Protein AF-A0AA88XBN9-F1 (afdb_monomer_lite)

pLDDT: mean 72.65, std 23.87, range [21.94, 98.38]

Structure (mmCIF, N/CA/C/O backbone):
data_AF-A0AA88XBN9-F1
#
_entry.id   AF-A0AA88XBN9-F1
#
loop_
_atom_site.group_PDB
_atom_site.id
_atom_site.type_symbol
_atom_site.label_atom_id
_atom_site.label_alt_id
_atom_site.label_comp_id
_atom_site.label_asym_id
_atom_site.label_entity_id
_atom_site.label_seq_id
_atom_site.pdbx_PDB_ins_code
_atom_site.Cartn_x
_atom_site.Cartn_y
_atom_site.Cartn_z
_atom_site.occupancy
_atom_site.B_iso_or_equiv
_atom_site.auth_seq_id
_atom_site.auth_comp_id
_atom_site.auth_asym_id
_atom_site.auth_atom_id
_atom_site.pdbx_PDB_model_num
ATOM 1 N N . GLU A 1 1 ? 27.339 -12.492 -20.283 1.00 44.62 1 GLU A N 1
ATOM 2 C CA . GLU A 1 1 ? 26.871 -11.611 -21.366 1.00 44.62 1 GLU A CA 1
ATOM 3 C C . GLU A 1 1 ? 25.364 -11.545 -21.291 1.00 44.62 1 GLU A C 1
ATOM 5 O O . GLU A 1 1 ? 24.747 -12.576 -21.025 1.00 44.62 1 GLU A O 1
ATOM 10 N N . ASN A 1 2 ? 24.791 -10.350 -21.450 1.00 64.62 2 ASN A N 1
ATOM 11 C CA . ASN A 1 2 ? 23.343 -10.128 -21.490 1.00 64.62 2 ASN A CA 1
ATOM 12 C C . ASN A 1 2 ? 22.591 -10.425 -20.178 1.00 64.62 2 ASN A C 1
ATOM 14 O O . ASN A 1 2 ? 21.458 -10.894 -20.203 1.00 64.62 2 ASN A O 1
ATOM 18 N N . ALA A 1 3 ? 23.199 -10.147 -19.022 1.00 70.12 3 ALA A N 1
ATOM 19 C CA . ALA A 1 3 ? 22.498 -10.200 -17.736 1.00 70.12 3 ALA A CA 1
ATOM 20 C C . ALA A 1 3 ? 21.446 -9.074 -17.649 1.00 70.12 3 ALA A C 1
ATOM 22 O O . ALA A 1 3 ? 21.811 -7.915 -17.836 1.00 70.12 3 ALA A O 1
ATOM 23 N N . PRO A 1 4 ? 20.160 -9.355 -17.372 1.00 78.25 4 PRO A N 1
ATOM 24 C CA . PRO A 1 4 ? 19.177 -8.299 -17.206 1.00 78.25 4 PRO A CA 1
ATOM 25 C C . PRO A 1 4 ? 19.362 -7.570 -15.873 1.00 78.25 4 PRO A C 1
ATOM 27 O O . PRO A 1 4 ? 19.989 -8.072 -14.937 1.00 78.25 4 PRO A O 1
ATOM 30 N N . ILE A 1 5 ? 18.771 -6.388 -15.764 1.00 77.38 5 ILE A N 1
ATOM 31 C CA . ILE A 1 5 ? 18.764 -5.609 -14.529 1.00 77.38 5 ILE A CA 1
ATOM 32 C C . ILE A 1 5 ? 17.353 -5.590 -13.950 1.00 77.38 5 ILE A C 1
ATOM 34 O O . ILE A 1 5 ? 16.396 -5.249 -14.640 1.00 77.38 5 ILE A O 1
ATOM 38 N N . PHE A 1 6 ? 17.241 -5.973 -12.684 1.00 80.62 6 PHE A N 1
ATOM 39 C CA . PHE A 1 6 ? 16.033 -5.979 -11.872 1.00 80.62 6 PHE A CA 1
ATOM 40 C C . PHE A 1 6 ? 16.042 -4.728 -11.002 1.00 80.62 6 PHE A C 1
ATOM 42 O O . PHE A 1 6 ? 16.780 -4.655 -10.023 1.00 80.62 6 PHE A O 1
ATOM 49 N N . ALA A 1 7 ? 15.255 -3.727 -11.380 1.00 79.94 7 ALA A N 1
ATOM 50 C CA . ALA A 1 7 ? 15.167 -2.471 -10.647 1.00 79.94 7 ALA A CA 1
ATOM 51 C C . ALA A 1 7 ? 13.882 -2.422 -9.817 1.00 79.94 7 ALA A C 1
ATOM 53 O O . ALA A 1 7 ? 12.804 -2.645 -10.360 1.00 79.94 7 ALA A O 1
ATOM 54 N N . TYR A 1 8 ? 13.999 -2.096 -8.532 1.00 79.75 8 TYR A N 1
ATOM 55 C CA . TYR A 1 8 ? 12.890 -1.757 -7.648 1.00 79.75 8 TYR A CA 1
ATOM 56 C C . TYR A 1 8 ? 12.855 -0.252 -7.407 1.00 79.75 8 TYR A C 1
ATOM 58 O O . TYR A 1 8 ? 13.871 0.356 -7.049 1.00 79.75 8 TYR A O 1
ATOM 66 N N . PHE A 1 9 ? 11.684 0.349 -7.589 1.00 81.44 9 PHE A N 1
ATOM 67 C CA . PHE A 1 9 ? 11.467 1.767 -7.322 1.00 81.44 9 PHE A CA 1
ATOM 68 C C . PHE A 1 9 ? 10.813 1.947 -5.962 1.00 81.44 9 PHE A C 1
ATOM 70 O O . PHE A 1 9 ? 9.651 1.599 -5.786 1.00 81.44 9 PHE A O 1
ATOM 77 N N . GLY A 1 10 ? 11.564 2.528 -5.027 1.00 74.75 10 GLY A N 1
ATOM 78 C CA . GLY A 1 10 ? 11.102 2.802 -3.674 1.00 74.75 10 GLY A CA 1
ATOM 79 C C . GLY A 1 10 ? 9.827 3.638 -3.642 1.00 74.75 10 GLY A C 1
ATOM 80 O O . GLY A 1 10 ? 9.530 4.410 -4.556 1.00 74.75 10 GLY A O 1
ATOM 81 N N . GLU A 1 11 ? 9.071 3.504 -2.563 1.00 75.56 11 GLU A N 1
ATOM 82 C CA . GLU A 1 11 ? 7.750 4.117 -2.441 1.00 75.56 11 GLU A CA 1
ATOM 83 C C . GLU A 1 11 ? 7.747 5.229 -1.377 1.00 75.56 11 GLU A C 1
ATOM 85 O O . GLU A 1 11 ? 8.631 6.083 -1.377 1.00 75.56 11 GLU A O 1
ATOM 90 N N . GLU A 1 12 ? 6.747 5.293 -0.496 1.00 76.75 12 GLU A N 1
ATOM 91 C CA . GLU A 1 12 ? 6.652 6.266 0.602 1.00 76.75 12 GLU A CA 1
ATOM 92 C C . GLU A 1 12 ? 7.381 5.847 1.880 1.00 76.75 12 GLU A C 1
ATOM 94 O O . GLU A 1 12 ? 6.916 6.091 2.994 1.00 76.75 12 GLU A O 1
ATOM 99 N N . GLY A 1 13 ? 8.544 5.232 1.746 1.00 79.56 13 GLY A N 1
ATOM 100 C CA . GLY A 1 13 ? 9.278 4.704 2.884 1.00 79.56 13 GLY A CA 1
ATOM 101 C C . GLY A 1 13 ? 10.782 4.746 2.678 1.00 79.56 13 GLY A C 1
ATOM 102 O O . GLY A 1 13 ? 11.256 4.921 1.551 1.00 79.56 13 GLY A O 1
ATOM 103 N N . PRO A 1 14 ? 11.549 4.623 3.770 1.00 85.06 14 PRO A N 1
ATOM 104 C CA . PRO A 1 14 ? 12.958 4.283 3.672 1.00 85.06 14 PRO A CA 1
ATOM 105 C C . PRO A 1 14 ? 13.126 2.962 2.915 1.00 85.06 14 PRO A C 1
ATOM 107 O O . PRO A 1 14 ? 12.508 1.963 3.275 1.00 85.06 14 PRO A O 1
ATOM 110 N N . ILE A 1 15 ? 14.012 2.935 1.919 1.00 83.75 15 ILE A N 1
ATOM 111 C CA . ILE A 1 15 ? 14.220 1.736 1.085 1.00 83.75 15 ILE A CA 1
ATOM 112 C C . ILE A 1 15 ? 14.739 0.537 1.894 1.00 83.75 15 ILE A C 1
ATOM 114 O O . ILE A 1 15 ? 14.547 -0.614 1.516 1.00 83.75 15 ILE A O 1
ATOM 118 N N . ASP A 1 16 ? 15.393 0.809 3.028 1.00 86.12 16 ASP A N 1
ATOM 119 C CA . ASP A 1 16 ? 15.938 -0.205 3.933 1.00 86.12 16 ASP A CA 1
ATOM 120 C C . ASP A 1 16 ? 14.835 -1.126 4.506 1.00 86.12 16 ASP A C 1
ATOM 122 O O . ASP A 1 16 ? 15.124 -2.268 4.866 1.00 86.12 16 ASP A O 1
ATOM 126 N N . GLU A 1 17 ? 13.584 -0.651 4.571 1.00 82.00 17 GLU A N 1
ATOM 127 C CA . GLU A 1 17 ? 12.423 -1.438 5.017 1.00 82.00 17 GLU A CA 1
ATOM 128 C C . GLU A 1 17 ? 11.930 -2.413 3.934 1.00 82.00 17 GLU A C 1
ATOM 130 O O . GLU A 1 17 ? 11.436 -3.492 4.264 1.00 82.00 17 GLU A O 1
ATOM 135 N N . ASP A 1 18 ? 12.138 -2.085 2.655 1.00 78.81 18 ASP A N 1
ATOM 136 C CA . ASP A 1 18 ? 11.725 -2.908 1.514 1.00 78.81 18 ASP A CA 1
ATOM 137 C C . ASP A 1 18 ? 12.692 -4.078 1.267 1.00 78.81 18 ASP A C 1
ATOM 139 O O . ASP A 1 18 ? 12.269 -5.186 0.933 1.00 78.81 18 ASP A O 1
ATOM 143 N N . LEU A 1 19 ? 13.999 -3.869 1.472 1.00 83.00 19 LEU A N 1
ATOM 144 C CA . LEU A 1 19 ? 15.052 -4.858 1.188 1.00 83.00 19 LEU A CA 1
ATOM 145 C C . LEU A 1 19 ? 14.797 -6.277 1.749 1.00 83.00 19 LEU A C 1
ATOM 147 O O . LEU A 1 19 ? 15.032 -7.239 1.014 1.00 83.00 19 LEU A O 1
ATOM 151 N N . PRO A 1 20 ? 14.364 -6.463 3.016 1.00 83.31 20 PRO A N 1
ATOM 152 C CA . PRO A 1 20 ? 14.103 -7.800 3.554 1.00 83.31 20 PRO A CA 1
ATOM 153 C C . PRO A 1 20 ? 12.741 -8.389 3.145 1.00 83.31 20 PRO A C 1
ATOM 155 O O . PRO A 1 20 ? 12.522 -9.590 3.326 1.00 83.31 20 PRO A O 1
ATOM 158 N N . ILE A 1 21 ? 11.817 -7.565 2.644 1.00 82.25 21 ILE A N 1
ATOM 159 C CA . ILE A 1 21 ? 10.416 -7.941 2.402 1.00 82.25 21 ILE A CA 1
ATOM 160 C C . ILE A 1 21 ? 10.179 -8.258 0.924 1.00 82.25 21 ILE A C 1
ATOM 162 O O . ILE A 1 21 ? 9.484 -9.223 0.602 1.00 82.25 21 ILE A O 1
ATOM 166 N N . ILE A 1 22 ? 10.776 -7.470 0.032 1.00 81.06 22 ILE A N 1
ATOM 167 C CA . ILE A 1 22 ? 10.626 -7.580 -1.415 1.00 81.06 22 ILE A CA 1
ATOM 168 C C . ILE A 1 22 ? 11.550 -8.678 -1.945 1.00 81.06 22 ILE A C 1
ATOM 170 O O . ILE A 1 22 ? 12.715 -8.455 -2.278 1.00 81.06 22 ILE A O 1
ATOM 174 N N . GLY A 1 23 ? 11.032 -9.901 -2.002 1.00 85.25 23 GLY A N 1
ATOM 175 C CA . GLY A 1 23 ? 11.837 -11.070 -2.339 1.00 85.25 23 GLY A CA 1
ATOM 176 C C . GLY A 1 23 ? 11.692 -11.571 -3.768 1.00 85.25 23 GLY A C 1
ATOM 177 O O . GLY A 1 23 ? 12.597 -12.258 -4.225 1.00 85.25 23 GLY A O 1
ATOM 178 N N . LEU A 1 24 ? 10.659 -11.187 -4.530 1.00 84.88 24 LEU A N 1
ATOM 179 C CA . LEU A 1 24 ? 10.478 -11.678 -5.908 1.00 84.88 24 LEU A CA 1
ATOM 180 C C . LEU A 1 24 ? 11.708 -11.434 -6.797 1.00 84.88 24 LEU A C 1
ATOM 182 O O . LEU A 1 24 ? 12.077 -12.308 -7.588 1.00 84.88 24 LEU A O 1
ATOM 186 N N . LEU A 1 25 ? 12.380 -10.286 -6.637 1.00 81.56 25 LEU A N 1
ATOM 187 C CA . LEU A 1 25 ? 13.632 -9.999 -7.345 1.00 81.56 25 LEU A CA 1
ATOM 188 C C . LEU A 1 25 ? 14.770 -10.895 -6.855 1.00 81.56 25 LEU A C 1
ATOM 190 O O . LEU A 1 25 ? 15.438 -11.529 -7.670 1.00 81.56 25 LEU A O 1
ATOM 194 N N . ASN A 1 26 ? 14.971 -10.973 -5.538 1.00 85.50 26 ASN A N 1
ATOM 195 C CA . ASN A 1 26 ? 16.054 -11.742 -4.920 1.00 85.50 26 ASN A CA 1
ATOM 196 C C . ASN A 1 26 ? 15.933 -13.245 -5.231 1.00 85.50 26 ASN A C 1
ATOM 198 O O . ASN A 1 26 ? 16.918 -13.885 -5.607 1.00 85.50 26 ASN A O 1
ATOM 202 N N . ASP A 1 27 ? 14.714 -13.779 -5.166 1.00 88.69 27 ASP A N 1
ATOM 203 C CA . ASP A 1 27 ? 14.374 -15.186 -5.387 1.00 88.69 27 ASP A CA 1
ATOM 204 C C . ASP A 1 27 ? 14.597 -15.618 -6.844 1.00 88.69 27 ASP A C 1
ATOM 206 O O . ASP A 1 27 ? 14.857 -16.793 -7.129 1.00 88.69 27 ASP A O 1
ATOM 210 N N . ASN A 1 28 ? 14.519 -14.675 -7.790 1.00 88.06 28 ASN A N 1
ATOM 211 C CA . ASN A 1 28 ? 14.621 -14.969 -9.217 1.00 88.06 28 ASN A CA 1
ATOM 212 C C . ASN A 1 28 ? 15.914 -14.475 -9.866 1.00 88.06 28 ASN A C 1
ATOM 214 O O . ASN A 1 28 ? 16.314 -15.041 -10.885 1.00 88.06 28 ASN A O 1
ATOM 218 N N . ALA A 1 29 ? 16.623 -13.507 -9.287 1.00 84.69 29 ALA A N 1
ATOM 219 C CA . ALA A 1 29 ? 17.856 -12.981 -9.866 1.00 84.69 29 ALA A CA 1
ATOM 220 C C . ALA A 1 29 ? 18.897 -14.062 -10.213 1.00 84.69 29 ALA A C 1
ATOM 222 O O . ALA A 1 29 ? 19.426 -13.996 -11.322 1.00 84.69 29 ALA A O 1
ATOM 223 N N . PRO A 1 30 ? 19.148 -15.115 -9.398 1.00 87.69 30 PRO A N 1
ATOM 224 C CA . PRO A 1 30 ? 20.061 -16.195 -9.790 1.00 87.69 30 PRO A CA 1
ATOM 225 C C . PRO A 1 30 ? 19.633 -16.927 -11.069 1.00 87.69 30 PRO A C 1
ATOM 227 O O . PRO A 1 30 ? 20.475 -17.297 -11.885 1.00 87.69 30 PRO A O 1
ATOM 230 N N . ARG A 1 31 ? 18.321 -17.106 -11.278 1.00 85.94 31 ARG A N 1
ATOM 231 C CA . ARG A 1 31 ? 17.766 -17.788 -12.462 1.00 85.94 31 ARG A CA 1
ATOM 232 C C . ARG A 1 31 ? 17.960 -16.970 -13.732 1.00 85.94 31 ARG A C 1
ATOM 234 O O . ARG A 1 31 ? 18.175 -17.543 -14.795 1.00 85.94 31 ARG A O 1
ATOM 241 N N . PHE A 1 32 ? 17.876 -15.649 -13.611 1.00 80.62 32 PHE A N 1
ATOM 242 C CA . PHE A 1 32 ? 18.076 -14.716 -14.718 1.00 80.62 32 PHE A CA 1
ATOM 243 C C . PHE A 1 32 ? 19.524 -14.243 -14.851 1.00 80.62 32 PHE A C 1
ATOM 245 O O . PHE A 1 32 ? 19.843 -13.573 -15.826 1.00 80.62 32 PHE A O 1
ATOM 252 N N . LYS A 1 33 ? 20.394 -14.588 -13.891 1.00 84.69 33 LYS A N 1
ATOM 253 C CA . LYS A 1 33 ? 21.714 -13.971 -13.705 1.00 84.69 33 LYS A CA 1
ATOM 254 C C . LYS A 1 33 ? 21.604 -12.441 -13.669 1.00 84.69 33 LYS A C 1
ATOM 256 O O . LYS A 1 33 ? 22.400 -11.753 -14.293 1.00 84.69 33 LYS A O 1
ATOM 261 N N . ALA A 1 34 ? 20.577 -11.928 -12.992 1.00 79.12 34 ALA A N 1
ATOM 262 C CA . ALA A 1 34 ? 20.236 -10.513 -13.004 1.00 79.12 34 ALA A CA 1
ATOM 263 C C . ALA A 1 34 ? 21.036 -9.706 -11.971 1.00 79.12 34 ALA A C 1
ATOM 265 O O . ALA A 1 34 ? 21.309 -10.190 -10.870 1.00 79.12 34 ALA A O 1
ATOM 266 N N . LEU A 1 35 ? 21.343 -8.451 -12.303 1.00 80.56 35 LEU A N 1
ATOM 267 C CA . LEU A 1 35 ? 21.748 -7.441 -11.322 1.00 80.56 35 LEU A CA 1
ATOM 268 C C . LEU A 1 35 ? 20.497 -6.892 -10.632 1.00 80.56 35 LEU A C 1
ATOM 270 O O . LEU A 1 35 ? 19.551 -6.538 -11.325 1.00 80.56 35 LEU A O 1
ATOM 274 N N . ILE A 1 36 ? 20.502 -6.755 -9.306 1.00 81.94 36 ILE A N 1
ATOM 275 C CA . ILE A 1 36 ? 19.384 -6.153 -8.567 1.00 81.94 36 ILE A CA 1
ATOM 276 C C . ILE A 1 36 ? 19.762 -4.746 -8.101 1.00 81.94 36 ILE A C 1
ATOM 278 O O . ILE A 1 36 ? 20.846 -4.533 -7.552 1.00 81.94 36 ILE A O 1
ATOM 282 N N . ILE A 1 37 ? 18.859 -3.787 -8.296 1.00 83.25 37 ILE A N 1
ATOM 283 C CA . ILE A 1 37 ? 19.012 -2.403 -7.845 1.00 83.25 37 ILE A CA 1
ATOM 284 C C . ILE A 1 37 ? 17.744 -1.983 -7.112 1.00 83.25 37 ILE A C 1
ATOM 286 O O . ILE A 1 37 ? 16.647 -2.135 -7.641 1.00 83.25 37 ILE A O 1
ATOM 290 N N . TYR A 1 38 ? 17.908 -1.384 -5.938 1.00 83.31 38 TYR A N 1
ATOM 291 C CA . TYR A 1 38 ? 16.831 -0.710 -5.217 1.00 83.31 38 TYR A CA 1
ATOM 292 C C . TYR A 1 38 ? 17.110 0.792 -5.234 1.00 83.31 38 TYR A C 1
ATOM 294 O O . TYR A 1 38 ? 18.197 1.230 -4.844 1.00 83.31 38 TYR A O 1
ATOM 302 N N . ILE A 1 39 ? 16.154 1.582 -5.720 1.00 84.31 39 ILE A N 1
ATOM 303 C CA . ILE A 1 39 ? 16.307 3.034 -5.840 1.00 84.31 39 ILE A CA 1
ATOM 304 C C . ILE A 1 39 ? 15.337 3.702 -4.875 1.00 84.31 39 ILE A C 1
ATOM 306 O O . ILE A 1 39 ? 14.124 3.613 -5.051 1.00 84.31 39 ILE A O 1
ATOM 310 N N . GLU A 1 40 ? 15.866 4.369 -3.851 1.00 87.38 40 GLU A N 1
ATOM 311 C CA . GLU A 1 40 ? 15.043 5.054 -2.856 1.00 87.38 40 GLU A CA 1
ATOM 312 C C . GLU A 1 40 ? 14.320 6.256 -3.479 1.00 87.38 40 GLU A C 1
ATOM 314 O O . GLU A 1 40 ? 14.887 7.017 -4.266 1.00 87.38 40 GLU A O 1
ATOM 319 N N . HIS A 1 41 ? 13.047 6.436 -3.131 1.00 86.44 41 HIS A N 1
ATOM 320 C CA . HIS A 1 41 ? 12.262 7.570 -3.604 1.00 86.44 41 HIS A CA 1
ATOM 321 C C . HIS A 1 41 ? 12.787 8.873 -2.993 1.00 86.44 41 HIS A C 1
ATOM 323 O O . HIS A 1 41 ? 13.040 8.960 -1.788 1.00 86.44 41 HIS A O 1
ATOM 329 N N . ARG A 1 42 ? 12.869 9.938 -3.801 1.00 88.25 42 ARG A N 1
ATOM 330 C CA . ARG A 1 42 ? 13.182 11.280 -3.286 1.00 88.25 42 ARG A CA 1
ATOM 331 C C . ARG A 1 42 ? 12.275 11.655 -2.111 1.00 88.25 42 ARG A C 1
ATOM 333 O O . ARG A 1 42 ? 11.079 11.382 -2.134 1.00 88.25 42 ARG A O 1
ATOM 340 N N . PHE A 1 43 ? 12.835 12.338 -1.123 1.00 88.81 43 PHE A N 1
ATOM 341 C CA . PHE A 1 43 ? 12.184 12.778 0.115 1.00 88.81 43 PHE A CA 1
ATOM 342 C C . PHE A 1 43 ? 11.823 11.682 1.130 1.00 88.81 43 PHE A C 1
ATOM 344 O O . PHE A 1 43 ? 11.360 12.016 2.224 1.00 88.81 43 PHE A O 1
ATOM 351 N N . TYR A 1 44 ? 12.126 10.415 0.846 1.00 86.06 44 TYR A N 1
ATOM 352 C CA . TYR A 1 44 ? 12.012 9.316 1.805 1.00 86.06 44 TYR A CA 1
ATOM 353 C C . TYR A 1 44 ? 13.382 8.765 2.205 1.00 86.06 44 TYR A C 1
ATOM 355 O O . TYR A 1 44 ? 14.378 8.986 1.515 1.00 86.06 44 TYR A O 1
ATOM 363 N N . GLY A 1 45 ? 13.430 8.131 3.381 1.00 88.88 45 GLY A N 1
ATOM 364 C CA . GLY A 1 45 ? 14.647 7.637 4.016 1.00 88.88 45 GLY A CA 1
ATOM 365 C C . GLY A 1 45 ? 15.794 8.644 3.987 1.00 88.88 45 GLY A C 1
ATOM 366 O O . GLY A 1 45 ? 15.685 9.750 4.528 1.00 88.88 45 GLY A O 1
ATOM 367 N N . LYS A 1 46 ? 16.899 8.256 3.350 1.00 90.31 46 LYS A N 1
ATOM 368 C CA . LYS A 1 46 ? 18.142 9.042 3.264 1.00 90.31 46 LYS A CA 1
ATOM 369 C C . LYS A 1 46 ? 18.158 9.999 2.065 1.00 90.31 46 LYS A C 1
ATOM 371 O O . LYS A 1 46 ? 19.018 10.876 1.988 1.00 90.31 46 LYS A O 1
ATOM 376 N N . SER A 1 47 ? 17.204 9.882 1.147 1.00 90.50 47 SER A N 1
ATOM 377 C CA . SER A 1 47 ? 17.155 10.611 -0.123 1.00 90.50 47 SER A CA 1
ATOM 378 C C . SER A 1 47 ? 16.446 11.962 -0.021 1.00 90.50 47 SER A C 1
ATOM 380 O O . SER A 1 47 ? 15.562 12.266 -0.817 1.00 90.50 47 SER A O 1
ATOM 382 N N . VAL A 1 48 ? 16.836 12.803 0.943 1.00 88.62 48 VAL A N 1
ATOM 383 C CA . VAL A 1 48 ? 16.247 14.139 1.164 1.00 88.62 48 VAL A CA 1
ATOM 384 C C . VAL A 1 48 ? 17.221 15.242 0.703 1.00 88.62 48 VAL A C 1
ATOM 386 O O . VAL A 1 48 ? 18.196 15.520 1.401 1.00 88.62 48 VAL A O 1
ATOM 389 N N . PRO A 1 49 ? 16.997 15.903 -0.454 1.00 78.94 49 PRO A N 1
ATOM 390 C CA . PRO A 1 49 ? 18.000 16.796 -1.056 1.00 78.94 49 PRO A CA 1
ATOM 391 C C . PRO A 1 49 ? 18.291 18.097 -0.288 1.00 78.94 49 PRO A C 1
ATOM 393 O O . PRO A 1 49 ? 19.362 18.674 -0.458 1.00 78.94 49 PRO A O 1
ATOM 396 N N . PHE A 1 50 ? 17.359 18.580 0.545 1.00 84.31 50 PHE A N 1
ATOM 397 C CA . PHE A 1 50 ? 17.427 19.925 1.142 1.00 84.31 50 PHE A CA 1
ATOM 398 C C . PHE A 1 50 ? 17.399 19.934 2.680 1.00 84.31 50 PHE A C 1
ATOM 400 O O . PHE A 1 50 ? 16.814 20.838 3.272 1.00 84.31 50 PHE A O 1
ATOM 407 N N . GLY A 1 51 ? 18.027 18.944 3.322 1.00 84.56 51 GLY A N 1
ATOM 408 C CA . GLY A 1 51 ? 18.071 18.820 4.783 1.00 84.56 51 GLY A CA 1
ATOM 409 C C . GLY A 1 51 ? 17.163 17.701 5.285 1.00 84.56 51 GLY A C 1
ATOM 410 O O . GLY A 1 51 ? 17.213 16.586 4.770 1.00 84.56 51 GLY A O 1
ATOM 411 N N . THR A 1 52 ? 16.352 17.980 6.299 1.00 88.25 52 THR A N 1
ATOM 412 C CA . THR A 1 52 ? 15.350 17.039 6.822 1.00 88.25 52 THR A CA 1
ATOM 413 C C . THR A 1 52 ? 14.027 17.155 6.064 1.00 88.25 52 THR A C 1
ATOM 415 O O . THR A 1 52 ? 13.724 18.187 5.464 1.00 88.25 52 THR A O 1
ATOM 418 N N . LEU A 1 53 ? 13.201 16.100 6.088 1.00 86.56 53 LEU A N 1
ATOM 419 C CA . LEU A 1 53 ? 11.892 16.166 5.430 1.00 86.56 53 LEU A CA 1
ATOM 420 C C . LEU A 1 53 ? 11.005 17.262 6.038 1.00 86.56 53 LEU A C 1
ATOM 422 O O . LEU A 1 53 ? 10.285 17.931 5.307 1.00 86.56 53 LEU A O 1
ATOM 426 N N . ASP A 1 54 ? 11.079 17.472 7.351 1.00 87.44 54 ASP A N 1
ATOM 427 C CA . ASP A 1 54 ? 10.311 18.520 8.024 1.00 87.44 54 ASP A CA 1
ATOM 428 C C . ASP A 1 54 ? 10.681 19.921 7.500 1.00 87.44 54 ASP A C 1
ATOM 430 O O . ASP A 1 54 ? 9.806 20.702 7.126 1.00 87.44 54 ASP A O 1
ATOM 434 N N . GLU A 1 55 ? 11.978 20.209 7.346 1.00 88.81 55 GLU A N 1
ATOM 435 C CA . GLU A 1 55 ? 12.458 21.466 6.752 1.00 88.81 55 GLU A CA 1
ATOM 436 C C . GLU A 1 55 ? 12.003 21.633 5.298 1.00 88.81 55 GLU A C 1
ATOM 438 O O . GLU A 1 55 ? 11.613 22.730 4.891 1.00 88.81 55 GLU A O 1
ATOM 443 N N . VAL A 1 56 ? 12.025 20.548 4.514 1.00 89.31 56 VAL A N 1
ATOM 444 C CA . VAL A 1 56 ? 11.541 20.555 3.128 1.00 89.31 56 VAL A CA 1
ATOM 445 C C . VAL A 1 56 ? 10.059 20.894 3.079 1.00 89.31 56 VAL A C 1
ATOM 447 O O . VAL A 1 56 ? 9.675 21.816 2.367 1.00 89.31 56 VAL A O 1
ATOM 450 N N . ILE A 1 57 ? 9.220 20.152 3.805 1.00 88.94 57 ILE A N 1
ATOM 451 C CA . ILE A 1 57 ? 7.757 20.277 3.739 1.00 88.94 57 ILE A CA 1
ATOM 452 C C . ILE A 1 57 ? 7.297 21.676 4.175 1.00 88.94 57 ILE A C 1
ATOM 454 O O . ILE A 1 57 ? 6.354 22.232 3.602 1.00 88.94 57 ILE A O 1
ATOM 458 N N . ASN A 1 58 ? 8.005 22.285 5.126 1.00 88.06 58 ASN A N 1
ATOM 459 C CA . ASN A 1 58 ? 7.711 23.629 5.613 1.00 88.06 58 ASN A CA 1
ATOM 460 C C . ASN A 1 58 ? 8.257 24.757 4.712 1.00 88.06 58 ASN A C 1
ATOM 462 O O . ASN A 1 58 ? 7.928 25.922 4.933 1.00 88.06 58 ASN A O 1
ATOM 466 N N . ASN A 1 59 ? 9.037 24.448 3.669 1.00 90.19 59 ASN A N 1
ATOM 467 C CA . ASN A 1 59 ? 9.616 25.436 2.758 1.00 90.19 59 ASN A CA 1
ATOM 468 C C . ASN A 1 59 ? 9.023 25.324 1.345 1.00 90.19 59 ASN A C 1
ATOM 470 O O . ASN A 1 59 ? 9.176 24.327 0.641 1.00 90.19 59 ASN A O 1
ATOM 474 N N . GLU A 1 60 ? 8.370 26.397 0.901 1.00 87.25 60 GLU A N 1
ATOM 475 C CA . GLU A 1 60 ? 7.628 26.430 -0.366 1.00 87.25 60 GLU A CA 1
ATOM 476 C C . GLU A 1 60 ? 8.514 26.196 -1.595 1.00 87.25 60 GLU A C 1
ATOM 478 O O . GLU A 1 60 ? 8.072 25.588 -2.570 1.00 87.25 60 GLU A O 1
ATOM 483 N N . ASN A 1 61 ? 9.775 26.632 -1.533 1.00 86.62 61 ASN A N 1
ATOM 484 C CA . ASN A 1 61 ? 10.715 26.526 -2.647 1.00 86.62 61 ASN A CA 1
ATOM 485 C C . ASN A 1 61 ? 11.268 25.108 -2.812 1.00 86.62 61 ASN A C 1
ATOM 487 O O . ASN A 1 61 ? 11.621 24.717 -3.921 1.00 86.62 61 ASN A O 1
ATOM 491 N N . THR A 1 62 ? 11.374 24.342 -1.724 1.00 90.00 62 THR A N 1
ATOM 492 C CA . THR A 1 62 ? 11.976 23.001 -1.742 1.00 90.00 62 THR A CA 1
ATOM 493 C C . THR A 1 62 ? 10.920 21.901 -1.824 1.00 90.00 62 THR A C 1
ATOM 495 O O . THR A 1 62 ? 11.126 20.935 -2.564 1.00 90.00 62 THR A O 1
ATOM 498 N N . ARG A 1 63 ? 9.753 22.054 -1.176 1.00 90.44 63 ARG A N 1
ATOM 499 C CA . ARG A 1 63 ? 8.653 21.068 -1.270 1.00 90.44 63 ARG A CA 1
ATOM 500 C C . ARG A 1 63 ? 8.102 20.896 -2.684 1.00 90.44 63 ARG A C 1
ATOM 502 O O . ARG A 1 63 ? 7.623 19.820 -3.022 1.00 90.44 63 ARG A O 1
ATOM 509 N N . GLY A 1 64 ? 8.214 21.917 -3.539 1.00 87.50 64 GLY A N 1
ATOM 510 C CA . GLY A 1 64 ? 7.779 21.848 -4.939 1.00 87.50 64 GLY A CA 1
ATOM 511 C C . GLY A 1 64 ? 8.492 20.772 -5.772 1.00 87.50 64 GLY A C 1
ATOM 512 O O . GLY A 1 64 ? 7.932 20.295 -6.757 1.00 87.50 64 GLY A O 1
ATOM 513 N N . TYR A 1 65 ? 9.690 20.338 -5.364 1.00 89.69 65 TYR A N 1
ATOM 514 C CA . TYR A 1 65 ? 10.413 19.239 -6.016 1.00 89.69 65 TYR A CA 1
ATOM 515 C C . TYR A 1 65 ? 9.902 17.853 -5.608 1.00 89.69 65 TYR A C 1
ATOM 517 O O . TYR A 1 65 ? 10.310 16.851 -6.202 1.00 89.69 65 TYR A O 1
ATOM 525 N N . PHE A 1 66 ? 9.032 17.770 -4.600 1.00 89.75 66 PHE A N 1
ATOM 526 C CA . PHE A 1 66 ? 8.442 16.522 -4.145 1.00 89.75 66 PHE A CA 1
ATOM 527 C C . PHE A 1 66 ? 7.182 16.210 -4.954 1.00 89.75 66 PHE A C 1
ATOM 529 O O . PHE A 1 66 ? 6.056 16.419 -4.505 1.00 89.75 66 PHE A O 1
ATOM 536 N N . SER A 1 67 ? 7.393 15.704 -6.168 1.00 85.25 67 SER A N 1
ATOM 537 C CA . SER A 1 67 ? 6.334 15.279 -7.081 1.00 85.25 67 SER A CA 1
ATOM 538 C C . SER A 1 67 ? 6.625 13.913 -7.693 1.00 85.25 67 SER A C 1
ATOM 540 O O . SER A 1 67 ? 7.757 13.423 -7.683 1.00 85.25 67 SER A O 1
ATOM 542 N N . SER A 1 68 ? 5.576 13.292 -8.223 1.00 78.50 68 SER A N 1
ATOM 543 C CA . SER A 1 68 ? 5.660 11.975 -8.861 1.00 78.50 68 SER A CA 1
ATOM 544 C C . SER A 1 68 ? 6.505 12.004 -10.143 1.00 78.50 68 SER A C 1
ATOM 546 O O . SER A 1 68 ? 7.396 11.176 -10.302 1.00 78.50 68 SER A O 1
ATOM 548 N N . ALA A 1 69 ? 6.318 13.017 -10.994 1.00 79.50 69 ALA A N 1
ATOM 549 C CA . ALA A 1 69 ? 7.092 13.205 -12.228 1.00 79.50 69 ALA A CA 1
ATOM 550 C C . ALA A 1 69 ? 8.605 13.308 -11.970 1.00 79.50 69 ALA A C 1
ATOM 552 O O . ALA A 1 69 ? 9.435 12.756 -12.686 1.00 79.50 69 ALA A O 1
ATOM 553 N N . GLN A 1 70 ? 8.950 14.021 -10.906 1.00 85.44 70 GLN A N 1
ATOM 554 C CA . GLN A 1 70 ? 10.313 14.241 -10.465 1.00 85.44 70 GLN A CA 1
ATOM 555 C C . GLN A 1 70 ? 10.965 12.957 -9.918 1.00 85.44 70 GLN A C 1
ATOM 557 O O . GLN A 1 70 ? 12.095 12.649 -10.278 1.00 85.44 70 GLN A O 1
ATOM 562 N N . ALA A 1 71 ? 10.242 12.168 -9.116 1.00 82.75 71 ALA A N 1
ATOM 563 C CA . ALA A 1 71 ? 10.726 10.861 -8.664 1.00 82.75 71 ALA A CA 1
ATOM 564 C C . ALA A 1 71 ? 10.969 9.894 -9.835 1.00 82.75 71 ALA A C 1
ATOM 566 O O . ALA A 1 71 ? 11.944 9.153 -9.852 1.00 82.75 71 ALA A O 1
ATOM 567 N N . ILE A 1 72 ? 10.118 9.932 -10.860 1.00 76.31 72 ILE A N 1
ATOM 568 C CA . ILE A 1 72 ? 10.294 9.095 -12.049 1.00 76.31 72 ILE A CA 1
ATOM 569 C C . ILE A 1 72 ? 11.527 9.526 -12.858 1.00 76.31 72 ILE A C 1
ATOM 571 O O . ILE A 1 72 ? 12.257 8.672 -13.365 1.00 76.31 72 ILE A O 1
ATOM 575 N N . ALA A 1 73 ? 11.776 10.834 -12.968 1.00 79.38 73 ALA A N 1
ATOM 576 C CA . ALA A 1 73 ? 12.990 11.353 -13.596 1.00 79.38 73 ALA A CA 1
ATOM 577 C C . ALA A 1 73 ? 14.259 10.867 -12.879 1.00 79.38 73 ALA A C 1
ATOM 579 O O . ALA A 1 73 ? 15.210 10.469 -13.549 1.00 79.38 73 ALA A O 1
ATOM 580 N N . ASP A 1 74 ? 14.236 10.810 -11.546 1.00 81.69 74 ASP A N 1
ATOM 581 C CA . ASP A 1 74 ? 15.341 10.277 -10.741 1.00 81.69 74 ASP A CA 1
ATOM 582 C C . ASP A 1 74 ? 15.627 8.819 -11.051 1.00 81.69 74 ASP A C 1
ATOM 584 O O . ASP A 1 74 ? 16.774 8.453 -11.304 1.00 81.69 74 ASP A O 1
ATOM 588 N N . TYR A 1 75 ? 14.585 7.986 -11.063 1.00 79.75 75 TYR A N 1
ATOM 589 C CA . TYR A 1 75 ? 14.748 6.578 -11.387 1.00 79.75 75 TYR A CA 1
ATOM 590 C C . TYR A 1 75 ? 15.347 6.399 -12.781 1.00 79.75 75 TYR A C 1
ATOM 592 O O . TYR A 1 75 ? 16.300 5.641 -12.947 1.00 79.75 75 TYR A O 1
ATOM 600 N N . ALA A 1 76 ? 14.842 7.132 -13.776 1.00 76.12 76 ALA A N 1
ATOM 601 C CA . ALA A 1 76 ? 15.371 7.075 -15.133 1.00 76.12 76 ALA A CA 1
ATOM 602 C C . ALA A 1 76 ? 16.850 7.494 -15.190 1.00 76.12 76 ALA A C 1
ATOM 604 O O . ALA A 1 76 ? 17.661 6.790 -15.794 1.00 76.12 76 ALA A O 1
ATOM 605 N N . GLU A 1 77 ? 17.224 8.599 -14.539 1.00 81.19 77 GLU A N 1
ATOM 606 C CA . GLU A 1 77 ? 18.606 9.089 -14.521 1.00 81.19 77 GLU A CA 1
ATOM 607 C C . GLU A 1 77 ? 19.558 8.107 -13.825 1.00 81.19 77 GLU A C 1
ATOM 609 O O . GLU A 1 77 ? 20.649 7.847 -14.336 1.00 81.19 77 GLU A O 1
ATOM 614 N N . VAL A 1 78 ? 19.132 7.493 -12.717 1.00 80.31 78 VAL A N 1
ATOM 615 C CA . VAL A 1 78 ? 19.908 6.460 -12.016 1.00 80.31 78 VAL A CA 1
ATOM 616 C C . VAL A 1 78 ? 20.141 5.240 -12.908 1.00 80.31 78 VAL A C 1
ATOM 618 O O . VAL A 1 78 ? 21.271 4.755 -12.985 1.00 80.31 78 VAL A O 1
ATOM 621 N N . LEU A 1 79 ? 19.114 4.758 -13.615 1.00 74.50 79 LEU A N 1
ATOM 622 C CA . LEU A 1 79 ? 19.250 3.605 -14.513 1.00 74.50 79 LEU A CA 1
ATOM 623 C C . LEU A 1 79 ? 20.210 3.905 -15.677 1.00 74.50 79 LEU A C 1
ATOM 625 O O . LEU A 1 79 ? 21.083 3.085 -15.967 1.00 74.50 79 LEU A O 1
ATOM 629 N N . VAL A 1 80 ? 20.109 5.088 -16.301 1.00 75.50 80 VAL A N 1
ATOM 630 C CA . VAL A 1 80 ? 21.049 5.515 -17.360 1.00 75.50 80 VAL A CA 1
ATOM 631 C C . VAL A 1 80 ? 22.471 5.608 -16.817 1.00 75.50 80 VAL A C 1
ATOM 633 O O . VAL A 1 80 ? 23.392 5.047 -17.409 1.00 75.50 80 VAL A O 1
ATOM 636 N N . TYR A 1 81 ? 22.658 6.273 -15.676 1.00 78.62 81 TYR A N 1
ATOM 637 C CA . TYR A 1 81 ? 23.973 6.427 -15.062 1.00 78.62 81 TYR A CA 1
ATOM 638 C C . TYR A 1 81 ? 24.618 5.075 -14.751 1.00 78.62 81 TYR A C 1
ATOM 640 O O . TYR A 1 81 ? 25.799 4.861 -15.037 1.00 78.62 81 TYR A O 1
ATOM 648 N N . LEU A 1 82 ? 23.854 4.148 -14.168 1.00 75.56 82 LEU A N 1
ATOM 649 C CA . LEU A 1 82 ? 24.354 2.818 -13.841 1.00 75.56 82 LEU A CA 1
ATOM 650 C C . LEU A 1 82 ? 24.748 2.048 -15.092 1.00 75.56 82 LEU A C 1
ATOM 652 O O . LEU A 1 82 ? 25.810 1.428 -15.091 1.00 75.56 82 LEU A O 1
ATOM 656 N N . LYS A 1 83 ? 23.961 2.151 -16.165 1.00 69.38 83 LYS A N 1
ATOM 657 C CA . LYS A 1 83 ? 24.316 1.577 -17.462 1.00 69.38 83 LYS A CA 1
ATOM 658 C C . LYS A 1 83 ? 25.670 2.100 -17.940 1.00 69.38 83 LYS A C 1
ATOM 660 O O . LYS A 1 83 ? 26.600 1.318 -18.102 1.00 69.38 83 LYS A O 1
ATOM 665 N N . GLU A 1 84 ? 25.819 3.420 -18.063 1.00 72.44 84 GLU A N 1
ATOM 666 C CA . GLU A 1 84 ? 27.059 4.047 -18.543 1.00 72.44 84 GLU A CA 1
ATOM 667 C C . GLU A 1 84 ? 28.279 3.646 -17.700 1.00 72.44 84 GLU A C 1
ATOM 669 O O . GLU A 1 84 ? 29.359 3.371 -18.229 1.00 72.44 84 GLU A O 1
ATOM 674 N N . LYS A 1 85 ? 28.128 3.597 -16.371 1.00 72.94 85 LYS A N 1
ATOM 675 C CA . LYS A 1 85 ? 29.225 3.238 -15.464 1.00 72.94 85 LYS A CA 1
ATOM 676 C C . LYS A 1 85 ? 29.585 1.761 -15.513 1.00 72.94 85 LYS A C 1
ATOM 678 O O . LYS A 1 85 ? 30.774 1.443 -15.423 1.00 72.94 85 LYS A O 1
ATOM 683 N N . LEU A 1 86 ? 28.601 0.873 -15.614 1.00 68.88 86 LEU A N 1
ATOM 684 C CA . LEU A 1 86 ? 28.834 -0.569 -15.651 1.00 68.88 86 LEU A CA 1
ATOM 685 C C . LEU A 1 86 ? 29.428 -0.983 -17.003 1.00 68.88 86 LEU A C 1
ATOM 687 O O . LEU A 1 86 ? 30.458 -1.660 -16.995 1.00 68.88 86 LEU A O 1
ATOM 691 N N . SER A 1 87 ? 28.919 -0.451 -18.121 1.00 62.03 87 SER A N 1
ATOM 692 C CA . SER A 1 87 ? 29.516 -0.633 -19.454 1.00 62.03 87 SER A CA 1
ATOM 693 C C . SER A 1 87 ? 30.967 -0.131 -19.495 1.00 62.03 87 SER A C 1
ATOM 695 O O . SER A 1 87 ? 31.879 -0.846 -19.913 1.00 62.03 87 SER A O 1
ATOM 697 N N . ALA A 1 88 ? 31.241 1.065 -18.953 1.00 46.84 88 ALA A N 1
ATOM 698 C CA . ALA A 1 88 ? 32.598 1.623 -18.912 1.00 46.84 88 ALA A CA 1
ATOM 699 C C . ALA A 1 88 ? 33.577 0.805 -18.048 1.00 46.84 88 ALA A C 1
ATOM 701 O O . ALA A 1 88 ? 34.780 0.784 -18.319 1.00 46.84 88 ALA A O 1
ATOM 702 N N . LYS A 1 89 ? 33.092 0.143 -16.989 1.00 52.88 89 LYS A N 1
ATOM 703 C CA . LYS A 1 89 ? 33.917 -0.706 -16.117 1.00 52.88 89 LYS A CA 1
ATOM 704 C C . LYS A 1 89 ? 34.241 -2.043 -16.780 1.00 52.88 89 LYS A C 1
ATOM 706 O O . LYS A 1 89 ? 35.369 -2.513 -16.647 1.00 52.88 89 LYS A O 1
ATOM 711 N N . ILE A 1 90 ? 33.291 -2.607 -17.521 1.00 50.34 90 ILE A N 1
ATOM 712 C CA . ILE A 1 90 ? 33.458 -3.864 -18.256 1.00 50.34 90 ILE A CA 1
ATOM 713 C C . ILE A 1 90 ? 34.412 -3.682 -19.435 1.00 50.34 90 ILE A C 1
ATOM 715 O O . ILE A 1 90 ? 35.364 -4.447 -19.533 1.00 50.34 90 ILE A O 1
ATOM 719 N N . HIS A 1 91 ? 34.295 -2.599 -20.211 1.00 37.53 91 HIS A N 1
ATOM 720 C CA . HIS A 1 91 ? 35.293 -2.253 -21.236 1.00 37.53 91 HIS A CA 1
ATOM 721 C C . HIS A 1 91 ? 36.716 -2.090 -20.676 1.00 37.53 91 HIS A C 1
ATOM 723 O O . HIS A 1 91 ?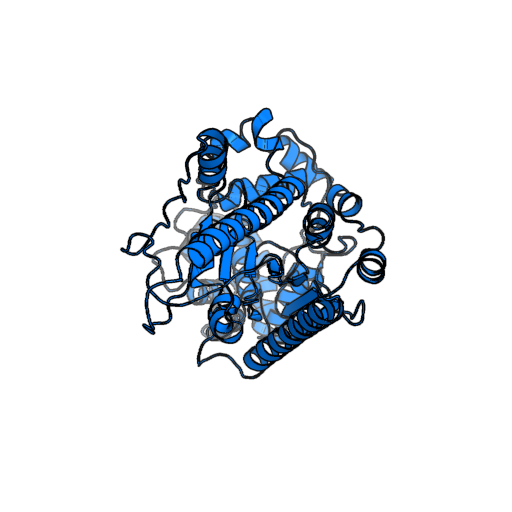 37.704 -2.340 -21.365 1.00 37.53 91 HIS A O 1
ATOM 729 N N . ARG A 1 92 ? 36.846 -1.653 -19.418 1.00 34.03 92 ARG A N 1
ATOM 730 C CA . ARG A 1 92 ? 38.148 -1.498 -18.760 1.00 34.03 92 ARG A CA 1
ATOM 731 C C . ARG A 1 92 ? 38.719 -2.836 -18.295 1.00 34.03 92 ARG A C 1
ATOM 733 O O . ARG A 1 92 ? 39.925 -3.034 -18.395 1.00 34.03 92 ARG A O 1
ATOM 740 N N . LEU A 1 93 ? 37.871 -3.738 -17.804 1.00 37.16 93 LEU A N 1
ATOM 741 C CA . LEU A 1 93 ? 38.261 -5.081 -17.366 1.00 37.16 93 LEU A CA 1
ATOM 742 C C . LEU A 1 93 ? 38.569 -6.003 -18.552 1.00 37.16 93 LEU A C 1
ATOM 744 O O . LEU A 1 93 ? 39.593 -6.675 -18.521 1.00 37.16 93 LEU A O 1
ATOM 748 N N . SER A 1 94 ? 37.799 -5.936 -19.641 1.00 36.31 94 SER A N 1
ATOM 749 C CA . SER A 1 94 ? 38.082 -6.691 -20.870 1.00 36.31 94 SER A CA 1
ATOM 750 C C . SER A 1 94 ? 39.401 -6.273 -21.537 1.00 36.31 94 SER A C 1
ATOM 752 O O . SER A 1 94 ? 40.045 -7.077 -22.200 1.00 36.31 94 SER A O 1
ATOM 754 N N . SER A 1 95 ? 39.862 -5.033 -21.315 1.00 33.06 95 SER A N 1
ATOM 755 C CA . SER A 1 95 ? 41.196 -4.580 -21.746 1.00 33.06 95 SER A CA 1
ATOM 756 C C . SER A 1 95 ? 42.353 -5.108 -20.878 1.00 33.06 95 SER A C 1
ATOM 758 O O . SER A 1 95 ? 43.517 -4.948 -21.241 1.00 33.06 95 SER A O 1
ATOM 760 N N . LEU A 1 96 ? 42.039 -5.708 -19.724 1.00 34.69 96 LEU A N 1
ATOM 761 C CA . LEU A 1 96 ? 42.989 -6.243 -18.741 1.00 34.69 96 LEU A CA 1
ATOM 762 C C . LEU A 1 96 ? 42.965 -7.784 -18.660 1.00 34.69 96 LEU A C 1
ATOM 764 O O . LEU A 1 96 ? 43.916 -8.368 -18.146 1.00 34.69 96 LEU A O 1
ATOM 768 N N . GLU A 1 97 ? 41.934 -8.443 -19.195 1.00 33.38 97 GLU A N 1
ATOM 769 C CA . GLU A 1 97 ? 41.719 -9.903 -19.180 1.00 33.38 97 GLU A CA 1
ATOM 770 C C . GLU A 1 97 ? 42.586 -10.707 -20.169 1.00 33.38 97 GLU A C 1
ATOM 772 O O . GLU A 1 97 ? 42.267 -11.845 -20.500 1.00 33.38 97 GLU A O 1
ATOM 777 N N . ASP A 1 98 ? 43.744 -10.188 -20.584 1.00 33.53 98 ASP A N 1
ATOM 778 C CA . ASP A 1 98 ? 44.739 -11.025 -21.267 1.00 33.53 98 ASP A CA 1
ATOM 779 C C . ASP A 1 98 ? 45.461 -11.969 -20.282 1.00 33.53 98 ASP A C 1
ATOM 781 O O . ASP A 1 98 ? 46.147 -12.896 -20.707 1.00 33.53 98 ASP A O 1
ATOM 785 N N . HIS A 1 99 ? 45.343 -11.770 -18.962 1.00 33.25 99 HIS A N 1
ATOM 786 C CA . HIS A 1 99 ? 46.002 -12.588 -17.937 1.00 33.25 99 HIS A CA 1
ATOM 787 C C . HIS A 1 99 ? 45.107 -12.771 -16.696 1.00 33.25 99 HIS A C 1
ATOM 789 O O . HIS A 1 99 ? 45.067 -11.877 -15.856 1.00 33.25 99 HIS A O 1
ATOM 795 N N . MET A 1 100 ? 44.468 -13.941 -16.544 1.00 26.00 100 MET A N 1
ATOM 796 C CA . MET A 1 100 ? 44.368 -14.768 -15.313 1.00 26.00 100 MET A CA 1
ATOM 797 C C . MET A 1 100 ? 43.109 -15.658 -15.303 1.00 26.00 100 MET A C 1
ATOM 799 O O . MET A 1 100 ? 42.036 -15.246 -15.721 1.00 26.00 100 MET A O 1
ATOM 803 N N . GLY A 1 101 ? 43.288 -16.909 -14.861 1.00 26.00 101 GLY A N 1
ATOM 804 C CA . GLY A 1 101 ? 42.316 -18.002 -14.958 1.00 26.00 101 GLY A CA 1
ATOM 805 C C . GLY A 1 101 ? 41.263 -18.095 -13.846 1.00 26.00 101 GLY A C 1
ATOM 806 O O . GLY A 1 101 ? 41.313 -17.383 -12.845 1.00 26.00 101 GLY A O 1
ATOM 807 N N . GLU A 1 102 ? 40.339 -19.031 -14.085 1.00 28.55 102 GLU A N 1
ATOM 808 C CA . GLU A 1 102 ? 39.118 -19.381 -13.343 1.00 28.55 102 GLU A CA 1
ATOM 809 C C . GLU A 1 102 ? 39.234 -19.373 -11.810 1.00 28.55 102 GLU A C 1
ATOM 811 O O . GLU A 1 102 ? 40.076 -20.059 -11.225 1.00 28.55 102 GLU A O 1
ATOM 816 N N . VAL A 1 103 ? 38.273 -18.706 -11.161 1.00 25.28 103 VAL A N 1
ATOM 817 C CA . VAL A 1 103 ? 37.840 -18.975 -9.784 1.00 25.28 103 VAL A CA 1
ATOM 818 C C . VAL A 1 103 ? 36.317 -18.862 -9.764 1.00 25.28 103 VAL A C 1
ATOM 820 O O . VAL A 1 103 ? 35.780 -17.930 -10.344 1.00 25.28 103 VAL A O 1
ATOM 823 N N . SER A 1 104 ? 35.645 -19.829 -9.136 1.00 29.86 104 SER A N 1
ATOM 824 C CA . SER A 1 104 ? 34.191 -19.876 -8.974 1.00 29.86 104 SER A CA 1
ATOM 825 C C . SER A 1 104 ? 33.823 -19.469 -7.549 1.00 29.86 104 SER A C 1
ATOM 827 O O . SER A 1 104 ? 34.332 -20.105 -6.627 1.00 29.86 104 SER A O 1
ATOM 829 N N . ASP A 1 105 ? 32.943 -18.485 -7.365 1.00 24.52 105 ASP A N 1
ATOM 830 C CA . ASP A 1 105 ? 32.095 -18.322 -6.174 1.00 24.52 105 ASP A CA 1
ATOM 831 C C . ASP A 1 105 ? 31.028 -17.230 -6.396 1.00 24.52 105 ASP A C 1
ATOM 833 O O . ASP A 1 105 ? 31.301 -16.025 -6.365 1.00 24.52 105 ASP A O 1
ATOM 837 N N . SER A 1 106 ? 29.771 -17.661 -6.550 1.00 25.80 106 SER A N 1
ATOM 838 C CA . SER A 1 106 ? 28.627 -16.810 -6.885 1.00 25.80 106 SER A CA 1
ATOM 839 C C . SER A 1 106 ? 28.315 -15.788 -5.784 1.00 25.80 106 SER A C 1
ATOM 841 O O . SER A 1 106 ? 27.715 -16.133 -4.762 1.00 25.80 106 SER A O 1
ATOM 843 N N . LYS A 1 107 ? 28.661 -14.513 -6.001 1.00 26.08 107 LYS A N 1
ATOM 844 C CA . LYS A 1 107 ? 28.267 -13.377 -5.145 1.00 26.08 107 LYS A CA 1
ATOM 845 C C . LYS A 1 107 ? 27.303 -12.449 -5.892 1.00 26.08 107 LYS A C 1
ATOM 847 O O . LYS A 1 107 ? 27.640 -11.910 -6.940 1.00 26.08 107 LYS A O 1
ATOM 852 N N . GLN A 1 108 ? 26.103 -12.256 -5.341 1.00 30.09 108 GLN A N 1
ATOM 853 C CA . GLN A 1 108 ? 25.120 -11.275 -5.824 1.00 30.09 108 GLN A CA 1
ATOM 854 C C . GLN A 1 108 ? 25.623 -9.845 -5.580 1.00 30.09 108 GLN A C 1
ATOM 856 O O . GLN A 1 108 ? 26.116 -9.530 -4.496 1.00 30.09 108 GLN A O 1
ATOM 861 N N . LEU A 1 109 ? 25.486 -8.974 -6.584 1.00 28.94 109 LEU A N 1
ATOM 862 C CA . LEU A 1 109 ? 25.803 -7.553 -6.467 1.00 28.94 109 LEU A CA 1
ATOM 863 C C . LEU A 1 109 ? 24.535 -6.797 -6.047 1.00 28.94 109 LEU A C 1
ATOM 865 O O . LEU A 1 109 ? 23.545 -6.807 -6.775 1.00 28.94 109 LEU A O 1
ATOM 869 N N . TYR A 1 110 ? 24.581 -6.145 -4.888 1.00 27.45 110 TYR A N 1
ATOM 870 C CA . TYR A 1 110 ? 23.509 -5.292 -4.377 1.00 27.45 110 TYR A CA 1
ATOM 871 C C . TYR A 1 110 ? 23.955 -3.830 -4.443 1.00 27.45 110 TYR A C 1
ATOM 873 O O . TYR A 1 110 ? 25.043 -3.492 -3.970 1.00 27.45 110 TYR A O 1
ATOM 881 N N . ALA A 1 111 ? 23.120 -2.958 -5.009 1.00 30.86 111 ALA A N 1
ATOM 882 C CA . ALA A 1 111 ? 23.299 -1.512 -4.935 1.00 30.86 111 ALA A CA 1
ATOM 883 C C . ALA A 1 111 ? 22.003 -0.862 -4.430 1.00 30.86 111 ALA A C 1
ATOM 885 O O . ALA A 1 111 ? 20.955 -0.985 -5.063 1.00 30.86 111 ALA A O 1
ATOM 886 N N . SER A 1 112 ? 22.099 -0.179 -3.289 1.00 26.47 112 SER A N 1
ATOM 887 C CA . SER A 1 112 ? 21.107 0.789 -2.817 1.00 26.47 112 SER A CA 1
ATOM 888 C C . SER A 1 112 ? 21.677 2.178 -3.082 1.00 26.47 112 SER A C 1
ATOM 890 O O . SER A 1 112 ? 22.838 2.437 -2.749 1.00 26.47 112 SER A O 1
ATOM 892 N N . LEU A 1 113 ? 20.912 3.041 -3.749 1.00 37.72 113 LEU A N 1
ATOM 893 C CA . LEU A 1 113 ? 21.344 4.397 -4.087 1.00 37.72 113 LEU A CA 1
ATOM 894 C C . LEU A 1 113 ? 20.431 5.416 -3.420 1.00 37.72 113 LEU A C 1
ATOM 896 O O . LEU A 1 113 ? 19.225 5.426 -3.669 1.00 37.72 113 LEU A O 1
ATOM 900 N N . SER A 1 114 ? 21.033 6.300 -2.619 1.00 28.84 114 SER A N 1
ATOM 901 C CA . SER A 1 114 ? 20.366 7.491 -2.103 1.00 28.84 114 SER A CA 1
ATOM 902 C C . SER A 1 114 ? 20.666 8.708 -2.986 1.00 28.84 114 SER A C 1
ATOM 904 O O . SER A 1 114 ? 21.803 8.933 -3.421 1.00 28.84 114 SER A O 1
ATOM 906 N N . PHE A 1 115 ? 19.650 9.527 -3.261 1.00 34.12 115 PHE A N 1
ATOM 907 C CA . PHE A 1 115 ? 19.781 10.647 -4.205 1.00 34.12 115 PHE A CA 1
ATOM 908 C C . PHE A 1 115 ? 20.762 11.732 -3.716 1.00 34.12 115 PHE A C 1
ATOM 910 O O . PHE A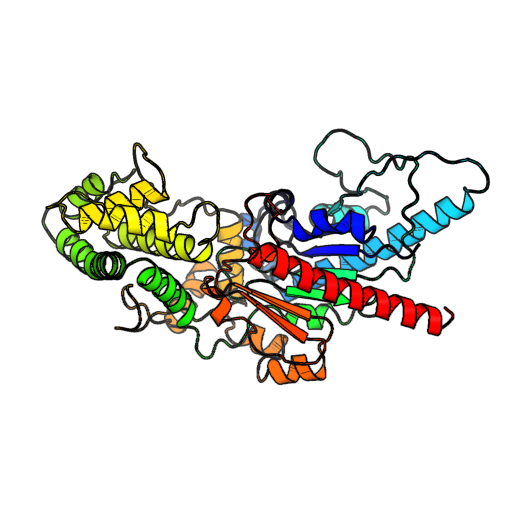 1 115 ? 21.476 12.354 -4.504 1.00 34.12 115 PHE A O 1
ATOM 917 N N . GLY A 1 116 ? 20.870 11.908 -2.393 1.00 33.12 116 GLY A N 1
ATOM 918 C CA . GLY A 1 116 ? 21.814 12.842 -1.770 1.00 33.12 116 GLY A CA 1
ATOM 919 C C . GLY A 1 116 ? 23.288 12.447 -1.929 1.00 33.12 116 GLY A C 1
ATOM 920 O O . GLY A 1 116 ? 24.170 13.306 -1.848 1.00 33.12 116 GLY A O 1
ATOM 921 N N . GLU A 1 117 ? 23.580 11.168 -2.172 1.00 35.38 117 GLU A N 1
ATOM 922 C CA . GLU A 1 117 ? 24.933 10.688 -2.465 1.00 35.38 117 GLU A CA 1
ATOM 923 C C . GLU A 1 117 ? 25.243 10.705 -3.972 1.00 35.38 117 GLU A C 1
ATOM 925 O O . GLU A 1 117 ? 26.389 10.951 -4.361 1.00 35.38 117 GLU A O 1
ATOM 930 N N . PHE A 1 118 ? 24.221 10.548 -4.821 1.00 36.38 118 PHE A N 1
ATOM 931 C CA . PHE A 1 118 ? 24.322 10.683 -6.277 1.00 36.38 118 PHE A CA 1
ATOM 932 C C . PHE A 1 118 ? 24.738 12.101 -6.711 1.00 36.38 118 PHE A C 1
ATOM 934 O O . PHE A 1 118 ? 25.701 12.263 -7.467 1.00 36.38 118 PHE A O 1
ATOM 941 N N . ASP A 1 119 ? 24.092 13.142 -6.174 1.00 33.97 119 ASP A N 1
ATOM 942 C CA . ASP A 1 119 ? 24.390 14.543 -6.528 1.00 33.97 119 ASP A CA 1
ATOM 943 C C . ASP A 1 119 ? 25.810 14.964 -6.075 1.00 33.97 119 ASP A C 1
ATOM 945 O O . ASP A 1 119 ? 26.560 15.624 -6.801 1.00 33.97 119 ASP A O 1
ATOM 949 N N . LYS A 1 120 ? 26.271 14.454 -4.921 1.00 36.09 120 LYS A N 1
ATOM 950 C CA . LYS A 1 120 ? 27.654 14.643 -4.435 1.00 36.09 120 LYS A CA 1
ATOM 951 C C . LYS A 1 120 ? 28.699 13.940 -5.314 1.00 36.09 120 LYS A C 1
ATOM 953 O O . LYS A 1 120 ? 29.789 14.484 -5.526 1.00 36.09 120 LYS A O 1
ATOM 958 N N . SER A 1 121 ? 28.395 12.752 -5.847 1.00 37.09 121 SER A N 1
ATOM 959 C CA . SER A 1 121 ? 29.279 12.050 -6.795 1.00 37.09 121 SER A CA 1
ATOM 960 C C . SER A 1 121 ? 29.370 12.789 -8.136 1.00 37.09 121 SER A C 1
ATOM 962 O O . SER A 1 121 ? 30.463 12.932 -8.691 1.00 37.09 121 SER A O 1
ATOM 964 N N . ARG A 1 122 ? 28.251 13.340 -8.625 1.00 36.06 122 ARG A N 1
ATOM 965 C CA . ARG A 1 122 ? 28.203 14.117 -9.873 1.00 36.06 122 ARG A CA 1
ATOM 966 C C . ARG A 1 122 ? 29.030 15.402 -9.798 1.00 36.06 122 ARG A C 1
ATOM 968 O O . ARG A 1 122 ? 29.783 15.691 -10.725 1.00 36.06 122 ARG A O 1
ATOM 975 N N . GLN A 1 123 ? 28.926 16.150 -8.699 1.00 34.28 123 GLN A N 1
ATOM 976 C CA . GLN A 1 123 ? 29.627 17.432 -8.531 1.00 34.28 123 GLN A CA 1
ATOM 977 C C . GLN A 1 123 ? 31.140 17.283 -8.295 1.00 34.28 123 GLN A C 1
ATOM 979 O O . GLN A 1 123 ? 31.900 18.199 -8.605 1.00 34.28 123 GLN A O 1
ATOM 984 N N . SER A 1 124 ? 31.599 16.141 -7.771 1.00 33.28 124 SER A N 1
ATOM 985 C CA . SER A 1 124 ? 33.013 15.920 -7.424 1.00 33.28 124 SER A CA 1
ATOM 986 C C . SER A 1 124 ? 33.858 15.293 -8.538 1.00 33.28 124 SER A C 1
ATOM 988 O O . SER A 1 124 ? 35.084 15.272 -8.423 1.00 33.28 124 SER A O 1
ATOM 990 N N . GLY A 1 125 ? 33.250 14.755 -9.605 1.00 28.02 125 GLY A N 1
ATOM 991 C CA . GLY A 1 125 ? 33.973 14.077 -10.693 1.00 28.02 125 GLY A CA 1
ATOM 992 C C . GLY A 1 125 ? 34.781 12.841 -10.255 1.00 28.02 125 GLY A C 1
ATOM 993 O O . GLY A 1 125 ? 35.485 12.242 -11.068 1.00 28.02 125 GLY A O 1
ATOM 994 N N . GLN A 1 126 ? 34.683 12.440 -8.984 1.00 25.70 126 GLN A N 1
ATOM 995 C CA . GLN A 1 126 ? 35.307 11.252 -8.417 1.00 25.70 126 GLN A CA 1
ATOM 996 C C . GLN A 1 126 ? 34.295 10.107 -8.380 1.00 25.70 126 GLN A C 1
ATOM 998 O O . GLN A 1 126 ? 33.127 10.287 -8.033 1.00 25.70 126 GLN A O 1
ATOM 1003 N N . ALA A 1 127 ? 34.764 8.901 -8.710 1.00 29.41 127 ALA A N 1
ATOM 1004 C CA . ALA A 1 127 ? 34.029 7.660 -8.502 1.00 29.41 127 ALA A CA 1
ATOM 1005 C C . ALA A 1 127 ? 33.924 7.365 -6.997 1.00 29.41 127 ALA A C 1
ATOM 1007 O O . ALA A 1 127 ? 34.616 6.499 -6.468 1.00 29.41 127 ALA A O 1
ATOM 1008 N N . VAL A 1 128 ? 33.073 8.110 -6.302 1.00 26.34 128 VAL A N 1
ATOM 1009 C CA . VAL A 1 128 ? 32.559 7.709 -5.001 1.00 26.34 128 VAL A CA 1
ATOM 1010 C C . VAL A 1 128 ? 31.309 6.898 -5.305 1.00 26.34 128 VAL A C 1
ATOM 1012 O O . VAL A 1 128 ? 30.240 7.459 -5.511 1.00 26.34 128 VAL A O 1
ATOM 1015 N N . LEU A 1 129 ? 31.464 5.574 -5.404 1.00 30.02 129 LEU A N 1
ATOM 1016 C CA . LEU A 1 129 ? 30.344 4.680 -5.120 1.00 30.02 129 LEU A CA 1
ATOM 1017 C C . LEU A 1 129 ? 29.876 5.068 -3.714 1.00 30.02 129 LEU A C 1
ATOM 1019 O O . LEU A 1 129 ? 30.698 4.981 -2.793 1.00 30.02 129 LEU A O 1
ATOM 1023 N N . PRO A 1 130 ? 28.638 5.554 -3.532 1.00 24.31 130 PRO A N 1
ATOM 1024 C CA . PRO A 1 130 ? 28.115 5.743 -2.195 1.00 24.31 130 PRO A CA 1
ATOM 1025 C C . PRO A 1 130 ? 28.252 4.426 -1.446 1.00 24.31 130 PRO A C 1
ATOM 1027 O O . PRO A 1 130 ? 28.033 3.357 -2.022 1.00 24.31 130 PRO A O 1
ATOM 1030 N N . ALA A 1 131 ? 28.742 4.491 -0.213 1.00 23.61 131 ALA A N 1
ATOM 1031 C CA . ALA A 1 131 ? 29.004 3.299 0.564 1.00 23.61 131 ALA A CA 1
ATOM 1032 C C . ALA A 1 131 ? 27.711 2.479 0.656 1.00 23.61 131 ALA A C 1
ATOM 1034 O O . ALA A 1 131 ? 26.722 2.931 1.223 1.00 23.61 131 ALA A O 1
ATOM 1035 N N . ALA A 1 132 ? 27.741 1.260 0.120 1.00 26.31 132 ALA A N 1
ATOM 1036 C CA . ALA A 1 132 ? 26.788 0.232 0.486 1.00 26.31 132 ALA A CA 1
ATOM 1037 C C . ALA A 1 132 ? 26.886 0.040 2.011 1.00 26.31 132 ALA A C 1
ATOM 1039 O O . ALA A 1 132 ? 27.884 -0.452 2.538 1.00 26.31 132 ALA A O 1
ATOM 1040 N N . VAL A 1 133 ? 25.879 0.513 2.731 1.00 23.41 133 VAL A N 1
ATOM 1041 C CA . VAL A 1 133 ? 25.673 0.324 4.171 1.00 23.41 133 VAL A CA 1
ATOM 1042 C C . VAL A 1 133 ? 24.577 -0.752 4.215 1.00 23.41 133 VAL A C 1
ATOM 1044 O O . VAL A 1 133 ? 23.467 -0.461 3.805 1.00 23.41 133 VAL A O 1
ATOM 1047 N N . TYR A 1 134 ? 24.798 -2.026 4.562 1.00 23.47 134 TYR A N 1
ATOM 1048 C CA . TYR A 1 134 ? 25.579 -2.561 5.678 1.00 23.47 134 TYR A CA 1
ATOM 1049 C C . TYR A 1 134 ? 25.955 -4.042 5.475 1.00 23.47 134 TYR A C 1
ATOM 1051 O O . TYR A 1 134 ? 25.246 -4.776 4.796 1.00 23.47 134 TYR A O 1
ATOM 1059 N N . GLY A 1 135 ? 27.017 -4.495 6.155 1.00 23.47 135 GLY A N 1
ATOM 1060 C CA . GLY A 1 135 ? 27.377 -5.917 6.242 1.00 23.47 135 GLY A CA 1
ATOM 1061 C C . GLY A 1 135 ? 28.813 -6.265 5.847 1.00 23.47 135 GLY A C 1
ATOM 1062 O O . GLY A 1 135 ? 29.032 -7.271 5.192 1.00 23.47 135 GLY A O 1
ATOM 1063 N N . GLY A 1 136 ? 29.796 -5.443 6.232 1.00 22.70 136 GLY A N 1
ATOM 1064 C CA . GLY A 1 136 ? 31.192 -5.875 6.353 1.00 22.70 136 GLY A CA 1
ATOM 1065 C C . GLY A 1 136 ? 31.794 -6.574 5.132 1.00 22.70 136 GLY A C 1
ATOM 1066 O O . GLY A 1 136 ? 32.168 -7.733 5.216 1.00 22.70 136 GLY A O 1
ATOM 1067 N N . THR A 1 137 ? 31.959 -5.875 4.015 1.00 21.94 137 THR A N 1
ATOM 1068 C CA . THR A 1 137 ? 33.101 -6.072 3.106 1.00 21.94 137 THR A CA 1
ATOM 1069 C C . THR A 1 137 ? 33.149 -4.896 2.140 1.00 21.94 137 THR A C 1
ATOM 1071 O O . THR A 1 137 ? 32.152 -4.540 1.522 1.00 21.94 137 THR A O 1
ATOM 1074 N N . ASN A 1 138 ? 34.319 -4.264 2.026 1.00 22.67 138 ASN A N 1
ATOM 1075 C CA . ASN A 1 138 ? 34.613 -3.352 0.924 1.00 22.67 138 ASN A CA 1
ATOM 1076 C C . ASN A 1 138 ? 34.237 -4.038 -0.397 1.00 22.67 138 ASN A C 1
ATOM 1078 O O . ASN A 1 138 ? 34.548 -5.218 -0.558 1.00 22.67 138 ASN A O 1
ATOM 1082 N N . LEU A 1 139 ? 33.606 -3.307 -1.323 1.00 27.12 139 LEU A N 1
ATOM 1083 C CA . LEU A 1 139 ? 33.329 -3.748 -2.694 1.00 27.12 139 LEU A CA 1
ATOM 1084 C C . LEU A 1 139 ? 34.618 -4.305 -3.319 1.00 27.12 139 LEU A C 1
ATOM 1086 O O . LEU A 1 139 ? 35.482 -3.564 -3.787 1.00 27.12 139 LEU A O 1
ATOM 1090 N N . LYS A 1 140 ? 34.755 -5.628 -3.278 1.00 25.00 140 LYS A N 1
ATOM 1091 C CA . LYS A 1 140 ? 35.856 -6.383 -3.859 1.00 25.00 140 LYS A CA 1
ATOM 1092 C C . LYS A 1 140 ? 35.232 -7.186 -4.989 1.00 25.00 140 LYS A C 1
ATOM 1094 O O . LYS A 1 140 ? 34.513 -8.150 -4.745 1.00 25.00 140 LYS A O 1
ATOM 1099 N N . LEU A 1 141 ? 35.425 -6.703 -6.215 1.00 31.89 141 LEU A N 1
ATOM 1100 C CA . LEU A 1 141 ? 35.152 -7.483 -7.416 1.00 31.89 141 LEU A CA 1
ATOM 1101 C C . LEU A 1 141 ? 36.206 -8.590 -7.466 1.00 31.89 141 LEU A C 1
ATOM 1103 O O . LEU A 1 141 ? 37.300 -8.359 -7.967 1.00 31.89 141 LEU A O 1
ATOM 1107 N N . ASP A 1 142 ? 35.906 -9.742 -6.880 1.00 25.59 142 ASP A N 1
ATOM 1108 C CA . ASP A 1 142 ? 36.707 -10.949 -7.053 1.00 25.59 142 ASP A CA 1
ATOM 1109 C C . ASP A 1 142 ? 35.868 -11.947 -7.874 1.00 25.59 142 ASP A C 1
ATOM 1111 O O . ASP A 1 142 ? 34.806 -12.377 -7.429 1.00 25.59 142 ASP A O 1
ATOM 1115 N N . GLY A 1 143 ? 36.363 -12.298 -9.063 1.00 31.09 143 GLY A N 1
ATOM 1116 C CA . GLY A 1 143 ? 36.312 -13.667 -9.589 1.00 31.09 143 GLY A CA 1
ATOM 1117 C C . GLY A 1 143 ? 35.155 -14.123 -10.478 1.00 31.09 143 GLY A C 1
ATOM 1118 O O . GLY A 1 143 ? 35.442 -14.869 -11.403 1.00 31.09 143 GLY A O 1
ATOM 1119 N N . ASP A 1 144 ? 33.908 -13.690 -10.281 1.00 28.39 144 ASP A N 1
ATOM 1120 C CA . ASP A 1 144 ? 32.779 -14.248 -11.052 1.00 28.39 144 ASP A CA 1
ATOM 1121 C C . ASP A 1 144 ? 32.271 -13.277 -12.135 1.00 28.39 144 ASP A C 1
ATOM 1123 O O . ASP A 1 144 ? 31.824 -12.160 -11.857 1.00 28.39 144 ASP A O 1
ATOM 1127 N N . SER A 1 145 ? 32.347 -13.703 -13.398 1.00 34.34 145 SER A N 1
ATOM 1128 C CA . SER A 1 145 ? 32.092 -12.889 -14.592 1.00 34.34 145 SER A CA 1
ATOM 1129 C C . SER A 1 145 ? 30.600 -12.598 -14.833 1.00 34.34 145 SER A C 1
ATOM 1131 O O . SER A 1 145 ? 29.915 -13.251 -15.623 1.00 34.34 145 SER A O 1
ATOM 1133 N N . LEU A 1 146 ? 30.077 -11.547 -14.193 1.00 34.91 146 LEU A N 1
ATOM 1134 C CA . LEU A 1 146 ? 28.840 -10.888 -14.625 1.00 34.91 146 LEU A CA 1
ATOM 1135 C C . LEU A 1 146 ? 29.179 -9.833 -15.694 1.00 34.91 146 LEU A C 1
ATOM 1137 O O . LEU A 1 146 ? 29.576 -8.720 -15.355 1.00 34.91 146 LEU A O 1
ATOM 1141 N N . SER A 1 147 ? 29.036 -10.158 -16.985 1.00 36.00 147 SER A N 1
ATOM 1142 C CA . SER A 1 147 ? 29.130 -9.139 -18.043 1.00 36.00 147 SER A CA 1
ATOM 1143 C C . SER A 1 147 ? 27.752 -8.552 -18.368 1.00 36.00 147 SER A C 1
ATOM 1145 O O . SER A 1 147 ? 26.879 -9.212 -18.943 1.00 36.00 147 SER A O 1
ATOM 1147 N N . LEU A 1 148 ? 27.570 -7.307 -17.924 1.00 43.69 148 LEU A N 1
ATOM 1148 C CA . LEU A 1 148 ? 26.513 -6.382 -18.322 1.00 43.69 148 LEU A CA 1
ATOM 1149 C C . LEU A 1 148 ? 26.993 -5.626 -19.565 1.00 43.69 148 LEU A C 1
ATOM 1151 O O . LEU A 1 148 ? 27.966 -4.884 -19.496 1.00 43.69 148 LEU A O 1
ATOM 1155 N N . ASP A 1 149 ? 26.340 -5.836 -20.696 1.00 49.25 149 ASP A N 1
ATOM 1156 C CA . ASP A 1 149 ? 26.658 -5.116 -21.932 1.00 49.25 149 ASP A CA 1
ATOM 1157 C C . ASP A 1 149 ? 25.665 -3.966 -22.168 1.00 49.25 149 ASP A C 1
ATOM 1159 O O . ASP A 1 149 ? 24.626 -3.891 -21.494 1.00 49.25 149 ASP A O 1
ATOM 1163 N N . ASP A 1 150 ? 25.945 -3.097 -23.141 1.00 48.97 150 ASP A N 1
ATOM 1164 C CA . ASP A 1 150 ? 25.062 -2.008 -23.575 1.00 48.97 150 ASP A CA 1
ATOM 1165 C C . ASP A 1 150 ? 23.660 -2.500 -23.977 1.00 48.97 150 ASP A C 1
ATOM 1167 O O . ASP A 1 150 ? 22.687 -1.737 -23.915 1.00 48.97 150 ASP A O 1
ATOM 1171 N N . ASP A 1 151 ? 23.531 -3.790 -24.268 1.00 51.41 151 ASP A N 1
ATOM 1172 C CA . ASP A 1 151 ? 22.281 -4.432 -24.640 1.00 51.41 151 ASP A CA 1
ATOM 1173 C C . ASP A 1 151 ? 21.559 -5.146 -23.490 1.00 51.41 151 ASP A C 1
ATOM 1175 O O . ASP A 1 151 ? 20.564 -5.830 -23.717 1.00 51.41 151 ASP A O 1
ATOM 1179 N N . SER A 1 152 ? 22.001 -4.995 -22.241 1.00 49.91 152 SER A N 1
ATOM 1180 C CA . SER A 1 152 ? 21.364 -5.637 -21.079 1.00 49.91 152 SER A CA 1
ATOM 1181 C C . SER A 1 152 ? 19.904 -5.196 -20.905 1.00 49.91 152 SER A C 1
ATOM 1183 O O . SER A 1 152 ? 19.638 -4.017 -20.682 1.00 49.91 152 SER A O 1
ATOM 1185 N N . ALA A 1 153 ? 18.953 -6.132 -20.980 1.00 51.53 153 ALA A N 1
ATOM 1186 C CA . ALA A 1 153 ? 17.526 -5.862 -20.821 1.00 51.53 153 ALA A CA 1
ATOM 1187 C C . ALA A 1 153 ? 17.160 -5.425 -19.392 1.00 51.53 153 ALA A C 1
ATOM 1189 O O . ALA A 1 153 ? 17.853 -5.757 -18.430 1.00 51.53 153 ALA A O 1
ATOM 1190 N N . TRP A 1 154 ? 16.028 -4.738 -19.231 1.00 45.97 154 TRP A N 1
ATOM 1191 C CA . TRP A 1 154 ? 15.557 -4.271 -17.926 1.00 45.97 154 TRP A CA 1
ATOM 1192 C C . TRP A 1 154 ? 14.242 -4.951 -17.561 1.00 45.97 154 TRP A C 1
ATOM 1194 O O . TRP A 1 154 ? 13.285 -4.931 -18.336 1.00 45.97 154 TRP A O 1
ATOM 1204 N N . LEU A 1 155 ? 14.181 -5.516 -16.360 1.00 49.66 155 LEU A N 1
ATOM 1205 C CA . LEU A 1 155 ? 12.924 -5.705 -15.653 1.00 49.66 155 LEU A CA 1
ATOM 1206 C C . LEU A 1 155 ? 12.833 -4.600 -14.617 1.00 49.66 155 LEU A C 1
ATOM 1208 O O . LEU A 1 155 ? 13.617 -4.516 -13.673 1.00 49.66 155 LEU A O 1
ATOM 1212 N N . LEU A 1 156 ? 11.840 -3.762 -14.810 1.00 54.06 156 LEU A N 1
ATOM 1213 C CA . LEU A 1 156 ? 11.452 -2.761 -13.866 1.00 54.06 156 LEU A CA 1
ATOM 1214 C C . LEU A 1 156 ? 10.282 -3.275 -13.035 1.00 54.06 156 LEU A C 1
ATOM 1216 O O . LEU A 1 156 ? 9.167 -3.439 -13.524 1.00 54.06 156 LEU A O 1
ATOM 1220 N N . MET A 1 157 ? 10.538 -3.497 -11.759 1.00 50.44 157 MET A N 1
ATOM 1221 C CA . MET A 1 157 ? 9.500 -3.710 -10.776 1.00 50.44 157 MET A CA 1
ATOM 1222 C C . MET A 1 157 ? 9.141 -2.356 -10.168 1.00 50.44 157 MET A C 1
ATOM 1224 O O . MET A 1 157 ? 9.900 -1.777 -9.392 1.00 50.44 157 MET A O 1
ATOM 1228 N N . THR A 1 158 ? 7.986 -1.829 -10.564 1.00 49.12 158 THR A N 1
ATOM 1229 C CA . THR A 1 158 ? 7.365 -0.704 -9.867 1.00 49.12 158 THR A CA 1
ATOM 1230 C C . THR A 1 158 ? 6.185 -1.262 -9.119 1.00 49.12 158 THR A C 1
ATOM 1232 O O . THR A 1 158 ? 5.127 -1.539 -9.674 1.00 49.12 158 THR A O 1
ATOM 1235 N N . THR A 1 159 ? 6.375 -1.444 -7.835 1.00 42.16 159 THR A N 1
ATOM 1236 C CA . THR A 1 159 ? 5.299 -1.911 -6.992 1.00 42.16 159 THR A CA 1
ATOM 1237 C C . THR A 1 159 ? 4.615 -0.724 -6.346 1.00 42.16 159 THR A C 1
ATOM 1239 O O . THR A 1 159 ? 5.053 0.429 -6.462 1.00 42.16 159 THR A O 1
ATOM 1242 N N . VAL A 1 160 ? 3.445 -1.007 -5.800 1.00 48.31 160 VAL A N 1
ATOM 1243 C CA . VAL A 1 160 ? 2.614 -0.059 -5.075 1.00 48.31 160 VAL A CA 1
ATOM 1244 C C . VAL A 1 160 ? 2.168 -0.821 -3.822 1.00 48.31 160 VAL A C 1
ATOM 1246 O O . VAL A 1 160 ? 1.027 -1.231 -3.718 1.00 48.31 160 VAL A O 1
ATOM 1249 N N . CYS A 1 161 ? 3.114 -1.120 -2.932 1.00 38.22 161 CYS A N 1
ATOM 1250 C CA . CYS A 1 161 ? 2.963 -2.083 -1.832 1.00 38.22 161 CYS A CA 1
ATOM 1251 C C . CYS A 1 161 ? 2.953 -1.504 -0.438 1.00 38.22 161 CYS A C 1
ATOM 1253 O O . CYS A 1 161 ? 2.890 -2.231 0.562 1.00 38.22 161 CYS A O 1
ATOM 1255 N N . SER A 1 162 ? 2.974 -0.184 -0.352 1.00 36.50 162 SER A N 1
ATOM 1256 C CA . SER A 1 162 ? 2.650 0.486 0.885 1.00 36.50 162 SER A CA 1
ATOM 1257 C C . SER A 1 162 ? 1.136 0.600 1.086 1.00 36.50 162 SER A C 1
ATOM 1259 O O . SER A 1 162 ? 0.380 0.954 0.178 1.00 36.50 162 SER A O 1
ATOM 1261 N N . GLY A 1 163 ? 0.736 0.380 2.346 1.00 32.31 163 GLY A N 1
ATOM 1262 C CA . GLY A 1 163 ? -0.615 0.241 2.896 1.00 32.31 163 GLY A CA 1
ATOM 1263 C C . GLY A 1 163 ? -1.643 1.364 2.653 1.00 32.31 163 GLY A C 1
ATOM 1264 O O . GLY A 1 163 ? -2.592 1.530 3.420 1.00 32.31 163 GLY A O 1
ATOM 1265 N N . ARG A 1 164 ? -1.432 2.239 1.668 1.00 37.34 164 ARG A N 1
ATOM 1266 C CA . ARG A 1 164 ? -2.150 3.507 1.478 1.00 37.34 164 ARG A CA 1
ATOM 1267 C C . ARG A 1 164 ? -2.541 3.804 0.022 1.00 37.34 164 ARG A C 1
ATOM 1269 O O . ARG A 1 164 ? -2.851 4.962 -0.270 1.00 37.34 164 ARG A O 1
ATOM 1276 N N . ARG A 1 165 ? -2.489 2.833 -0.906 1.00 44.22 165 ARG A N 1
ATOM 1277 C CA . ARG A 1 165 ? -2.508 3.104 -2.362 1.00 44.22 165 ARG A CA 1
ATOM 1278 C C . ARG A 1 165 ? -3.261 2.087 -3.227 1.00 44.22 165 ARG A C 1
ATOM 1280 O O . ARG A 1 165 ? -3.214 0.910 -2.948 1.00 44.22 165 ARG A O 1
ATOM 1287 N N . MET A 1 166 ? -3.832 2.568 -4.344 1.00 31.31 166 MET A N 1
ATOM 1288 C CA . MET A 1 166 ? -4.854 1.918 -5.200 1.00 31.31 166 MET A CA 1
ATOM 1289 C C . MET A 1 166 ? -4.408 0.879 -6.246 1.00 31.31 166 MET A C 1
ATOM 1291 O O . MET A 1 166 ? -5.233 0.487 -7.059 1.00 31.31 166 MET A O 1
ATOM 1295 N N . ILE A 1 167 ? -3.144 0.468 -6.313 1.00 31.31 167 ILE A N 1
ATOM 1296 C CA . ILE A 1 167 ? -2.714 -0.597 -7.239 1.00 31.31 167 ILE A CA 1
ATOM 1297 C C . ILE A 1 167 ? -1.929 -1.595 -6.415 1.00 31.31 167 ILE A C 1
ATOM 1299 O O . ILE A 1 167 ? -1.171 -1.176 -5.556 1.00 31.31 167 ILE A O 1
ATOM 1303 N N . ASP A 1 168 ? -2.114 -2.877 -6.683 1.00 29.72 168 ASP A N 1
ATOM 1304 C CA . ASP A 1 168 ? -1.533 -3.936 -5.868 1.00 29.72 168 ASP A CA 1
ATOM 1305 C C . ASP A 1 168 ? -0.181 -4.461 -6.399 1.00 29.72 168 ASP A C 1
ATOM 1307 O O . ASP A 1 168 ? 0.540 -5.196 -5.744 1.00 29.72 168 ASP A O 1
ATOM 1311 N N . GLY A 1 169 ? 0.222 -4.055 -7.603 1.00 41.16 169 GLY A N 1
ATOM 1312 C CA . GLY A 1 169 ? 1.535 -4.380 -8.153 1.00 41.16 169 GLY A CA 1
ATOM 1313 C C . GLY A 1 169 ? 1.617 -4.180 -9.662 1.00 41.16 169 GLY A C 1
ATOM 1314 O O . GLY A 1 169 ? 0.640 -4.366 -10.393 1.00 41.16 169 GLY A O 1
ATOM 1315 N N . ALA A 1 170 ? 2.794 -3.780 -10.152 1.00 45.47 170 ALA A N 1
ATOM 1316 C CA . ALA A 1 170 ? 3.097 -3.821 -11.575 1.00 45.47 170 ALA A CA 1
ATOM 1317 C C . ALA A 1 170 ? 4.531 -4.299 -11.855 1.00 45.47 170 ALA A C 1
ATOM 1319 O O . ALA A 1 170 ? 5.521 -3.743 -11.372 1.00 45.47 170 ALA A O 1
ATOM 1320 N N . LEU A 1 171 ? 4.654 -5.320 -12.702 1.00 50.94 171 LEU A N 1
ATOM 1321 C CA . LEU A 1 171 ? 5.940 -5.796 -13.214 1.00 50.94 171 LEU A CA 1
ATOM 1322 C C . LEU A 1 171 ? 6.064 -5.365 -14.667 1.00 50.94 171 LEU A C 1
ATOM 1324 O O . LEU A 1 171 ? 5.180 -5.652 -15.474 1.00 50.94 171 LEU A O 1
ATOM 1328 N N . ILE A 1 172 ? 7.151 -4.680 -15.012 1.00 52.72 172 ILE A N 1
ATOM 1329 C CA . ILE A 1 172 ? 7.292 -4.061 -16.324 1.00 52.72 172 ILE A CA 1
ATOM 1330 C C . ILE A 1 172 ? 8.630 -4.406 -16.977 1.00 52.72 172 ILE A C 1
ATOM 1332 O O . ILE A 1 172 ? 9.686 -4.141 -16.419 1.00 52.72 172 ILE A O 1
ATOM 1336 N N . GLY A 1 173 ? 8.614 -4.979 -18.180 1.00 37.16 173 GLY A N 1
ATOM 1337 C CA . GLY A 1 173 ? 9.827 -5.340 -18.928 1.00 37.16 173 GLY A CA 1
ATOM 1338 C C . GLY A 1 173 ? 10.140 -4.376 -20.076 1.00 37.16 173 GLY A C 1
ATOM 1339 O O . GLY A 1 173 ? 9.288 -4.140 -20.931 1.00 37.16 173 GLY A O 1
ATOM 1340 N N . PHE A 1 174 ? 11.375 -3.868 -20.173 1.00 44.94 174 PHE A N 1
ATOM 1341 C CA . PHE A 1 174 ? 11.768 -2.892 -21.202 1.00 44.94 174 PHE A CA 1
ATOM 1342 C C . PHE A 1 174 ? 13.167 -3.104 -21.810 1.00 44.94 174 PHE A C 1
ATOM 1344 O O . PHE A 1 174 ? 14.046 -3.748 -21.237 1.00 44.94 174 PHE A O 1
ATOM 1351 N N . ALA A 1 175 ? 13.371 -2.484 -22.982 1.00 27.83 175 ALA A N 1
ATOM 1352 C CA . ALA A 1 175 ? 14.632 -2.422 -23.722 1.00 27.83 175 ALA A CA 1
ATOM 1353 C C . ALA A 1 175 ? 15.444 -1.129 -23.422 1.00 27.83 175 ALA A C 1
ATOM 1355 O O . ALA A 1 175 ? 14.844 -0.075 -23.189 1.00 27.83 175 ALA A O 1
ATOM 1356 N N . PRO A 1 176 ? 16.791 -1.138 -23.516 1.00 32.66 176 PRO A N 1
ATOM 1357 C CA . PRO A 1 176 ? 17.687 -0.069 -23.032 1.00 32.66 176 PRO A CA 1
ATOM 1358 C C . PRO A 1 176 ? 17.662 1.259 -23.809 1.00 32.66 176 PRO A C 1
ATOM 1360 O O . PRO A 1 176 ? 18.331 2.207 -23.403 1.00 32.66 176 PRO A O 1
ATOM 1363 N N . GLY A 1 177 ? 16.927 1.350 -24.923 1.00 26.06 177 GLY A N 1
ATOM 1364 C CA . GLY A 1 177 ? 16.843 2.550 -25.772 1.00 26.06 177 GLY A CA 1
ATOM 1365 C C . GLY A 1 177 ? 15.666 3.485 -25.466 1.00 26.06 177 GLY A C 1
ATOM 1366 O O . GLY A 1 177 ? 15.553 4.548 -26.071 1.00 26.06 177 GLY A O 1
ATOM 1367 N N . VAL A 1 178 ? 14.782 3.106 -24.535 1.00 29.64 178 VAL A N 1
ATOM 1368 C CA . VAL A 1 178 ? 13.482 3.773 -24.298 1.00 29.64 178 VAL A CA 1
ATOM 1369 C C . VAL A 1 178 ? 13.460 4.541 -22.960 1.00 29.64 178 VAL A C 1
ATOM 1371 O O . VAL A 1 178 ? 12.433 5.074 -22.551 1.00 29.64 178 VAL A O 1
ATOM 1374 N N . VAL A 1 179 ? 14.609 4.689 -22.284 1.00 29.19 179 VAL A N 1
ATOM 1375 C CA . VAL A 1 179 ? 14.714 5.322 -20.946 1.00 29.19 179 VAL A CA 1
ATOM 1376 C C . VAL A 1 179 ? 14.269 6.790 -20.919 1.00 29.19 179 VAL A C 1
ATOM 1378 O O . VAL A 1 179 ? 13.771 7.280 -19.911 1.00 29.19 179 VAL A O 1
ATOM 1381 N N . ARG A 1 180 ? 14.346 7.485 -22.057 1.00 25.50 180 ARG A N 1
ATOM 1382 C CA . ARG A 1 180 ? 13.877 8.873 -22.187 1.00 25.50 180 ARG A CA 1
ATOM 1383 C C . ARG A 1 180 ? 12.365 8.996 -22.417 1.00 25.50 180 ARG A C 1
ATOM 1385 O O . ARG A 1 180 ? 11.802 10.050 -22.159 1.00 25.50 180 ARG A O 1
ATOM 1392 N N . LEU A 1 181 ? 11.722 7.925 -22.887 1.00 28.45 181 LEU A N 1
ATOM 1393 C CA . LEU A 1 181 ? 10.265 7.804 -22.929 1.00 28.45 181 LEU A CA 1
ATOM 1394 C C . LEU A 1 181 ? 9.746 7.329 -21.563 1.00 28.45 181 LEU A C 1
ATOM 1396 O O . LEU A 1 181 ? 8.738 7.838 -21.117 1.00 28.45 181 LEU A O 1
ATOM 1400 N N . LEU A 1 182 ? 10.473 6.485 -20.820 1.00 34.50 182 LEU A N 1
ATOM 1401 C CA . LEU A 1 182 ? 10.101 5.964 -19.488 1.00 34.50 182 LEU A CA 1
ATOM 1402 C C . LEU A 1 182 ? 9.594 7.019 -18.473 1.00 34.50 182 LEU A C 1
ATOM 1404 O O . LEU A 1 182 ? 8.687 6.711 -17.696 1.00 34.50 182 LEU A O 1
ATOM 1408 N N . THR A 1 183 ? 10.077 8.268 -18.518 1.00 30.77 183 THR A N 1
ATOM 1409 C CA . THR A 1 183 ? 9.568 9.370 -17.675 1.00 30.77 183 THR A CA 1
ATOM 1410 C C . THR A 1 183 ? 8.143 9.808 -17.985 1.00 30.77 183 THR A C 1
ATOM 1412 O O . THR A 1 183 ? 7.453 10.287 -17.095 1.00 30.77 183 THR A O 1
ATOM 1415 N N . GLU A 1 184 ? 7.665 9.615 -19.212 1.00 28.33 184 GLU A N 1
ATOM 1416 C CA . GLU A 1 184 ? 6.267 9.854 -19.593 1.00 28.33 184 GLU A CA 1
ATOM 1417 C C . GLU A 1 184 ? 5.381 8.613 -19.339 1.00 28.33 184 GLU A C 1
ATOM 1419 O O . GLU A 1 184 ? 4.159 8.723 -19.328 1.00 28.33 184 GLU A O 1
ATOM 1424 N N . TRP A 1 185 ? 5.978 7.443 -19.054 1.00 33.88 185 TRP A N 1
ATOM 1425 C CA . TRP A 1 185 ? 5.294 6.138 -19.055 1.00 33.88 185 TRP A CA 1
ATOM 1426 C C . TRP A 1 185 ? 5.107 5.496 -17.683 1.00 33.88 185 TRP A C 1
ATOM 1428 O O . TRP A 1 185 ? 4.029 4.993 -17.398 1.00 33.88 185 TRP A O 1
ATOM 1438 N N . LEU A 1 186 ? 6.107 5.542 -16.800 1.00 34.59 186 LEU A N 1
ATOM 1439 C CA . LEU A 1 186 ? 5.954 5.128 -15.386 1.00 34.59 186 LEU A CA 1
ATOM 1440 C C . LEU A 1 186 ? 4.985 6.025 -14.619 1.00 34.59 186 LEU A C 1
ATOM 1442 O O . LEU A 1 186 ? 4.287 5.627 -13.693 1.00 34.59 186 LEU A O 1
ATOM 1446 N N . SER A 1 187 ? 4.935 7.242 -15.119 1.00 33.06 187 SER A N 1
ATOM 1447 C CA . SER A 1 187 ? 3.940 8.270 -14.963 1.00 33.06 187 SER A CA 1
ATOM 1448 C C . SER A 1 187 ? 2.508 7.718 -15.112 1.00 33.06 187 SER A C 1
ATOM 1450 O O . SER A 1 187 ? 1.695 7.882 -14.207 1.00 33.06 187 SER A O 1
ATOM 1452 N N . ALA A 1 188 ? 2.226 6.929 -16.157 1.00 30.66 188 ALA A N 1
ATOM 1453 C CA . ALA A 1 188 ? 0.920 6.310 -16.432 1.00 30.66 188 ALA A CA 1
ATOM 1454 C C . ALA A 1 188 ? 0.440 5.274 -15.397 1.00 30.66 188 ALA A C 1
ATOM 1456 O O . ALA A 1 188 ? -0.746 4.954 -15.356 1.00 30.66 188 ALA A O 1
ATOM 1457 N N . LEU A 1 189 ? 1.342 4.746 -14.564 1.00 36.53 189 LEU A N 1
ATOM 1458 C CA . LEU A 1 189 ? 1.082 3.603 -13.681 1.00 36.53 189 LEU A CA 1
ATOM 1459 C C . LEU A 1 189 ? 0.729 3.972 -12.243 1.00 36.53 189 LEU A C 1
ATOM 1461 O O . LEU A 1 189 ? 0.517 3.084 -11.424 1.00 36.53 189 LEU A O 1
ATOM 1465 N N . ARG A 1 190 ? 0.615 5.261 -11.917 1.00 43.00 190 ARG A N 1
ATOM 1466 C CA . ARG A 1 190 ? 0.031 5.675 -10.642 1.00 43.00 190 ARG A CA 1
ATOM 1467 C C . ARG A 1 190 ? -1.385 6.177 -10.878 1.00 43.00 190 ARG A C 1
ATOM 1469 O O . ARG A 1 190 ? -1.589 7.344 -11.188 1.00 43.00 190 ARG A O 1
ATOM 1476 N N . LEU A 1 191 ? -2.319 5.275 -10.569 1.00 36.53 191 LEU A N 1
ATOM 1477 C CA . LEU A 1 191 ? -3.739 5.487 -10.278 1.00 36.53 191 LEU A CA 1
ATOM 1478 C C . LEU A 1 191 ? -4.677 5.403 -11.496 1.00 36.53 191 LEU A C 1
ATOM 1480 O O . LEU A 1 191 ? -4.738 6.306 -12.332 1.00 36.53 191 LEU A O 1
ATOM 1484 N N . PHE A 1 192 ? -5.446 4.309 -11.536 1.00 32.66 192 PHE A N 1
ATOM 1485 C CA . PHE A 1 192 ? -6.633 4.176 -12.376 1.00 32.66 192 PHE A CA 1
ATOM 1486 C C . PHE A 1 192 ? -7.762 5.087 -11.900 1.00 32.66 192 PHE A C 1
ATOM 1488 O O . PHE A 1 192 ? -7.737 5.682 -10.823 1.00 32.66 192 PHE A O 1
ATOM 1495 N N . ASP A 1 193 ? -8.730 5.180 -12.799 1.00 29.56 193 ASP A N 1
ATOM 1496 C CA . ASP A 1 193 ? -9.952 5.958 -12.780 1.00 29.56 193 ASP A CA 1
ATOM 1497 C C . ASP A 1 193 ? -10.554 6.191 -11.384 1.00 29.56 193 ASP A C 1
ATOM 1499 O O . ASP A 1 193 ? -11.043 5.291 -10.708 1.00 29.56 193 ASP A O 1
ATOM 1503 N N . LEU A 1 194 ? -10.560 7.459 -10.980 1.00 31.80 194 LEU A N 1
ATOM 1504 C CA . LEU A 1 194 ? -11.151 7.942 -9.734 1.00 31.80 194 LEU A CA 1
ATOM 1505 C C . LEU A 1 194 ? -12.611 8.378 -9.896 1.00 31.80 194 LEU A C 1
ATOM 1507 O O . LEU A 1 194 ? -13.171 9.057 -9.036 1.00 31.80 194 LEU A O 1
ATOM 1511 N N . ALA A 1 195 ? -13.253 7.980 -10.991 1.00 23.66 195 ALA A N 1
ATOM 1512 C CA . ALA A 1 195 ? -14.688 8.122 -11.176 1.00 23.66 195 ALA A CA 1
ATOM 1513 C C . ALA A 1 195 ? -15.427 6.892 -10.614 1.00 23.66 195 ALA A C 1
ATOM 1515 O O . ALA A 1 195 ? -16.123 6.202 -11.350 1.00 23.66 195 ALA A O 1
ATOM 1516 N N . GLY A 1 196 ? -15.272 6.605 -9.313 1.00 28.30 196 GLY A N 1
ATOM 1517 C CA . GLY A 1 196 ? -16.083 5.567 -8.657 1.00 28.30 196 GLY A CA 1
ATOM 1518 C C . GLY A 1 196 ? -15.498 4.830 -7.450 1.00 28.30 196 GLY A C 1
ATOM 1519 O O . GLY A 1 196 ? -16.083 3.827 -7.060 1.00 28.30 196 GLY A O 1
ATOM 1520 N N . VAL A 1 197 ? -14.388 5.270 -6.846 1.00 32.28 197 VAL A N 1
ATOM 1521 C CA . VAL A 1 197 ? -13.749 4.529 -5.737 1.00 32.28 197 VAL A CA 1
ATOM 1522 C C . VAL A 1 197 ? -14.485 4.761 -4.407 1.00 32.28 197 VAL A C 1
ATOM 1524 O O . VAL A 1 197 ? -14.022 5.471 -3.517 1.00 32.28 197 VAL A O 1
ATOM 1527 N N . ALA A 1 198 ? -15.650 4.128 -4.275 1.00 30.84 198 ALA A N 1
ATOM 1528 C CA . ALA A 1 198 ? -16.203 3.704 -2.984 1.00 30.84 198 ALA A CA 1
ATOM 1529 C C . ALA A 1 198 ? -15.485 2.439 -2.443 1.00 30.84 198 ALA A C 1
ATOM 1531 O O . ALA A 1 198 ? -15.594 2.080 -1.277 1.00 30.84 198 ALA A O 1
ATOM 1532 N N . SER A 1 199 ? -14.658 1.808 -3.279 1.00 43.50 199 SER A N 1
ATOM 1533 C CA . SER A 1 199 ? -14.424 0.365 -3.270 1.00 43.50 199 SER A CA 1
ATOM 1534 C C . SER A 1 199 ? -13.292 -0.161 -2.386 1.00 43.50 199 SER A C 1
ATOM 1536 O O . SER A 1 199 ? -13.205 -1.368 -2.177 1.00 43.50 199 SER A O 1
ATOM 1538 N N . GLY A 1 200 ? -12.448 0.706 -1.816 1.00 38.06 200 GLY A N 1
ATOM 1539 C CA . GLY A 1 200 ? -11.445 0.264 -0.837 1.00 38.06 200 GLY A CA 1
ATOM 1540 C C . GLY A 1 200 ? -12.087 -0.317 0.430 1.00 38.06 200 GLY A C 1
ATOM 1541 O O . GLY A 1 200 ? -11.606 -1.288 1.008 1.00 38.06 200 GLY A O 1
ATOM 1542 N N . CYS A 1 201 ? -13.218 0.246 0.852 1.00 44.38 201 CYS A N 1
ATOM 1543 C CA . CYS A 1 201 ? -13.936 -0.247 2.023 1.00 44.38 201 CYS A CA 1
ATOM 1544 C C . CYS A 1 201 ? -14.838 -1.447 1.692 1.00 44.38 201 CYS A C 1
ATOM 1546 O O . CYS A 1 201 ? -14.950 -2.338 2.531 1.00 44.38 201 CYS A O 1
ATOM 1548 N N . ASP A 1 202 ? -15.379 -1.508 0.471 1.00 46.78 202 ASP A N 1
ATOM 1549 C CA . ASP A 1 202 ? -16.274 -2.581 0.009 1.00 46.78 202 ASP A CA 1
ATOM 1550 C C . ASP A 1 202 ? -15.569 -3.955 -0.035 1.00 46.78 202 ASP A C 1
ATOM 1552 O O . ASP A 1 202 ? -16.139 -4.974 0.346 1.00 46.78 202 ASP A O 1
ATOM 1556 N N . VAL A 1 203 ? -14.292 -4.014 -0.443 1.00 46.09 203 VAL A N 1
ATOM 1557 C CA . VAL A 1 203 ? -13.531 -5.284 -0.463 1.00 46.09 203 VAL A CA 1
ATOM 1558 C C . VAL A 1 203 ? -13.192 -5.762 0.953 1.00 46.09 203 VAL A C 1
ATOM 1560 O O . VAL A 1 203 ? -13.276 -6.955 1.233 1.00 46.09 203 VAL A O 1
ATOM 1563 N N . GLY A 1 204 ? -12.862 -4.852 1.878 1.00 49.47 204 GLY A N 1
ATOM 1564 C CA . GLY A 1 204 ? -12.645 -5.211 3.286 1.00 49.47 204 GLY A CA 1
ATOM 1565 C C . GLY A 1 204 ? -13.907 -5.753 3.968 1.00 49.47 204 GLY A C 1
ATOM 1566 O O . GLY A 1 204 ? -13.819 -6.582 4.873 1.00 49.47 204 GLY A O 1
ATOM 1567 N N . GLU A 1 205 ? -15.076 -5.330 3.497 1.00 55.16 205 GLU A N 1
ATOM 1568 C CA . GLU A 1 205 ? -16.381 -5.866 3.876 1.00 55.16 205 GLU A CA 1
ATOM 1569 C C . GLU A 1 205 ? -16.651 -7.242 3.275 1.00 55.16 205 GLU A C 1
ATOM 1571 O O . GLU A 1 205 ? -16.999 -8.140 4.035 1.00 55.16 205 GLU A O 1
ATOM 1576 N N . LEU A 1 206 ? -16.412 -7.449 1.975 1.00 50.78 206 LEU A N 1
ATOM 1577 C CA . LEU A 1 206 ? -16.551 -8.771 1.348 1.00 50.78 206 LEU A CA 1
ATOM 1578 C C . LEU A 1 206 ? -15.702 -9.818 2.074 1.00 50.78 206 LEU A C 1
ATOM 1580 O O . LEU A 1 206 ? -16.163 -10.924 2.341 1.00 50.78 206 LEU A O 1
ATOM 1584 N N . VAL A 1 207 ? -14.479 -9.448 2.460 1.00 54.16 207 VAL A N 1
ATOM 1585 C CA . VAL A 1 207 ? -13.576 -10.319 3.224 1.00 54.16 207 VAL A CA 1
ATOM 1586 C C . VAL A 1 207 ? -14.075 -10.536 4.663 1.00 54.16 207 VAL A C 1
ATOM 1588 O O . VAL A 1 207 ? -13.878 -11.613 5.226 1.00 54.16 207 VAL A O 1
ATOM 1591 N N . GLY A 1 208 ? -14.733 -9.541 5.267 1.00 57.00 208 GLY A N 1
ATOM 1592 C CA . GLY A 1 208 ? -15.361 -9.649 6.587 1.00 57.00 208 GLY A CA 1
ATOM 1593 C C . GLY A 1 208 ? -16.607 -10.541 6.596 1.00 57.00 208 GLY A C 1
ATOM 1594 O O . GLY A 1 208 ? -16.728 -11.401 7.467 1.00 57.00 208 GLY A O 1
ATOM 1595 N N . GLU A 1 209 ? -17.495 -10.389 5.612 1.00 58.06 209 GLU A N 1
ATOM 1596 C CA . GLU A 1 209 ? -18.674 -11.242 5.415 1.00 58.06 209 GLU A CA 1
ATOM 1597 C C . GLU A 1 209 ? -18.280 -12.682 5.062 1.00 58.06 209 GLU A C 1
ATOM 1599 O O . GLU A 1 209 ? -18.836 -13.625 5.627 1.00 58.06 209 GLU A O 1
ATOM 1604 N N . GLU A 1 210 ? -17.279 -12.866 4.188 1.00 65.44 210 GLU A N 1
ATOM 1605 C CA . GLU A 1 210 ? -16.713 -14.185 3.867 1.00 65.44 210 GLU A CA 1
ATOM 1606 C C . GLU A 1 210 ? -16.142 -14.863 5.124 1.00 65.44 210 GLU A C 1
ATOM 1608 O O . GLU A 1 210 ? -16.219 -16.086 5.262 1.00 65.44 210 GLU A O 1
ATOM 1613 N N . ALA A 1 211 ? -15.595 -14.081 6.063 1.00 74.50 211 ALA A N 1
ATOM 1614 C CA . ALA A 1 211 ? -15.080 -14.599 7.323 1.00 74.50 211 ALA A CA 1
ATOM 1615 C C . ALA A 1 211 ? -16.193 -14.939 8.330 1.00 74.50 211 ALA A C 1
ATOM 1617 O O . ALA A 1 211 ? -16.152 -16.023 8.917 1.00 74.50 211 ALA A O 1
ATOM 1618 N N . SER A 1 212 ? -17.147 -14.029 8.576 1.00 86.75 212 SER A N 1
ATOM 1619 C CA . SER A 1 212 ? -18.310 -14.258 9.447 1.00 86.75 212 SER A CA 1
ATOM 1620 C C . SER A 1 212 ? -19.342 -13.121 9.399 1.00 86.75 212 SER A C 1
ATOM 1622 O O . SER A 1 212 ? -19.061 -11.982 9.777 1.00 86.75 212 SER A O 1
ATOM 1624 N N . GLU A 1 213 ? -20.593 -13.470 9.090 1.00 89.12 213 GLU A N 1
ATOM 1625 C CA . GLU A 1 213 ? -21.753 -12.567 9.174 1.00 89.12 213 GLU A CA 1
ATOM 1626 C C . GLU A 1 213 ? -21.979 -12.024 10.603 1.00 89.12 213 GLU A C 1
ATOM 1628 O O . GLU A 1 213 ? -22.302 -10.852 10.793 1.00 89.12 213 GLU A O 1
ATOM 1633 N N . SER A 1 214 ? -21.741 -12.840 11.639 1.00 91.06 214 SER A N 1
ATOM 1634 C CA . SER A 1 214 ? -21.856 -12.411 13.046 1.00 91.06 214 SER A CA 1
ATOM 1635 C C . SER A 1 214 ? -20.792 -11.374 13.412 1.00 91.06 214 SER A C 1
ATOM 1637 O O . SER A 1 214 ? -21.087 -10.393 14.108 1.00 91.06 214 SER A O 1
ATOM 1639 N N . CYS A 1 215 ? -19.561 -11.565 12.932 1.00 93.56 215 CYS A N 1
ATOM 1640 C CA . CYS A 1 215 ? -18.478 -10.606 13.115 1.00 93.56 215 CYS A CA 1
ATOM 1641 C C . CYS A 1 215 ? -18.816 -9.275 12.439 1.00 93.56 215 CYS A C 1
ATOM 1643 O O . CYS A 1 215 ? -18.762 -8.229 13.091 1.00 93.56 215 CYS A O 1
ATOM 1645 N N . TYR A 1 216 ? -19.229 -9.336 11.169 1.00 90.62 216 TYR A N 1
ATOM 1646 C CA . TYR A 1 216 ? -19.645 -8.185 10.373 1.00 90.62 216 TYR A CA 1
ATOM 1647 C C . TYR A 1 216 ? -20.725 -7.364 11.091 1.00 90.62 216 TYR A C 1
ATOM 1649 O O . TYR A 1 216 ? -20.535 -6.174 11.360 1.00 90.62 216 TYR A O 1
ATOM 1657 N N . GLU A 1 217 ? -21.817 -8.007 11.513 1.00 91.56 217 GLU A N 1
ATOM 1658 C CA . GLU A 1 217 ? -22.907 -7.329 12.219 1.00 91.56 217 GLU A CA 1
ATOM 1659 C C . GLU A 1 217 ? -22.467 -6.796 13.590 1.00 91.56 217 GLU A C 1
ATOM 1661 O O . GLU A 1 217 ? -22.893 -5.719 14.014 1.00 91.56 217 GLU A O 1
ATOM 1666 N N . THR A 1 218 ? -21.569 -7.491 14.292 1.00 95.25 218 THR A N 1
ATOM 1667 C CA . THR A 1 218 ? -21.025 -6.993 15.565 1.00 95.25 218 THR A CA 1
ATOM 1668 C C . THR A 1 218 ? -20.210 -5.712 15.357 1.00 95.25 218 THR A C 1
ATOM 1670 O O . THR A 1 218 ? -20.384 -4.755 16.117 1.00 95.25 218 THR A O 1
ATOM 1673 N N . ILE A 1 219 ? -19.359 -5.658 14.325 1.00 94.19 219 ILE A N 1
ATOM 1674 C CA . ILE A 1 219 ? -18.574 -4.464 13.973 1.00 94.19 219 ILE A CA 1
ATOM 1675 C C . ILE A 1 219 ? -19.509 -3.328 13.568 1.00 94.19 219 ILE A C 1
ATOM 1677 O O . ILE A 1 219 ? -19.434 -2.244 14.151 1.00 94.19 219 ILE A O 1
ATOM 1681 N N . ARG A 1 220 ? -20.444 -3.589 12.651 1.00 92.44 220 ARG A N 1
ATOM 1682 C CA . ARG A 1 220 ? -21.415 -2.605 12.159 1.00 92.44 220 ARG A CA 1
ATOM 1683 C C . ARG A 1 220 ? -22.225 -1.962 13.282 1.00 92.44 220 ARG A C 1
ATOM 1685 O O . ARG A 1 220 ? -22.366 -0.740 13.334 1.00 92.44 220 ARG A O 1
ATOM 1692 N N . ASN A 1 221 ? -22.719 -2.769 14.218 1.00 95.00 221 ASN A N 1
ATOM 1693 C CA . ASN A 1 221 ? -23.504 -2.277 15.348 1.00 95.00 221 ASN A CA 1
ATOM 1694 C C . ASN A 1 221 ? -22.640 -1.593 16.421 1.00 95.00 221 ASN A C 1
ATOM 1696 O O . ASN A 1 221 ? -23.142 -0.769 17.184 1.00 95.00 221 ASN A O 1
ATOM 1700 N N . SER A 1 222 ? -21.337 -1.883 16.485 1.00 97.31 222 SER A N 1
ATOM 1701 C CA . SER A 1 222 ? -20.453 -1.294 17.498 1.00 97.31 222 SER A CA 1
ATOM 1702 C C . SER A 1 222 ? -20.316 0.223 17.382 1.00 97.31 222 SER A C 1
ATOM 1704 O O . SER A 1 222 ? -20.188 0.898 18.403 1.00 97.31 222 SER A O 1
ATOM 1706 N N . TRP A 1 223 ? -20.396 0.781 16.171 1.00 96.06 223 TRP A N 1
ATOM 1707 C CA . TRP A 1 223 ? -20.176 2.209 15.946 1.00 96.06 223 TRP A CA 1
ATOM 1708 C C . TRP A 1 223 ? -21.203 3.083 16.664 1.00 96.06 223 TRP A C 1
ATOM 1710 O O . TRP A 1 223 ? -20.832 4.056 17.321 1.00 96.06 223 TRP A O 1
ATOM 1720 N N . SER A 1 224 ? -22.484 2.715 16.581 1.00 96.12 224 SER A N 1
ATOM 1721 C CA . SER A 1 224 ? -23.563 3.435 17.262 1.00 96.12 224 SER A CA 1
ATOM 1722 C C . SER A 1 224 ? -23.504 3.235 18.775 1.00 96.12 224 SER A C 1
ATOM 1724 O O . SER A 1 224 ? -23.732 4.184 19.521 1.00 96.12 224 SER A O 1
ATOM 1726 N N . VAL A 1 225 ? -23.117 2.040 19.238 1.00 98.19 225 VAL A N 1
ATOM 1727 C CA . VAL A 1 225 ? -22.926 1.745 20.667 1.00 98.19 225 VAL A CA 1
ATOM 1728 C C . VAL A 1 225 ? -21.793 2.586 21.261 1.00 98.19 225 VAL A C 1
ATOM 1730 O O . VAL A 1 225 ? -21.936 3.107 22.367 1.00 98.19 225 VAL A O 1
ATOM 1733 N N . ILE A 1 226 ? -20.679 2.756 20.540 1.00 98.31 226 ILE A N 1
ATOM 1734 C CA . ILE A 1 226 ? -19.567 3.619 20.965 1.00 98.31 226 ILE A CA 1
ATOM 1735 C C . ILE A 1 226 ? -20.054 5.061 21.144 1.00 98.31 226 ILE A C 1
ATOM 1737 O O . ILE A 1 226 ? -19.797 5.665 22.188 1.00 98.31 226 ILE A O 1
ATOM 1741 N N . ASP A 1 227 ? -20.779 5.600 20.161 1.00 97.62 227 ASP A N 1
ATOM 1742 C CA . ASP A 1 227 ? -21.290 6.971 20.223 1.00 97.62 227 ASP A CA 1
ATOM 1743 C C . ASP A 1 227 ? -22.327 7.135 21.345 1.00 97.62 227 ASP A C 1
ATOM 1745 O O . ASP A 1 227 ? -22.249 8.084 22.126 1.00 97.62 227 ASP A O 1
ATOM 1749 N N . GLU A 1 228 ? -23.248 6.180 21.508 1.00 97.75 228 GLU A N 1
ATOM 1750 C CA . GLU A 1 228 ? -24.237 6.202 22.587 1.00 97.75 228 GLU A CA 1
ATOM 1751 C C . GLU A 1 228 ? -23.558 6.218 23.961 1.00 97.75 228 GLU A C 1
ATOM 1753 O O . GLU A 1 228 ? -23.876 7.061 24.805 1.00 97.75 228 GLU A O 1
ATOM 1758 N N . VAL A 1 229 ? -22.590 5.328 24.190 1.00 98.12 229 VAL A N 1
ATOM 1759 C CA . VAL A 1 229 ? -21.855 5.268 25.458 1.00 98.12 229 VAL A CA 1
ATOM 1760 C C . VAL A 1 229 ? -21.077 6.556 25.696 1.00 98.12 229 VAL A C 1
ATOM 1762 O O . VAL A 1 229 ? -21.113 7.065 26.815 1.00 98.12 229 VAL A O 1
ATOM 1765 N N . ALA A 1 230 ? -20.438 7.123 24.671 1.00 97.44 230 ALA A N 1
ATOM 1766 C CA . ALA A 1 230 ? -19.677 8.363 24.789 1.00 97.44 230 ALA A CA 1
ATOM 1767 C C . ALA A 1 230 ? -20.531 9.566 25.233 1.00 97.44 230 ALA A C 1
ATOM 1769 O O . ALA A 1 230 ? -20.014 10.443 25.923 1.00 97.44 230 ALA A O 1
ATOM 1770 N N . THR A 1 231 ? -21.831 9.597 24.907 1.00 97.25 231 THR A N 1
ATOM 1771 C CA . THR A 1 231 ? -22.747 10.675 25.346 1.00 97.25 231 THR A CA 1
ATOM 1772 C C . THR A 1 231 ? -23.165 10.590 26.817 1.00 97.25 231 THR A C 1
ATOM 1774 O O . THR A 1 231 ? -23.664 11.569 27.379 1.00 97.25 231 THR A O 1
ATOM 1777 N N . ARG A 1 232 ? -22.976 9.437 27.470 1.00 97.00 232 ARG A N 1
ATOM 1778 C CA . ARG A 1 232 ? -23.372 9.230 28.871 1.00 97.00 232 ARG A CA 1
ATOM 1779 C C . ARG A 1 232 ? -22.378 9.899 29.835 1.00 97.00 232 ARG A C 1
ATOM 1781 O O . ARG A 1 232 ? -21.198 10.044 29.509 1.00 97.00 232 ARG A O 1
ATOM 1788 N N . PRO A 1 233 ? -22.796 10.248 31.069 1.00 96.62 233 PRO A N 1
ATOM 1789 C CA . PRO A 1 233 ? -21.868 10.717 32.097 1.00 96.62 233 PRO A CA 1
ATOM 1790 C C . PRO A 1 233 ? -20.740 9.703 32.331 1.00 96.62 233 PRO A C 1
ATOM 1792 O O . PRO A 1 233 ? -21.006 8.525 32.564 1.00 96.62 233 PRO A O 1
ATOM 1795 N N . ASN A 1 234 ? -19.486 10.160 32.279 1.00 96.12 234 ASN A N 1
ATOM 1796 C CA . ASN A 1 234 ? -18.276 9.324 32.351 1.00 96.12 234 ASN A CA 1
ATOM 1797 C C . ASN A 1 234 ? -18.129 8.281 31.222 1.00 96.12 234 ASN A C 1
ATOM 1799 O O . ASN A 1 234 ? -17.305 7.375 31.338 1.00 96.12 234 ASN A O 1
ATOM 1803 N N . GLY A 1 235 ? -18.872 8.422 30.120 1.00 97.75 235 GLY A N 1
ATOM 1804 C CA . GLY A 1 235 ? -18.867 7.500 28.984 1.00 97.75 235 GLY A CA 1
ATOM 1805 C C . GLY A 1 235 ? -17.494 7.297 28.348 1.00 97.75 235 GLY A C 1
ATOM 1806 O O . GLY A 1 235 ? -17.043 6.166 28.193 1.00 97.75 235 GLY A O 1
ATOM 1807 N N . LEU A 1 236 ? -16.781 8.389 28.057 1.00 97.56 236 LEU A N 1
ATOM 1808 C CA . LEU A 1 236 ? -15.419 8.330 27.508 1.00 97.56 236 LEU A CA 1
ATOM 1809 C C . LEU A 1 236 ? -14.428 7.657 28.469 1.00 97.56 236 LEU A C 1
ATOM 1811 O O . LEU A 1 236 ? -13.613 6.852 28.039 1.00 97.56 236 LEU A O 1
ATOM 1815 N N . SER A 1 237 ? -14.543 7.916 29.777 1.00 97.88 237 SER A N 1
ATOM 1816 C CA . SER A 1 237 ? -13.714 7.256 30.798 1.00 97.88 237 SER A CA 1
ATOM 1817 C C . SER A 1 237 ? -13.996 5.752 30.870 1.00 97.88 237 SER A C 1
ATOM 1819 O O . SER A 1 237 ? -13.068 4.946 30.948 1.00 97.88 237 SER A O 1
ATOM 1821 N N . PHE A 1 238 ? -15.270 5.359 30.769 1.00 98.19 238 PHE A N 1
ATOM 1822 C CA . PHE A 1 238 ? -15.656 3.956 30.653 1.00 98.19 238 PHE A CA 1
ATOM 1823 C C . PHE A 1 238 ? -15.057 3.312 29.396 1.00 98.19 238 PHE A C 1
ATOM 1825 O O . PHE A 1 238 ? -14.466 2.241 29.503 1.00 98.19 238 PHE A O 1
ATOM 1832 N N . LEU A 1 239 ? -15.140 3.965 28.230 1.00 98.19 239 LEU A N 1
ATOM 1833 C CA . LEU A 1 239 ? -14.536 3.466 26.988 1.00 98.19 239 LEU A CA 1
ATOM 1834 C C . LEU A 1 239 ? -13.012 3.336 27.112 1.00 98.19 239 LEU A C 1
ATOM 1836 O O . LEU A 1 239 ? -12.466 2.293 26.760 1.00 98.19 239 LEU A O 1
ATOM 1840 N N . SER A 1 240 ? -12.333 4.329 27.693 1.00 97.88 240 SER A N 1
ATOM 1841 C CA . SER A 1 240 ? -10.890 4.270 27.956 1.00 97.88 240 SER A CA 1
ATOM 1842 C C . SER A 1 240 ? -10.498 3.061 28.802 1.00 97.88 240 SER A C 1
ATOM 1844 O O . SER A 1 240 ? -9.546 2.355 28.478 1.00 97.88 240 SER A O 1
ATOM 1846 N N . GLN A 1 241 ? -11.252 2.775 29.865 1.00 97.69 241 GLN A N 1
ATOM 1847 C CA . GLN A 1 241 ? -11.008 1.603 30.710 1.00 97.69 241 GLN A CA 1
ATOM 1848 C C . GLN A 1 241 ? -11.329 0.299 29.973 1.00 97.69 241 GLN A C 1
ATOM 1850 O O . GLN A 1 241 ? -10.544 -0.648 30.024 1.00 97.69 241 GLN A O 1
ATOM 1855 N N . ARG A 1 242 ? -12.460 0.257 29.259 1.00 97.56 242 ARG A N 1
ATOM 1856 C CA . ARG A 1 242 ? -12.944 -0.922 28.528 1.00 97.56 242 ARG A CA 1
ATOM 1857 C C . ARG A 1 242 ? -11.961 -1.380 27.457 1.00 97.56 242 ARG A C 1
ATOM 1859 O O . ARG A 1 242 ? -11.765 -2.582 27.308 1.00 97.56 242 ARG A O 1
ATOM 1866 N N . PHE A 1 243 ? -11.364 -0.424 26.752 1.00 97.88 243 PHE A N 1
ATOM 1867 C CA . PHE A 1 243 ? -10.411 -0.652 25.671 1.00 97.88 243 PHE A CA 1
ATOM 1868 C C . PHE A 1 243 ? -8.945 -0.563 26.112 1.00 97.88 243 PHE A C 1
ATOM 1870 O O . PHE A 1 243 ? -8.053 -0.613 25.268 1.00 97.88 243 PHE A O 1
ATOM 1877 N N . LYS A 1 244 ? -8.684 -0.441 27.423 1.00 97.62 244 LYS A N 1
ATOM 1878 C CA . LYS A 1 244 ? -7.343 -0.277 28.006 1.00 97.62 244 LYS A CA 1
ATOM 1879 C C . LYS A 1 244 ? -6.517 0.783 27.261 1.00 97.62 244 LYS A C 1
ATOM 1881 O O . LYS A 1 244 ? -5.411 0.506 26.809 1.00 97.62 244 LYS A O 1
ATOM 1886 N N . THR A 1 245 ? -7.045 1.987 27.069 1.00 96.94 245 THR A N 1
ATOM 1887 C CA . THR A 1 245 ? -6.331 3.025 26.309 1.00 96.94 245 THR A CA 1
ATOM 1888 C C . THR A 1 245 ? -5.125 3.552 27.092 1.00 96.94 245 THR A C 1
ATOM 1890 O O . THR A 1 245 ? -5.184 3.686 28.314 1.00 96.94 245 THR A O 1
ATOM 1893 N N . CYS A 1 246 ? -4.013 3.851 26.411 1.00 95.75 246 CYS A N 1
ATOM 1894 C CA . CYS A 1 246 ? -2.804 4.365 27.078 1.00 95.75 246 CYS A CA 1
ATOM 1895 C C . CYS A 1 246 ? -2.996 5.776 27.653 1.00 95.75 246 CYS A C 1
ATOM 1897 O O . CYS A 1 246 ? -2.394 6.126 28.667 1.00 95.75 246 CYS A O 1
ATOM 1899 N N . SER A 1 247 ? -3.873 6.561 27.026 1.00 94.62 247 SER A N 1
ATOM 1900 C CA . SER A 1 247 ? -4.306 7.881 27.484 1.00 94.62 247 SER A CA 1
ATOM 1901 C C . SER A 1 247 ? -5.839 7.956 27.515 1.00 94.62 247 SER A C 1
ATOM 1903 O O . SER A 1 247 ? -6.488 7.237 26.748 1.00 94.62 247 SER A O 1
ATOM 1905 N N . PRO A 1 248 ? -6.446 8.810 28.362 1.00 96.12 248 PRO A N 1
ATOM 1906 C CA . PRO A 1 248 ? -7.890 9.044 28.341 1.00 96.12 248 PRO A CA 1
ATOM 1907 C C . PRO A 1 248 ? -8.365 9.556 26.976 1.00 96.12 248 PRO A C 1
ATOM 1909 O O . PRO A 1 248 ? -7.683 10.380 26.363 1.00 96.12 248 PRO A O 1
ATOM 1912 N N . LEU A 1 249 ? -9.527 9.076 26.526 1.00 95.56 249 LEU A N 1
ATOM 1913 C CA . LEU A 1 249 ? -10.156 9.503 25.276 1.00 95.56 249 LEU A CA 1
ATOM 1914 C C . LEU A 1 249 ? -10.769 10.896 25.448 1.00 95.56 249 LEU A C 1
ATOM 1916 O O . LEU A 1 249 ? -11.529 11.124 26.393 1.00 95.56 249 LEU A O 1
ATOM 1920 N N . ASP A 1 250 ? -10.479 11.794 24.509 1.00 94.31 250 ASP A N 1
ATOM 1921 C CA . ASP A 1 250 ? -11.079 13.134 24.464 1.00 94.31 250 ASP A CA 1
ATOM 1922 C C . ASP A 1 250 ? -12.388 13.124 23.662 1.00 94.31 250 ASP A C 1
ATOM 1924 O O . ASP A 1 250 ? -13.308 13.896 23.937 1.00 94.31 250 ASP A O 1
ATOM 1928 N N . THR A 1 251 ? -12.493 12.228 22.674 1.00 95.25 251 THR A N 1
ATOM 1929 C CA . THR A 1 251 ? -13.679 12.064 21.821 1.00 95.25 251 THR A CA 1
ATOM 1930 C C . THR A 1 251 ? -13.890 10.593 21.455 1.00 95.25 251 THR A C 1
ATOM 1932 O O . THR A 1 251 ? -12.943 9.807 21.459 1.00 95.25 251 THR A O 1
ATOM 1935 N N . SER A 1 252 ? -15.117 10.201 21.082 1.00 95.19 252 SER A N 1
ATOM 1936 C CA . SER A 1 252 ? -15.367 8.850 20.546 1.00 95.19 252 SER A CA 1
ATOM 1937 C C . SER A 1 252 ? -14.656 8.606 19.213 1.00 95.19 252 SER A C 1
ATOM 1939 O O . SER A 1 252 ? -14.363 7.459 18.878 1.00 95.19 252 SER A O 1
ATOM 1941 N N . LEU A 1 253 ? -14.339 9.676 18.474 1.00 93.06 253 LEU A N 1
ATOM 1942 C CA . LEU A 1 253 ? -13.672 9.603 17.180 1.00 93.06 253 LEU A CA 1
ATOM 1943 C C . LEU A 1 253 ? -12.282 8.968 17.281 1.00 93.06 253 LEU A C 1
ATOM 1945 O O . LEU A 1 253 ? -11.910 8.226 16.388 1.00 93.06 253 LEU A O 1
ATOM 1949 N N . GLU A 1 254 ? -11.546 9.177 18.376 1.00 94.19 254 GLU A N 1
ATOM 1950 C CA . GLU A 1 254 ? -10.214 8.578 18.564 1.00 94.19 254 GLU A CA 1
ATOM 1951 C C . GLU A 1 254 ? -10.268 7.042 18.579 1.00 94.19 254 GLU A C 1
ATOM 1953 O O . GLU A 1 254 ? -9.490 6.379 17.895 1.00 94.19 254 GLU A O 1
ATOM 1958 N N . LEU A 1 255 ? -11.232 6.468 19.310 1.00 95.56 255 LEU A N 1
ATOM 1959 C CA . LEU A 1 255 ? -11.462 5.021 19.325 1.00 95.56 255 LEU A CA 1
ATOM 1960 C C . LEU A 1 255 ? -11.961 4.530 17.960 1.00 95.56 255 LEU A C 1
ATOM 1962 O O . LEU A 1 255 ? -11.516 3.488 17.479 1.00 95.56 255 LEU A O 1
ATOM 1966 N N . LYS A 1 256 ? -12.876 5.274 17.329 1.00 94.06 256 LYS A N 1
ATOM 1967 C CA . LYS A 1 256 ? -13.445 4.890 16.032 1.00 94.06 256 LYS A CA 1
ATOM 1968 C C . LYS A 1 256 ? -12.389 4.896 14.924 1.00 94.06 256 LYS A C 1
ATOM 1970 O O . LYS A 1 256 ? -12.307 3.918 14.195 1.00 94.06 256 LYS A O 1
ATOM 1975 N N . ASP A 1 257 ? -11.543 5.923 14.859 1.00 88.56 257 ASP A N 1
ATOM 1976 C CA . ASP A 1 257 ? -10.416 6.033 13.921 1.00 88.56 257 ASP A CA 1
ATOM 1977 C C . ASP A 1 257 ? -9.415 4.882 14.093 1.00 88.56 257 ASP A C 1
ATOM 1979 O O . ASP A 1 257 ? -8.905 4.342 13.107 1.00 88.56 257 ASP A O 1
ATOM 1983 N N . TYR A 1 258 ? -9.120 4.511 15.344 1.00 92.38 258 TYR A N 1
ATOM 1984 C CA . TYR A 1 258 ? -8.238 3.387 15.649 1.00 92.38 258 TYR A CA 1
ATOM 1985 C C . TYR A 1 258 ? -8.812 2.068 15.119 1.00 92.38 258 TYR A C 1
ATOM 1987 O O . TYR A 1 258 ? -8.118 1.335 14.415 1.00 92.38 258 TYR A O 1
ATOM 1995 N N . LEU A 1 259 ? -10.082 1.783 15.426 1.00 93.50 259 LEU A N 1
ATOM 1996 C CA . LEU A 1 259 ? -10.761 0.568 14.975 1.00 93.50 259 LEU A CA 1
ATOM 1997 C C . LEU A 1 259 ? -10.896 0.529 13.448 1.00 93.50 259 LEU A C 1
ATOM 1999 O O . LEU A 1 259 ? -10.605 -0.499 12.847 1.00 93.50 259 LEU A O 1
ATOM 2003 N N . ASP A 1 260 ? -11.268 1.646 12.819 1.00 88.25 260 ASP A N 1
ATOM 2004 C CA . ASP A 1 260 ? -11.368 1.775 11.359 1.00 88.25 260 ASP A CA 1
ATOM 2005 C C . ASP A 1 260 ? -10.031 1.427 10.686 1.00 88.25 260 ASP A C 1
ATOM 2007 O O . ASP A 1 260 ? -9.957 0.550 9.825 1.00 88.25 260 ASP A O 1
ATOM 2011 N N . THR A 1 261 ? -8.939 2.018 11.183 1.00 83.94 261 THR A N 1
ATOM 2012 C CA . THR A 1 261 ? -7.580 1.724 10.703 1.00 83.94 261 THR A CA 1
ATOM 2013 C C . THR A 1 261 ? -7.210 0.256 10.920 1.00 83.94 261 THR A C 1
ATOM 2015 O O . THR A 1 261 ? -6.649 -0.374 10.028 1.00 83.94 261 THR A O 1
ATOM 2018 N N . MET A 1 262 ? -7.523 -0.307 12.090 1.00 90.25 262 MET A N 1
ATOM 2019 C CA . MET A 1 262 ? -7.238 -1.707 12.408 1.00 90.25 262 MET A CA 1
ATOM 2020 C C . MET A 1 262 ? -7.924 -2.658 11.421 1.00 90.25 262 MET A C 1
ATOM 2022 O O . MET A 1 262 ? -7.266 -3.545 10.884 1.00 90.25 262 MET A O 1
ATOM 2026 N N . TYR A 1 263 ? -9.220 -2.466 11.161 1.00 89.44 263 TYR A N 1
ATOM 2027 C CA . TYR A 1 263 ? -9.972 -3.317 10.238 1.00 89.44 263 TYR A CA 1
ATOM 2028 C C . TYR A 1 263 ? -9.494 -3.160 8.792 1.00 89.44 263 TYR A C 1
ATOM 2030 O O . TYR A 1 263 ? -9.322 -4.166 8.104 1.00 89.44 263 TYR A O 1
ATOM 2038 N N . ALA A 1 264 ? -9.213 -1.931 8.349 1.00 81.19 264 ALA A N 1
ATOM 2039 C CA . ALA A 1 264 ? -8.690 -1.677 7.008 1.00 81.19 264 ALA A CA 1
ATOM 2040 C C . ALA A 1 264 ? -7.331 -2.361 6.780 1.00 81.19 264 ALA A C 1
ATOM 2042 O O . ALA A 1 264 ? -7.143 -3.042 5.774 1.00 81.19 264 ALA A O 1
ATOM 2043 N N . VAL A 1 265 ? -6.403 -2.247 7.738 1.00 80.75 265 VAL A N 1
ATOM 2044 C CA . VAL A 1 265 ? -5.080 -2.892 7.652 1.00 80.75 265 VAL A CA 1
ATOM 2045 C C . VAL A 1 265 ? -5.201 -4.416 7.750 1.00 80.75 265 VAL A C 1
ATOM 2047 O O . VAL A 1 265 ? -4.510 -5.132 7.027 1.00 80.75 265 VAL A O 1
ATOM 2050 N N . ALA A 1 266 ? -6.102 -4.929 8.595 1.00 87.12 266 ALA A N 1
ATOM 2051 C CA . ALA A 1 266 ? -6.362 -6.362 8.690 1.00 87.12 266 ALA A CA 1
ATOM 2052 C C . ALA A 1 266 ? -6.865 -6.945 7.361 1.00 87.12 266 ALA A C 1
ATOM 2054 O O . ALA A 1 266 ? -6.402 -8.012 6.964 1.00 87.12 266 ALA A O 1
ATOM 2055 N N . ALA A 1 267 ? -7.774 -6.247 6.672 1.00 85.12 267 ALA A N 1
ATOM 2056 C CA . ALA A 1 267 ? -8.253 -6.637 5.348 1.00 85.12 267 ALA A CA 1
ATOM 2057 C C . ALA A 1 267 ? -7.137 -6.564 4.299 1.00 85.12 267 ALA A C 1
ATOM 2059 O O . ALA A 1 267 ? -6.905 -7.529 3.573 1.00 85.12 267 ALA A O 1
ATOM 2060 N N . GLN A 1 268 ? -6.399 -5.453 4.276 1.00 78.50 268 GLN A N 1
ATOM 2061 C CA . GLN A 1 268 ? -5.333 -5.224 3.307 1.00 78.50 268 GLN A CA 1
ATOM 2062 C C . GLN A 1 268 ? -4.252 -6.308 3.337 1.00 78.50 268 GLN A C 1
ATOM 2064 O O . GLN A 1 268 ? -3.832 -6.796 2.289 1.00 78.50 268 GLN A O 1
ATOM 2069 N N . TYR A 1 269 ? -3.837 -6.726 4.531 1.00 83.62 269 TYR A N 1
ATOM 2070 C CA . TYR A 1 269 ? -2.818 -7.757 4.718 1.00 83.62 269 TYR A CA 1
ATOM 2071 C C . TYR A 1 269 ? -3.433 -9.108 5.118 1.00 83.62 269 TYR A C 1
ATOM 2073 O O . TYR A 1 269 ? -2.855 -9.861 5.905 1.00 83.62 269 TYR A O 1
ATOM 2081 N N . ASN A 1 270 ? -4.617 -9.438 4.582 1.00 88.06 270 ASN A N 1
ATOM 2082 C CA . ASN A 1 270 ? -5.323 -10.684 4.888 1.00 88.06 270 ASN A CA 1
ATOM 2083 C C . ASN A 1 270 ? -4.753 -11.926 4.171 1.00 88.06 270 ASN A C 1
ATOM 2085 O O . ASN A 1 270 ? -5.451 -12.597 3.402 1.00 88.06 270 ASN A O 1
ATOM 2089 N N . HIS A 1 271 ? -3.487 -12.248 4.432 1.00 86.44 271 HIS A N 1
ATOM 2090 C CA . HIS A 1 271 ? -2.756 -13.342 3.790 1.00 86.44 271 HIS A CA 1
ATOM 2091 C C . HIS A 1 271 ? -2.186 -14.365 4.785 1.00 86.44 271 HIS A C 1
ATOM 2093 O O . HIS A 1 271 ? -2.104 -14.105 5.991 1.00 86.44 271 HIS A O 1
ATOM 2099 N N . PRO A 1 272 ? -1.775 -15.557 4.304 1.00 86.19 272 PRO A N 1
ATOM 2100 C CA . PRO A 1 272 ? -1.084 -16.522 5.145 1.00 86.19 272 PRO A CA 1
ATOM 2101 C C . PRO A 1 272 ? 0.258 -15.999 5.690 1.00 86.19 272 PRO A C 1
ATOM 2103 O O . PRO A 1 272 ? 0.894 -15.142 5.076 1.00 86.19 272 PRO A O 1
ATOM 2106 N N . PRO A 1 273 ? 0.717 -16.555 6.827 1.00 87.06 273 PRO A N 1
ATOM 2107 C CA . PRO A 1 273 ? 0.054 -17.608 7.606 1.00 87.06 273 PRO A CA 1
ATOM 2108 C C . PRO A 1 273 ? -0.979 -17.078 8.613 1.00 87.06 273 PRO A C 1
ATOM 2110 O O . PRO A 1 273 ? -1.640 -17.875 9.272 1.00 87.06 273 PRO A O 1
ATOM 2113 N N . THR A 1 274 ? -1.090 -15.760 8.780 1.00 86.88 274 THR A N 1
ATOM 2114 C CA . THR A 1 274 ? -1.794 -15.147 9.912 1.00 86.88 274 THR A CA 1
ATOM 2115 C C . THR A 1 274 ? -3.279 -14.930 9.662 1.00 86.88 274 THR A C 1
ATOM 2117 O O . THR A 1 274 ? -4.053 -15.132 10.589 1.00 86.88 274 THR A O 1
ATOM 2120 N N . TYR A 1 275 ? -3.682 -14.545 8.446 1.00 90.19 275 TYR A N 1
ATOM 2121 C CA . TYR A 1 275 ? -5.063 -14.168 8.106 1.00 90.19 275 TYR A CA 1
ATOM 2122 C C . TYR A 1 275 ? -5.724 -13.245 9.158 1.00 90.19 275 TYR A C 1
ATOM 2124 O O . TYR A 1 275 ? -6.655 -13.662 9.857 1.00 90.19 275 TYR A O 1
ATOM 2132 N N . PRO A 1 276 ? -5.244 -11.994 9.313 1.00 91.56 276 PRO A N 1
ATOM 2133 C CA . PRO A 1 276 ? -5.722 -11.051 10.323 1.00 91.56 276 PRO A CA 1
ATOM 2134 C C . PRO A 1 276 ? -7.244 -10.915 10.450 1.00 91.56 276 PRO A C 1
ATOM 2136 O O . PRO A 1 276 ? -7.741 -10.812 11.572 1.00 91.56 276 PRO A O 1
ATOM 2139 N N . VAL A 1 277 ? -8.001 -10.960 9.348 1.00 91.62 277 VAL A N 1
ATOM 2140 C CA . VAL A 1 277 ? -9.472 -10.878 9.413 1.00 91.62 277 VAL A CA 1
ATOM 2141 C C . VAL A 1 277 ? -10.052 -12.093 10.135 1.00 91.62 277 VAL A C 1
ATOM 2143 O O . VAL A 1 277 ? -10.896 -11.943 11.017 1.00 91.62 277 VAL A O 1
ATOM 2146 N N . THR A 1 278 ? -9.548 -13.294 9.843 1.00 92.19 278 THR A N 1
ATOM 2147 C CA . THR A 1 278 ? -9.953 -14.527 10.533 1.00 92.19 278 THR A CA 1
ATOM 2148 C C . THR A 1 278 ? -9.604 -14.481 12.020 1.00 92.19 278 THR A C 1
ATOM 2150 O O . THR A 1 278 ? -10.409 -14.901 12.848 1.00 92.19 278 THR A O 1
ATOM 2153 N N . VAL A 1 279 ? -8.438 -13.937 12.380 1.00 94.25 279 VAL A N 1
ATOM 2154 C CA . VAL A 1 279 ? -8.012 -13.781 13.783 1.00 94.25 279 VAL A CA 1
ATOM 2155 C C . VAL A 1 279 ? -8.945 -12.842 14.548 1.00 94.25 279 VAL A C 1
ATOM 2157 O O . VAL A 1 279 ? -9.395 -13.166 15.653 1.00 94.25 279 VAL A O 1
ATOM 2160 N N . VAL A 1 280 ? -9.264 -11.693 13.952 1.00 94.75 280 VAL A N 1
ATOM 2161 C CA . VAL A 1 280 ? -10.155 -10.693 14.547 1.00 94.75 280 VAL A CA 1
ATOM 2162 C C . VAL A 1 280 ? -11.571 -11.247 14.680 1.00 94.75 280 VAL A C 1
ATOM 2164 O O . VAL A 1 280 ? -12.120 -11.253 15.784 1.00 94.75 280 VAL A O 1
ATOM 2167 N N . CYS A 1 281 ? -12.144 -11.771 13.596 1.00 95.06 281 CYS A N 1
ATOM 2168 C CA . CYS A 1 281 ? -13.516 -12.270 13.602 1.00 95.06 281 CYS A CA 1
ATOM 2169 C C . CYS A 1 281 ? -13.693 -13.520 14.461 1.00 95.06 281 CYS A C 1
ATOM 2171 O O . CYS A 1 281 ? -14.650 -13.593 15.227 1.00 95.06 281 CYS A O 1
ATOM 2173 N N . GLY A 1 282 ? -12.735 -14.451 14.440 1.00 94.88 282 GLY A N 1
ATOM 2174 C CA . GLY A 1 282 ? -12.761 -15.620 15.318 1.00 94.88 282 GLY A CA 1
ATOM 2175 C C . GLY A 1 282 ? -12.778 -15.246 16.803 1.00 94.88 282 GLY A C 1
ATOM 2176 O O . GLY A 1 282 ? -13.434 -15.915 17.598 1.00 94.88 282 GLY A O 1
ATOM 2177 N N . SER A 1 283 ? -12.122 -14.144 17.177 1.00 95.88 283 SER A N 1
ATOM 2178 C CA . SER A 1 283 ? -12.100 -13.655 18.563 1.00 95.88 283 SER A CA 1
ATOM 2179 C C . SER A 1 283 ? -13.362 -12.880 18.946 1.00 95.88 283 SER A C 1
ATOM 2181 O O . SER A 1 283 ? -13.825 -12.993 20.081 1.00 95.88 283 SER A O 1
ATOM 2183 N N . ILE A 1 284 ? -13.943 -12.122 18.010 1.00 96.00 284 ILE A N 1
ATOM 2184 C CA . ILE A 1 284 ? -15.241 -11.453 18.190 1.00 96.00 284 ILE A CA 1
ATOM 2185 C C . ILE A 1 284 ? -16.342 -12.500 18.395 1.00 96.00 284 ILE A C 1
ATOM 2187 O O . ILE A 1 284 ? -17.117 -12.411 19.351 1.00 96.00 284 ILE A O 1
ATOM 2191 N N . ASP A 1 285 ? -16.384 -13.516 17.535 1.00 95.25 285 ASP A N 1
ATOM 2192 C CA . ASP A 1 285 ? -17.415 -14.549 17.578 1.00 95.25 285 ASP A CA 1
ATOM 2193 C C . ASP A 1 285 ? -17.223 -15.528 18.732 1.00 95.25 285 ASP A C 1
ATOM 2195 O O . ASP A 1 285 ? -18.200 -15.899 19.382 1.00 95.25 285 ASP A O 1
ATOM 2199 N N . GLY A 1 286 ? -15.973 -15.888 19.030 1.00 95.31 286 GLY A N 1
ATOM 2200 C CA . GLY A 1 286 ? -15.598 -16.783 20.126 1.00 95.31 286 GLY A CA 1
ATOM 2201 C C . GLY A 1 286 ? -15.639 -16.153 21.521 1.00 95.31 286 GLY A C 1
ATOM 2202 O O . GLY A 1 286 ? -15.266 -16.812 22.494 1.00 95.31 286 GLY A O 1
ATOM 2203 N N . ALA A 1 287 ? -16.057 -14.890 21.648 1.00 95.94 287 ALA A N 1
ATOM 2204 C CA . ALA A 1 287 ? -16.227 -14.244 22.944 1.00 95.94 287 ALA A CA 1
ATOM 2205 C C . ALA A 1 287 ? -17.269 -14.994 23.811 1.00 95.94 287 ALA A C 1
ATOM 2207 O O . ALA A 1 287 ? -18.287 -15.432 23.274 1.00 95.94 287 ALA A O 1
ATOM 2208 N N . PRO A 1 288 ? -17.066 -15.119 25.142 1.00 95.69 288 PRO A N 1
ATOM 2209 C CA . PRO A 1 288 ? -17.967 -15.876 26.013 1.00 95.69 288 PRO A CA 1
ATOM 2210 C C . PRO A 1 288 ? -19.426 -15.412 25.950 1.00 95.69 288 PRO A C 1
ATOM 2212 O O . PRO A 1 288 ? -19.696 -14.213 25.820 1.00 95.69 288 PRO A O 1
ATOM 2215 N N . ASP A 1 289 ? -20.356 -16.348 26.142 1.00 91.38 289 ASP A N 1
ATOM 2216 C CA . ASP A 1 289 ? -21.791 -16.062 26.179 1.00 91.38 289 ASP A CA 1
ATOM 2217 C C . ASP A 1 289 ? -22.123 -14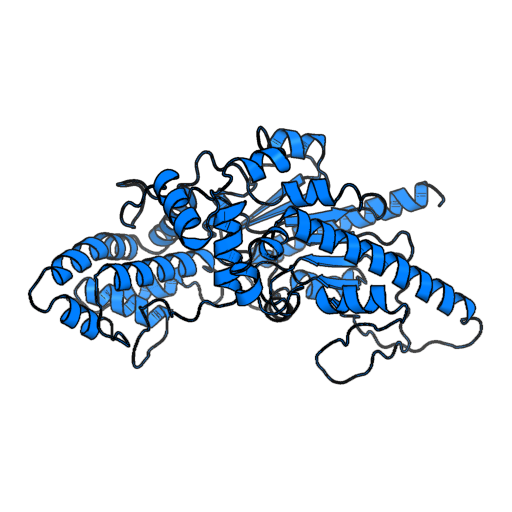.941 27.177 1.00 91.38 289 ASP A C 1
ATOM 2219 O O . ASP A 1 289 ? -21.678 -14.940 28.328 1.00 91.38 289 ASP A O 1
ATOM 2223 N N . GLY A 1 290 ? -22.921 -13.971 26.728 1.00 91.81 290 GLY A N 1
ATOM 2224 C CA . GLY A 1 290 ? -23.286 -12.789 27.515 1.00 91.81 290 GLY A CA 1
ATOM 2225 C C . GLY A 1 290 ? -22.286 -11.629 27.447 1.00 91.81 290 GLY A C 1
ATOM 2226 O O . GLY A 1 290 ? -22.540 -10.592 28.060 1.00 91.81 290 GLY A O 1
ATOM 2227 N N . THR A 1 291 ? -21.185 -11.758 26.696 1.00 96.38 291 THR A N 1
ATOM 2228 C CA . THR A 1 291 ? -20.283 -10.629 26.411 1.00 96.38 291 THR A CA 1
ATOM 2229 C C . THR A 1 291 ? -20.996 -9.584 25.549 1.00 96.38 291 THR A C 1
ATOM 2231 O O . THR A 1 291 ? -21.550 -9.898 24.498 1.00 96.38 291 THR A O 1
ATOM 2234 N N . ASP A 1 292 ? -20.968 -8.327 25.990 1.00 96.88 292 ASP A N 1
ATOM 2235 C CA . ASP A 1 292 ? -21.547 -7.199 25.261 1.00 96.88 292 ASP A CA 1
ATOM 2236 C C . ASP A 1 292 ? -20.755 -6.848 23.989 1.00 96.88 292 ASP A C 1
ATOM 2238 O O . ASP A 1 292 ? -19.593 -7.227 23.838 1.00 96.88 292 ASP A O 1
ATOM 2242 N N . ILE A 1 293 ? -21.365 -6.083 23.074 1.00 97.94 293 ILE A N 1
ATOM 2243 C CA . ILE A 1 293 ? -20.751 -5.706 21.785 1.00 97.94 293 ILE A CA 1
ATOM 2244 C C . ILE A 1 293 ? -19.355 -5.102 21.988 1.00 97.94 293 ILE A C 1
ATOM 2246 O O . ILE A 1 293 ? -18.397 -5.559 21.372 1.00 97.94 293 ILE A O 1
ATOM 2250 N N . LEU A 1 294 ? -19.205 -4.139 22.905 1.00 98.38 294 LEU A N 1
ATOM 2251 C CA . LEU A 1 294 ? -17.908 -3.509 23.182 1.00 98.38 294 LEU A CA 1
ATOM 2252 C C . LEU A 1 294 ? -16.860 -4.514 23.680 1.00 98.38 294 LEU A C 1
ATOM 2254 O O . LEU A 1 294 ? -15.672 -4.355 23.408 1.00 98.38 294 LEU A O 1
ATOM 2258 N N . GLY A 1 295 ? -17.283 -5.569 24.377 1.00 98.12 295 GLY A N 1
ATOM 2259 C CA . GLY A 1 295 ? -16.416 -6.666 24.781 1.00 98.12 295 GLY A CA 1
ATOM 2260 C C . GLY A 1 295 ? -15.948 -7.558 23.670 1.00 98.12 295 GLY A C 1
ATOM 2261 O O . GLY A 1 295 ? -14.766 -7.894 23.643 1.00 98.12 295 GLY A O 1
ATOM 2262 N N . ARG A 1 296 ? -16.849 -7.903 22.754 1.00 98.25 296 ARG A N 1
ATOM 2263 C CA . ARG A 1 296 ? -16.497 -8.687 21.569 1.00 98.25 296 ARG A CA 1
ATOM 2264 C C . ARG A 1 296 ? -15.508 -7.903 20.704 1.00 98.25 296 ARG A C 1
ATOM 2266 O O . ARG A 1 296 ? -14.467 -8.436 20.335 1.00 98.25 296 ARG A O 1
ATOM 2273 N N . ILE A 1 297 ? -15.753 -6.606 20.493 1.00 98.31 297 ILE A N 1
ATOM 2274 C CA . ILE A 1 297 ? -14.828 -5.721 19.764 1.00 98.31 297 ILE A CA 1
ATOM 2275 C C . ILE A 1 297 ? -13.470 -5.633 20.464 1.00 98.31 297 ILE A C 1
ATOM 2277 O O . ILE A 1 297 ? -12.437 -5.769 19.810 1.00 98.31 297 ILE A O 1
ATOM 2281 N N . PHE A 1 298 ? -13.443 -5.466 21.790 1.00 98.31 298 PHE A N 1
ATOM 2282 C CA . PHE A 1 298 ? -12.181 -5.448 22.530 1.00 98.31 298 PHE A CA 1
ATOM 2283 C C . PHE A 1 298 ? -11.416 -6.779 22.425 1.00 98.31 298 PHE A C 1
ATOM 2285 O O . PHE A 1 298 ? -10.195 -6.759 22.298 1.00 98.31 298 PHE A O 1
ATOM 2292 N N . ALA A 1 299 ? -12.104 -7.926 22.402 1.00 97.81 299 ALA A N 1
ATOM 2293 C CA . ALA A 1 299 ? -11.461 -9.215 22.139 1.00 97.81 299 ALA A CA 1
ATOM 2294 C C . ALA A 1 299 ? -10.781 -9.240 20.756 1.00 97.81 299 ALA A C 1
ATOM 2296 O O . ALA A 1 299 ? -9.652 -9.714 20.643 1.00 97.81 299 ALA A O 1
ATOM 2297 N N . GLY A 1 300 ? -11.411 -8.652 19.733 1.00 96.62 300 GLY A N 1
ATOM 2298 C CA . GLY A 1 300 ? -10.802 -8.448 18.413 1.00 96.62 300 GLY A CA 1
ATOM 2299 C C . GLY A 1 300 ? -9.552 -7.555 18.447 1.00 96.62 300 GLY A C 1
ATOM 2300 O O . GLY A 1 300 ? -8.539 -7.902 17.842 1.00 96.62 300 GLY A O 1
ATOM 2301 N N . VAL A 1 301 ? -9.581 -6.451 19.207 1.00 97.25 301 VAL A N 1
ATOM 2302 C CA . VAL A 1 301 ? -8.414 -5.560 19.401 1.00 97.25 301 VAL A CA 1
ATOM 2303 C C . VAL A 1 301 ? -7.240 -6.309 20.032 1.00 97.25 301 VAL A C 1
ATOM 2305 O O . VAL A 1 301 ? -6.104 -6.197 19.566 1.00 97.25 301 VAL A O 1
ATOM 2308 N N . VAL A 1 302 ? -7.510 -7.103 21.071 1.00 97.56 302 VAL A N 1
ATOM 2309 C CA . VAL A 1 302 ? -6.495 -7.928 21.741 1.00 97.56 302 VAL A CA 1
ATOM 2310 C C . VAL A 1 302 ? -5.933 -8.983 20.788 1.00 97.56 302 VAL A C 1
ATOM 2312 O O . VAL A 1 302 ? -4.720 -9.179 20.745 1.00 97.56 302 VAL A O 1
ATOM 2315 N N . ALA A 1 303 ? -6.787 -9.635 19.999 1.00 96.31 303 ALA A N 1
ATOM 2316 C CA . ALA A 1 303 ? -6.367 -10.659 19.049 1.00 96.31 303 ALA A CA 1
ATOM 2317 C C . ALA A 1 303 ? -5.466 -10.103 17.938 1.00 96.31 303 ALA A C 1
ATOM 2319 O O . ALA A 1 303 ? -4.474 -10.735 17.581 1.00 96.31 303 ALA A O 1
ATOM 2320 N N . TYR A 1 304 ? -5.775 -8.907 17.431 1.00 94.31 304 TYR A N 1
ATOM 2321 C CA . TYR A 1 304 ? -4.978 -8.242 16.401 1.00 94.31 304 TYR A CA 1
ATOM 2322 C C . TYR A 1 304 ? -3.657 -7.678 16.944 1.00 94.31 304 TYR A C 1
ATOM 2324 O O . TYR A 1 304 ? -2.589 -7.900 16.377 1.00 94.31 304 TYR A O 1
ATOM 2332 N N . GLY A 1 305 ? -3.714 -6.928 18.049 1.00 92.44 305 GLY A N 1
ATOM 2333 C CA . GLY A 1 305 ? -2.563 -6.196 18.590 1.00 92.44 305 GLY A CA 1
ATOM 2334 C C . GLY A 1 305 ? -1.683 -6.988 19.565 1.00 92.44 305 GLY A C 1
ATOM 2335 O O . GLY A 1 305 ? -0.616 -6.494 19.959 1.00 92.44 305 GLY A O 1
ATOM 2336 N N . GLY A 1 306 ? -2.133 -8.178 19.973 1.00 95.25 306 GLY A N 1
ATOM 2337 C CA . GLY A 1 306 ? -1.611 -8.938 21.109 1.00 95.25 306 GLY A CA 1
ATOM 2338 C C . GLY A 1 306 ? -2.074 -8.373 22.458 1.00 95.25 306 GLY A C 1
ATOM 2339 O O . GLY A 1 306 ? -2.517 -7.226 22.553 1.00 95.25 306 GLY A O 1
ATOM 2340 N N . GLU A 1 307 ? -1.941 -9.164 23.526 1.00 94.94 307 GLU A N 1
ATOM 2341 C CA . GLU A 1 307 ? -2.225 -8.710 24.895 1.00 94.94 307 GLU A CA 1
ATOM 2342 C C . GLU A 1 307 ? -1.189 -7.662 25.327 1.00 94.94 307 GLU A C 1
ATOM 2344 O O . GLU A 1 307 ? 0.017 -7.925 25.364 1.00 94.94 307 GLU A O 1
ATOM 2349 N N . ARG A 1 308 ? -1.663 -6.459 25.663 1.00 95.56 308 ARG A N 1
ATOM 2350 C CA . ARG A 1 308 ? -0.829 -5.327 26.085 1.00 95.56 308 ARG A CA 1
ATOM 2351 C C . ARG A 1 308 ? -1.359 -4.713 27.374 1.00 95.56 308 ARG A C 1
ATOM 2353 O O . ARG A 1 308 ? -2.535 -4.843 27.710 1.00 95.56 308 ARG A O 1
ATOM 2360 N N . SER A 1 309 ? -0.488 -3.992 28.082 1.00 95.75 309 SER A N 1
ATOM 2361 C CA . SER A 1 309 ? -0.901 -3.183 29.235 1.00 95.75 309 SER A CA 1
ATOM 2362 C C . SER A 1 309 ? -1.869 -2.069 28.829 1.00 95.75 309 SER A C 1
ATOM 2364 O O . SER A 1 309 ? -2.790 -1.771 29.587 1.00 95.75 309 SER A O 1
ATOM 2366 N N . CYS A 1 310 ? -1.676 -1.485 27.642 1.00 96.25 310 CYS A N 1
ATOM 2367 C CA . CYS A 1 310 ? -2.585 -0.523 27.035 1.00 96.25 310 CYS A CA 1
ATOM 2368 C C . CYS A 1 310 ? -2.446 -0.464 25.500 1.00 96.25 310 CYS A C 1
ATOM 2370 O O . CYS A 1 310 ? -1.456 -0.948 24.940 1.00 96.25 310 CYS A O 1
ATOM 2372 N N . TYR A 1 311 ? -3.422 0.159 24.835 1.00 94.69 311 TYR A N 1
ATOM 2373 C CA . TYR A 1 311 ? -3.447 0.421 23.392 1.00 94.69 311 TYR A CA 1
ATOM 2374 C C . TYR A 1 311 ? -3.385 1.929 23.125 1.00 94.69 311 TYR A C 1
ATOM 2376 O O . TYR A 1 311 ? -4.173 2.703 23.678 1.00 94.69 311 TYR A O 1
ATOM 2384 N N . GLU A 1 312 ? -2.430 2.355 22.295 1.00 91.06 312 GLU A N 1
ATOM 2385 C CA . GLU A 1 312 ? -2.289 3.758 21.901 1.00 91.06 312 GLU A CA 1
ATOM 2386 C C . GLU A 1 312 ? -3.276 4.070 20.776 1.00 91.06 312 GLU A C 1
ATOM 2388 O O . GLU A 1 312 ? -3.120 3.596 19.651 1.00 91.06 312 GLU A O 1
ATOM 2393 N N . MET A 1 313 ? -4.313 4.836 21.110 1.00 87.44 313 MET A N 1
ATOM 2394 C CA . MET A 1 313 ? -5.385 5.203 20.181 1.00 87.44 313 MET A CA 1
ATOM 2395 C C . MET A 1 313 ? -5.243 6.633 19.670 1.00 87.44 313 MET A C 1
ATOM 2397 O O . MET A 1 313 ? -5.828 6.976 18.642 1.00 87.44 313 MET A O 1
ATOM 2401 N N . LYS A 1 314 ? -4.457 7.476 20.351 1.00 80.88 314 LYS A N 1
ATOM 2402 C CA . LYS A 1 314 ? -4.216 8.833 19.878 1.00 80.88 314 LYS A CA 1
ATOM 2403 C C . LYS A 1 314 ? -3.152 8.790 18.792 1.00 80.88 314 LYS A C 1
ATOM 2405 O O . LYS A 1 314 ? -2.091 8.185 18.944 1.00 80.88 314 LYS A O 1
ATOM 2410 N N . LYS A 1 315 ? -3.429 9.459 17.672 1.00 68.12 315 LYS A N 1
ATOM 2411 C CA . LYS A 1 315 ? -2.431 9.664 16.617 1.00 68.12 315 LYS A CA 1
ATOM 2412 C C . LYS A 1 315 ? -1.259 10.440 17.226 1.00 68.12 315 LYS A C 1
ATOM 2414 O O . LYS A 1 315 ? -1.451 11.538 17.740 1.00 68.12 315 LYS A O 1
ATOM 2419 N N . SER A 1 316 ? -0.059 9.855 17.201 1.00 60.41 316 SER A N 1
ATOM 2420 C CA . SER A 1 316 ? 1.141 10.519 17.721 1.00 60.41 316 SER A CA 1
ATOM 2421 C C . SER A 1 316 ? 1.378 11.849 17.002 1.00 60.41 316 SER A C 1
ATOM 2423 O O . SER A 1 316 ? 1.274 11.926 15.777 1.00 60.41 316 SER A O 1
ATOM 2425 N N . ASN A 1 317 ? 1.771 12.877 17.759 1.00 53.06 317 ASN A N 1
ATOM 2426 C CA . ASN A 1 317 ? 2.183 14.171 17.212 1.00 53.06 317 ASN A CA 1
ATOM 2427 C C . ASN A 1 317 ? 3.514 14.094 16.440 1.00 53.06 317 ASN A C 1
ATOM 2429 O O . ASN A 1 317 ? 3.823 14.997 15.666 1.00 53.06 317 ASN A O 1
ATOM 2433 N N . SER A 1 318 ? 4.312 13.036 16.631 1.00 56.78 318 SER A N 1
ATOM 2434 C CA . SER A 1 318 ? 5.530 12.807 15.850 1.00 56.78 318 SER A CA 1
ATOM 2435 C C . SER A 1 318 ? 5.171 12.113 14.535 1.00 56.78 318 SER A C 1
ATOM 2437 O O . SER A 1 318 ? 5.179 10.881 14.443 1.00 56.78 318 SER A O 1
ATOM 2439 N N . ALA A 1 319 ? 4.817 12.896 13.518 1.00 64.69 319 ALA A N 1
ATOM 2440 C CA . ALA A 1 319 ? 4.566 12.350 12.193 1.00 64.69 319 ALA A CA 1
ATOM 2441 C C . ALA A 1 319 ? 5.852 11.700 11.655 1.00 64.69 319 ALA A C 1
ATOM 2443 O O . ALA A 1 319 ? 6.897 12.344 11.567 1.00 64.69 319 ALA A O 1
ATOM 2444 N N . SER A 1 320 ? 5.787 10.409 11.317 1.00 79.19 320 SER A N 1
ATOM 2445 C CA . SER A 1 320 ? 6.903 9.737 10.644 1.00 79.19 320 SER A CA 1
ATOM 2446 C C . SER A 1 320 ? 7.195 10.400 9.295 1.00 79.19 320 SER A C 1
ATOM 2448 O O . SER A 1 320 ? 6.312 11.025 8.698 1.00 79.19 320 SER A O 1
ATOM 2450 N N . GLN A 1 321 ? 8.415 10.219 8.783 1.00 80.44 321 GLN A N 1
ATOM 2451 C CA . GLN A 1 321 ? 8.809 10.718 7.463 1.00 80.44 321 GLN A CA 1
ATOM 2452 C C . GLN A 1 321 ? 7.809 10.282 6.376 1.00 80.44 321 GLN A C 1
ATOM 2454 O O . GLN A 1 321 ? 7.330 11.107 5.602 1.00 80.44 321 GLN A O 1
ATOM 2459 N N . THR A 1 322 ? 7.401 9.011 6.405 1.00 79.56 322 THR A N 1
ATOM 2460 C CA . THR A 1 322 ? 6.337 8.449 5.563 1.00 79.56 322 THR A CA 1
ATOM 2461 C C . THR A 1 322 ? 5.034 9.240 5.649 1.00 79.56 322 THR A C 1
ATOM 2463 O O . THR A 1 322 ? 4.489 9.653 4.630 1.00 79.56 322 THR A O 1
ATOM 2466 N N . ASN A 1 323 ? 4.539 9.510 6.862 1.00 81.06 323 ASN A N 1
ATOM 2467 C CA . ASN A 1 323 ? 3.284 10.241 7.051 1.00 81.06 323 ASN A CA 1
ATOM 2468 C C . ASN A 1 323 ? 3.367 11.686 6.539 1.00 81.06 323 ASN A C 1
ATOM 2470 O O . ASN A 1 323 ? 2.420 12.164 5.914 1.00 81.06 323 ASN A O 1
ATOM 2474 N N . LEU A 1 324 ? 4.485 12.373 6.790 1.00 87.19 324 LEU A N 1
ATOM 2475 C CA . LEU A 1 324 ? 4.705 13.745 6.326 1.00 87.19 324 LEU A CA 1
ATOM 2476 C C . LEU A 1 324 ? 4.752 13.817 4.799 1.00 87.19 324 LEU A C 1
ATOM 2478 O O . LEU A 1 324 ? 4.048 14.635 4.201 1.00 87.19 324 LEU A O 1
ATOM 2482 N N . GLY A 1 325 ? 5.539 12.940 4.173 1.00 87.19 325 GLY A N 1
ATOM 2483 C CA . GLY A 1 325 ? 5.689 12.922 2.723 1.00 87.19 325 GLY A CA 1
ATOM 2484 C C . GLY A 1 325 ? 4.398 12.531 2.016 1.00 87.19 325 GLY A C 1
ATOM 2485 O O . GLY A 1 325 ? 3.966 13.218 1.088 1.00 87.19 325 GLY A O 1
ATOM 2486 N N . TRP A 1 326 ? 3.709 11.508 2.521 1.00 82.25 326 TRP A N 1
ATOM 2487 C CA . TRP A 1 326 ? 2.445 11.057 1.950 1.00 82.25 326 TRP A CA 1
ATOM 2488 C C . TRP A 1 326 ? 1.339 12.108 2.055 1.00 82.25 326 TRP A C 1
ATOM 2490 O O . TRP A 1 326 ? 0.585 12.338 1.104 1.00 82.25 326 TRP A O 1
ATOM 2500 N N . SER A 1 327 ? 1.270 12.805 3.192 1.00 86.38 327 SER A N 1
ATOM 2501 C CA . SER A 1 327 ? 0.323 13.904 3.393 1.00 86.38 327 SER A CA 1
ATOM 2502 C C . SER A 1 327 ? 0.552 15.036 2.380 1.00 86.38 327 SER A C 1
ATOM 2504 O O . SER A 1 327 ? -0.411 15.594 1.860 1.00 86.38 327 SER A O 1
ATOM 2506 N N . TRP A 1 328 ? 1.802 15.332 2.008 1.00 91.12 328 TRP A N 1
ATOM 2507 C CA . TRP A 1 328 ? 2.089 16.286 0.932 1.00 91.12 328 TRP A CA 1
ATOM 2508 C C . TRP A 1 328 ? 1.717 15.756 -0.461 1.00 91.12 328 TRP A C 1
ATOM 2510 O O . TRP A 1 328 ? 1.079 16.470 -1.239 1.00 91.12 328 TRP A O 1
ATOM 2520 N N . GLN A 1 329 ? 2.078 14.512 -0.795 1.00 85.62 329 GLN A N 1
ATOM 2521 C CA . GLN A 1 329 ? 1.794 13.942 -2.120 1.00 85.62 329 GLN A CA 1
ATOM 2522 C C . GLN A 1 329 ? 0.286 13.878 -2.408 1.00 85.62 329 GLN A C 1
ATOM 2524 O O . GLN A 1 329 ? -0.145 14.234 -3.507 1.00 85.62 329 GLN A O 1
ATOM 2529 N N . THR A 1 330 ? -0.522 13.500 -1.414 1.00 84.19 330 THR A N 1
ATOM 2530 C CA . THR A 1 330 ? -1.992 13.459 -1.526 1.00 84.19 330 THR A CA 1
ATOM 2531 C C . THR A 1 330 ? -2.620 14.851 -1.600 1.00 84.19 330 THR A C 1
ATOM 2533 O O . THR A 1 330 ? -3.560 15.062 -2.366 1.00 84.19 330 THR A O 1
ATOM 2536 N N . CYS A 1 331 ? -2.063 15.834 -0.885 1.00 90.75 331 CYS A N 1
ATOM 2537 C CA . CYS A 1 331 ? -2.519 17.223 -0.953 1.00 90.75 331 CYS A CA 1
ATOM 2538 C C . CYS A 1 331 ? -2.074 17.991 -2.205 1.00 90.75 331 CYS A C 1
ATOM 2540 O O . CYS A 1 331 ? -2.552 19.103 -2.419 1.00 90.75 331 CYS A O 1
ATOM 2542 N N . SER A 1 332 ? -1.181 17.439 -3.029 1.00 90.12 332 SER A N 1
ATOM 2543 C CA . SER A 1 332 ? -0.640 18.121 -4.212 1.00 90.12 332 SER A CA 1
ATOM 2544 C C . SER A 1 332 ? -1.065 17.467 -5.529 1.00 90.12 332 SER A C 1
ATOM 2546 O O . SER A 1 332 ? -1.630 18.145 -6.393 1.00 90.12 332 SER A O 1
ATOM 2548 N N . GLU A 1 333 ? -0.802 16.170 -5.702 1.00 82.62 333 GLU A N 1
ATOM 2549 C CA . GLU A 1 333 ? -0.974 15.451 -6.975 1.00 82.62 333 GLU A CA 1
ATOM 2550 C C . GLU A 1 333 ? -1.869 14.218 -6.855 1.00 82.62 333 GLU A C 1
ATOM 2552 O O . GLU A 1 333 ? -2.727 14.009 -7.709 1.00 82.62 333 GLU A O 1
ATOM 2557 N N . LEU A 1 334 ? -1.691 13.415 -5.804 1.00 80.69 334 LEU A N 1
ATOM 2558 C CA . LEU A 1 334 ? -2.314 12.098 -5.643 1.00 80.69 334 LEU A CA 1
ATOM 2559 C C . LEU A 1 334 ? -3.649 12.198 -4.895 1.00 80.69 334 LEU A C 1
ATOM 2561 O O . LEU A 1 334 ? -3.826 11.631 -3.817 1.00 80.69 334 LEU A O 1
ATOM 2565 N N . VAL A 1 335 ? -4.583 12.965 -5.451 1.00 80.94 335 VAL A N 1
ATOM 2566 C CA . VAL A 1 335 ? -5.920 13.117 -4.867 1.00 80.94 335 VAL A CA 1
ATOM 2567 C C . VAL A 1 335 ? -6.707 11.838 -5.100 1.00 80.94 335 VAL A C 1
ATOM 2569 O O . VAL A 1 335 ? -7.046 11.547 -6.239 1.00 80.94 335 VAL A O 1
ATOM 2572 N N . MET A 1 336 ? -7.027 11.103 -4.039 1.00 75.19 336 MET A N 1
ATOM 2573 C CA . MET A 1 336 ? -7.810 9.869 -4.119 1.00 75.19 336 MET A CA 1
ATOM 2574 C C . MET A 1 336 ? -9.166 10.089 -3.433 1.00 75.19 336 MET A C 1
ATOM 2576 O O . MET A 1 336 ? -9.201 10.175 -2.204 1.00 75.19 336 MET A O 1
ATOM 2580 N N . PRO A 1 337 ? -10.275 10.238 -4.183 1.00 75.94 337 PRO A N 1
ATOM 2581 C CA . PRO A 1 337 ? -11.619 10.383 -3.637 1.00 75.94 337 PRO A CA 1
ATOM 2582 C C . PRO A 1 337 ? -12.152 9.072 -3.045 1.00 75.94 337 PRO A C 1
ATOM 2584 O O . PRO A 1 337 ? -13.092 8.487 -3.569 1.00 75.94 337 PRO A O 1
ATOM 2587 N N . ILE A 1 338 ? -11.548 8.622 -1.946 1.00 74.25 338 ILE A N 1
ATOM 2588 C CA . ILE A 1 338 ? -12.018 7.471 -1.172 1.00 74.25 338 ILE A CA 1
ATOM 2589 C C . ILE A 1 338 ? -13.080 7.966 -0.192 1.00 74.25 338 ILE A C 1
ATOM 2591 O O . ILE A 1 338 ? -12.827 8.873 0.606 1.00 74.25 338 ILE A O 1
ATOM 2595 N N . GLY A 1 339 ? -14.270 7.378 -0.251 1.00 75.62 339 GLY A N 1
ATOM 2596 C CA . GLY A 1 339 ? -15.360 7.682 0.668 1.00 75.62 339 GLY A CA 1
ATOM 2597 C C . GLY A 1 339 ? -16.367 6.544 0.756 1.00 75.62 339 GLY A C 1
ATOM 2598 O O . GLY A 1 339 ? -16.394 5.668 -0.100 1.00 75.62 339 GLY A O 1
ATOM 2599 N N . ARG A 1 340 ? -17.203 6.577 1.795 1.00 80.56 340 ARG A N 1
ATOM 2600 C CA . ARG A 1 340 ? -18.201 5.537 2.090 1.00 80.56 340 ARG A CA 1
ATOM 2601 C C . ARG A 1 340 ? -19.615 6.110 2.117 1.00 80.56 340 ARG A C 1
ATOM 2603 O O . ARG A 1 340 ? -19.862 7.093 2.826 1.00 80.56 340 ARG A O 1
ATOM 2610 N N . GLY A 1 341 ? -20.539 5.496 1.377 1.00 78.19 341 GLY A N 1
ATOM 2611 C CA . GLY A 1 341 ? -21.960 5.858 1.371 1.00 78.19 341 GLY A CA 1
ATOM 2612 C C . GLY A 1 341 ? -22.698 5.463 2.654 1.00 78.19 341 GLY A C 1
ATOM 2613 O O . GLY A 1 341 ? -22.089 5.046 3.638 1.00 78.19 341 GLY A O 1
ATOM 2614 N N . SER A 1 342 ? -24.016 5.680 2.700 1.00 71.25 342 SER A N 1
ATOM 2615 C CA . SER A 1 342 ? -24.785 5.601 3.953 1.00 71.25 342 SER A CA 1
ATOM 2616 C C . SER A 1 342 ? -25.289 4.212 4.335 1.00 71.25 342 SER A C 1
ATOM 2618 O O . SER A 1 342 ? -25.783 4.070 5.444 1.00 71.25 342 SER A O 1
ATOM 2620 N N . ASN A 1 343 ? -25.173 3.210 3.462 1.00 68.94 343 ASN A N 1
ATOM 2621 C CA . ASN A 1 343 ? -25.545 1.816 3.747 1.00 68.94 343 ASN A CA 1
ATOM 2622 C C . ASN A 1 343 ? -24.700 0.812 2.955 1.00 68.94 343 ASN A C 1
ATOM 2624 O O . ASN A 1 343 ? -25.098 -0.340 2.817 1.00 68.94 343 ASN A O 1
ATOM 2628 N N . ASP A 1 344 ? -23.570 1.267 2.425 1.00 69.06 344 ASP A N 1
ATOM 2629 C CA . ASP A 1 344 ? -22.803 0.478 1.468 1.00 69.06 344 ASP A CA 1
ATOM 2630 C C . ASP A 1 344 ? -21.752 -0.384 2.164 1.00 69.06 344 ASP A C 1
ATOM 2632 O O . ASP A 1 344 ? -21.228 -1.262 1.511 1.00 69.06 344 ASP A O 1
ATOM 2636 N N . THR A 1 345 ? -21.462 -0.130 3.457 1.00 79.06 345 THR A N 1
ATOM 2637 C CA . THR A 1 345 ? -20.421 -0.840 4.220 1.00 79.06 345 THR A CA 1
ATOM 2638 C C . THR A 1 345 ? -20.771 -1.060 5.696 1.00 79.06 345 THR A C 1
ATOM 2640 O O . THR A 1 345 ? -21.626 -0.355 6.246 1.00 79.06 345 THR A O 1
ATOM 2643 N N . MET A 1 346 ? -20.033 -1.943 6.391 1.00 85.12 346 MET A N 1
ATOM 2644 C CA . MET A 1 346 ? -20.086 -2.063 7.864 1.00 85.12 346 MET A CA 1
ATOM 2645 C C . MET A 1 346 ? -19.590 -0.822 8.617 1.00 85.12 346 MET A C 1
ATOM 2647 O O . MET A 1 346 ? -19.747 -0.745 9.836 1.00 85.12 346 MET A O 1
ATOM 2651 N N . PHE A 1 347 ? -18.957 0.135 7.940 1.00 87.50 347 PHE A N 1
ATOM 2652 C CA . PHE A 1 347 ? -18.414 1.336 8.560 1.00 87.50 347 PHE A CA 1
ATOM 2653 C C . PHE A 1 347 ? -19.401 2.511 8.506 1.00 87.50 347 PHE A C 1
ATOM 2655 O O . PHE A 1 347 ? -20.267 2.567 7.631 1.00 87.50 347 PHE A O 1
ATOM 2662 N N . PRO A 1 348 ? -19.260 3.510 9.398 1.00 87.25 348 PRO A N 1
ATOM 2663 C CA . PRO A 1 348 ? -20.056 4.727 9.322 1.00 87.25 348 PRO A CA 1
ATOM 2664 C C . PRO A 1 348 ? -19.840 5.465 7.994 1.00 87.25 348 PRO A C 1
ATOM 2666 O O . PRO A 1 348 ? -18.722 5.513 7.467 1.00 87.25 348 PRO A O 1
ATOM 2669 N N . SER A 1 349 ? -20.902 6.105 7.494 1.00 88.50 349 SER A N 1
ATOM 2670 C CA . SER A 1 349 ? -20.824 6.919 6.280 1.00 88.50 349 SER A CA 1
ATOM 2671 C C . SER A 1 349 ? -19.785 8.025 6.425 1.00 88.50 349 SER A C 1
ATOM 2673 O O . SER A 1 349 ? -19.752 8.747 7.424 1.00 88.50 349 SER A O 1
ATOM 2675 N N . ALA A 1 350 ? -18.954 8.159 5.400 1.00 85.81 350 ALA A N 1
ATOM 2676 C CA . ALA A 1 350 ? -17.898 9.151 5.314 1.00 85.81 350 ALA A CA 1
ATOM 2677 C C . ALA A 1 350 ? -17.676 9.490 3.830 1.00 85.81 350 ALA A C 1
ATOM 2679 O O . ALA A 1 350 ? -16.684 9.051 3.243 1.00 85.81 350 ALA A O 1
ATOM 2680 N N . PRO A 1 351 ? -18.623 10.185 3.170 1.00 87.94 351 PRO A N 1
ATOM 2681 C CA . PRO A 1 351 ? -18.496 10.504 1.754 1.00 87.94 351 PRO A CA 1
ATOM 2682 C C . PRO A 1 351 ? -17.312 11.447 1.516 1.00 87.94 351 PRO A C 1
ATOM 2684 O O . PRO A 1 351 ? -17.068 12.369 2.297 1.00 87.94 351 PRO A O 1
ATOM 2687 N N . PHE A 1 352 ? -16.593 11.247 0.410 1.00 84.31 352 PHE A N 1
ATOM 2688 C CA . PHE A 1 352 ? -15.481 12.121 0.052 1.00 84.31 352 PHE A CA 1
ATOM 2689 C C . PHE A 1 352 ? -15.985 13.512 -0.352 1.00 84.31 352 PHE A C 1
ATOM 2691 O O . PHE A 1 352 ? -16.793 13.658 -1.270 1.00 84.31 352 PHE A O 1
ATOM 2698 N N . SER A 1 353 ? -15.453 14.548 0.297 1.00 92.25 353 SER A N 1
ATOM 2699 C CA . SER A 1 353 ? -15.735 15.950 -0.011 1.00 92.25 353 SER A CA 1
ATOM 2700 C C . SER A 1 353 ? -14.475 16.630 -0.535 1.00 92.25 353 SER A C 1
ATOM 2702 O O . SER A 1 353 ? -13.541 16.914 0.216 1.00 92.25 353 SER A O 1
ATOM 2704 N N . LEU A 1 354 ? -14.455 16.940 -1.837 1.00 89.81 354 LEU A N 1
ATOM 2705 C CA . LEU A 1 354 ? -13.330 17.652 -2.453 1.00 89.81 354 LEU A CA 1
ATOM 2706 C C . LEU A 1 354 ? -13.116 19.039 -1.824 1.00 89.81 354 LEU A C 1
ATOM 2708 O O . LEU A 1 354 ? -11.978 19.497 -1.728 1.00 89.81 354 LEU A O 1
ATOM 2712 N N . ASN A 1 355 ? -14.190 19.695 -1.376 1.00 95.62 355 ASN A N 1
ATOM 2713 C CA . ASN A 1 355 ? -14.110 21.000 -0.723 1.00 95.62 355 ASN A CA 1
ATOM 2714 C C . ASN A 1 355 ? -13.424 20.899 0.642 1.00 95.62 355 ASN A C 1
ATOM 2716 O O . ASN A 1 355 ? -12.497 21.660 0.913 1.00 95.62 355 ASN A O 1
ATOM 2720 N N . ASP A 1 356 ? -13.822 19.936 1.477 1.00 94.50 356 ASP A N 1
ATOM 2721 C CA . ASP A 1 356 ? -13.214 19.751 2.800 1.00 94.50 356 ASP A CA 1
ATOM 2722 C C . ASP A 1 356 ? -11.762 19.287 2.678 1.00 94.50 356 ASP A C 1
ATOM 2724 O O . ASP A 1 356 ? -10.882 19.791 3.380 1.00 94.50 356 ASP A O 1
ATOM 2728 N N . PHE A 1 357 ? -11.488 18.403 1.714 1.00 90.56 357 PHE A N 1
ATOM 2729 C CA . PHE A 1 357 ? -10.132 17.983 1.377 1.00 90.56 357 PHE A CA 1
ATOM 2730 C C . PHE A 1 357 ? -9.264 19.174 0.939 1.00 90.56 357 PHE A C 1
ATOM 2732 O O . PHE A 1 357 ? -8.166 19.371 1.461 1.00 90.56 357 PHE A O 1
ATOM 2739 N N . THR A 1 358 ? -9.785 20.030 0.053 1.00 95.75 358 THR A N 1
ATOM 2740 C CA . THR A 1 358 ? -9.106 21.257 -0.395 1.00 95.75 358 THR A CA 1
ATOM 2741 C C . THR A 1 358 ? -8.823 22.199 0.770 1.00 95.75 358 THR A C 1
ATOM 2743 O O . THR A 1 358 ? -7.696 22.673 0.903 1.00 95.75 358 THR A O 1
ATOM 2746 N N . ASN A 1 359 ? -9.800 22.433 1.648 1.00 97.00 359 ASN A N 1
ATOM 2747 C CA . ASN A 1 359 ? -9.630 23.287 2.824 1.00 97.00 359 ASN A CA 1
ATOM 2748 C C . ASN A 1 359 ? -8.562 22.734 3.782 1.00 97.00 359 ASN A C 1
ATOM 2750 O O . ASN A 1 359 ? -7.733 23.495 4.282 1.00 97.00 359 ASN A O 1
ATOM 2754 N N . SER A 1 360 ? -8.533 21.414 3.997 1.00 94.00 360 SER A N 1
ATOM 2755 C CA . SER A 1 360 ? -7.512 20.755 4.822 1.00 94.00 360 SER A CA 1
ATOM 2756 C C . SER A 1 360 ? -6.107 20.931 4.238 1.00 94.00 360 SER A C 1
ATOM 2758 O O . SER A 1 360 ? -5.184 21.331 4.950 1.00 94.00 360 SER A O 1
ATOM 2760 N N . CYS A 1 361 ? -5.942 20.702 2.933 1.00 94.00 361 CYS A N 1
ATOM 2761 C CA . CYS A 1 361 ? -4.656 20.857 2.251 1.00 94.00 361 CYS A CA 1
ATOM 2762 C C . CYS A 1 361 ? -4.181 22.314 2.208 1.00 94.00 361 CYS A C 1
ATOM 2764 O O . CYS A 1 361 ? -3.013 22.586 2.493 1.00 94.00 361 CYS A O 1
ATOM 2766 N N . MET A 1 362 ? -5.095 23.258 1.966 1.00 95.56 362 MET A N 1
ATOM 2767 C CA . MET A 1 362 ? -4.816 24.691 2.064 1.00 95.56 362 MET A CA 1
ATOM 2768 C C . MET A 1 362 ? -4.360 25.077 3.473 1.00 95.56 362 MET A C 1
ATOM 2770 O O . MET A 1 362 ? -3.387 25.811 3.616 1.00 95.56 362 MET A O 1
ATOM 2774 N N . SER A 1 363 ? -5.007 24.553 4.517 1.00 95.19 363 SER A N 1
ATOM 2775 C CA . SER A 1 363 ? -4.620 24.835 5.902 1.00 95.19 363 SER A CA 1
ATOM 2776 C C . SER A 1 363 ? -3.259 24.247 6.278 1.00 95.19 363 SER A C 1
ATOM 2778 O O . SER A 1 363 ? -2.557 24.846 7.087 1.00 95.19 363 SER A O 1
ATOM 2780 N N . LYS A 1 364 ? -2.901 23.071 5.750 1.00 91.06 364 LYS A N 1
ATOM 2781 C CA . LYS A 1 364 ? -1.636 22.392 6.078 1.00 91.06 364 LYS A CA 1
ATOM 2782 C C . LYS A 1 364 ? -0.448 22.947 5.301 1.00 91.06 364 LYS A C 1
ATOM 2784 O O . LYS A 1 364 ? 0.637 23.066 5.855 1.00 91.06 364 LYS A O 1
ATOM 2789 N N . TYR A 1 365 ? -0.648 23.248 4.021 1.00 92.44 365 TYR A N 1
ATOM 2790 C CA . TYR A 1 365 ? 0.454 23.480 3.087 1.00 92.44 365 TYR A CA 1
ATOM 2791 C C . TYR A 1 365 ? 0.307 24.742 2.236 1.00 92.44 365 TYR A C 1
ATOM 2793 O O . TYR A 1 365 ? 1.190 25.029 1.430 1.00 92.44 365 TYR A O 1
ATOM 2801 N N . GLY A 1 366 ? -0.802 25.477 2.358 1.00 93.00 366 GLY A N 1
ATOM 2802 C CA . GLY A 1 366 ? -1.061 26.667 1.545 1.00 93.00 366 GLY A CA 1
ATOM 2803 C C . GLY A 1 366 ? -1.254 26.378 0.054 1.00 93.00 366 GLY A C 1
ATOM 2804 O O . GLY A 1 366 ? -1.195 27.307 -0.749 1.00 93.00 366 GLY A O 1
ATOM 2805 N N . VAL A 1 367 ? -1.466 25.113 -0.333 1.00 90.19 367 VAL A N 1
ATOM 2806 C CA . VAL A 1 367 ? -1.658 24.708 -1.732 1.00 90.19 367 VAL A CA 1
ATOM 2807 C C . VAL A 1 367 ? -2.980 23.965 -1.918 1.00 90.19 367 VAL A C 1
ATOM 2809 O O . VAL A 1 367 ? -3.337 23.127 -1.083 1.00 90.19 367 VAL A O 1
ATOM 2812 N N . PRO A 1 368 ? -3.715 24.240 -3.009 1.00 94.00 368 PRO A N 1
ATOM 2813 C CA . PRO A 1 368 ? -4.886 23.460 -3.352 1.00 94.00 368 PRO A CA 1
ATOM 2814 C C . PRO A 1 368 ? -4.463 22.149 -4.038 1.00 94.00 368 PRO A C 1
ATOM 2816 O O . PRO A 1 368 ? -3.537 22.150 -4.860 1.00 94.00 368 PRO A O 1
ATOM 2819 N N . PRO A 1 369 ? -5.162 21.036 -3.764 1.00 92.19 369 PRO A N 1
ATOM 2820 C CA . PRO A 1 369 ? -4.926 19.779 -4.453 1.00 92.19 369 PRO A CA 1
ATOM 2821 C C . PRO A 1 369 ? -5.316 19.880 -5.932 1.00 92.19 369 PRO A C 1
ATOM 2823 O O . PRO A 1 369 ? -6.239 20.609 -6.303 1.00 92.19 369 PRO A O 1
ATOM 2826 N N . ARG A 1 370 ? -4.632 19.118 -6.795 1.00 89.25 370 ARG A N 1
ATOM 2827 C CA . ARG A 1 370 ? -4.896 19.083 -8.243 1.00 89.25 370 ARG A CA 1
ATOM 2828 C C . ARG A 1 370 ? -5.549 17.751 -8.653 1.00 89.25 370 ARG A C 1
ATOM 2830 O O . ARG A 1 370 ? -4.865 16.892 -9.205 1.00 89.25 370 ARG A O 1
ATOM 2837 N N . PRO A 1 371 ? -6.870 17.566 -8.465 1.00 84.56 371 PRO A N 1
ATOM 2838 C CA . PRO A 1 371 ? -7.535 16.266 -8.636 1.00 84.56 371 PRO A CA 1
ATOM 2839 C C . PRO A 1 371 ? -7.475 15.691 -10.053 1.00 84.56 371 PRO A C 1
ATOM 2841 O O . PRO A 1 371 ? -7.609 14.489 -10.242 1.00 84.56 371 PRO A O 1
ATOM 2844 N N . ARG A 1 372 ? -7.273 16.538 -11.068 1.00 82.38 372 ARG A N 1
ATOM 2845 C CA . ARG A 1 372 ? -7.153 16.106 -12.467 1.00 82.38 372 ARG A CA 1
ATOM 2846 C C . ARG A 1 372 ? -5.708 16.024 -12.950 1.00 82.38 372 ARG A C 1
ATOM 2848 O O . ARG A 1 372 ? -5.503 15.661 -14.106 1.00 82.38 372 ARG A O 1
ATOM 2855 N N . TRP A 1 373 ? -4.716 16.354 -12.116 1.00 82.00 373 TRP A N 1
ATOM 2856 C CA . TRP A 1 373 ? -3.313 16.406 -12.536 1.00 82.00 373 TRP A CA 1
ATOM 2857 C C . TRP A 1 373 ? -2.820 15.051 -13.019 1.00 82.00 373 TRP A C 1
ATOM 2859 O O . TRP A 1 373 ? -2.453 14.940 -14.181 1.00 82.00 373 TRP A O 1
ATOM 2869 N N . VAL A 1 374 ? -2.924 14.028 -12.168 1.00 73.81 374 VAL A N 1
ATOM 2870 C CA . VAL A 1 374 ? -2.619 12.629 -12.505 1.00 73.81 374 VAL A CA 1
ATOM 2871 C C . VAL A 1 374 ? -3.352 12.250 -13.787 1.00 73.81 374 VAL A C 1
ATOM 2873 O O . VAL A 1 374 ? -2.725 11.911 -14.781 1.00 73.81 374 VAL A O 1
ATOM 2876 N N . THR A 1 375 ? -4.668 12.474 -13.839 1.00 70.44 375 THR A N 1
ATOM 2877 C CA . THR A 1 375 ? -5.469 12.092 -15.008 1.00 70.44 375 THR A CA 1
ATOM 2878 C C . THR A 1 375 ? -5.081 12.791 -16.313 1.00 70.44 375 THR A C 1
ATOM 2880 O O . THR A 1 375 ? -5.278 12.250 -17.395 1.00 70.44 375 THR A O 1
ATOM 2883 N N . THR A 1 376 ? -4.522 13.997 -16.230 1.00 74.88 376 THR A N 1
ATOM 2884 C CA . THR A 1 376 ? -4.115 14.790 -17.398 1.00 74.88 376 THR A CA 1
ATOM 2885 C C . THR A 1 376 ? -2.697 14.441 -17.823 1.00 74.88 376 THR A C 1
ATOM 2887 O O . THR A 1 376 ? -2.431 14.246 -19.004 1.00 74.88 376 THR A O 1
ATOM 2890 N N . TYR A 1 377 ? -1.789 14.366 -16.855 1.00 72.88 377 TYR A N 1
ATOM 2891 C CA . TYR A 1 377 ? -0.364 14.170 -17.082 1.00 72.88 377 TYR A CA 1
ATOM 2892 C C . TYR A 1 377 ? -0.052 12.726 -17.505 1.00 72.88 377 TYR A C 1
ATOM 2894 O O . TYR A 1 377 ? 0.875 12.491 -18.271 1.00 72.88 377 TYR A O 1
ATOM 2902 N N . TYR A 1 378 ? -0.885 11.776 -17.075 1.00 68.00 378 TYR A N 1
ATOM 2903 C CA . TYR A 1 378 ? -0.686 10.336 -17.239 1.00 68.00 378 TYR A CA 1
ATOM 2904 C C . TYR A 1 378 ? -1.671 9.667 -18.212 1.00 68.00 378 TYR A C 1
ATOM 2906 O O . TYR A 1 378 ? -1.714 8.446 -18.319 1.00 68.00 378 TYR A O 1
ATOM 2914 N N . GLY A 1 379 ? -2.449 10.462 -18.958 1.00 60.12 379 GLY A N 1
ATOM 2915 C CA . GLY A 1 379 ? -3.284 9.972 -20.065 1.00 60.12 379 GLY A CA 1
ATOM 2916 C C . GLY A 1 379 ? -4.658 9.402 -19.675 1.00 60.12 379 GLY A C 1
ATOM 2917 O O . GLY A 1 379 ? -5.288 8.708 -20.467 1.00 60.12 379 GLY A O 1
ATOM 2918 N N . SER A 1 380 ? -5.175 9.701 -18.484 1.00 58.84 380 SER A N 1
ATOM 2919 C CA . SER A 1 380 ? -6.316 8.997 -17.879 1.00 58.84 380 SER A CA 1
ATOM 2920 C C . SER A 1 380 ? -7.728 9.508 -18.252 1.00 58.84 380 SER A C 1
ATOM 2922 O O . SER A 1 380 ? -8.688 9.273 -17.520 1.00 58.84 380 SER A O 1
ATOM 2924 N N . HIS A 1 381 ? -7.928 10.177 -19.392 1.00 59.44 381 HIS A N 1
ATOM 2925 C CA . HIS A 1 381 ? -9.302 10.278 -19.930 1.00 59.44 381 HIS A CA 1
ATOM 2926 C C . HIS A 1 381 ? -9.782 8.948 -20.526 1.00 59.44 381 HIS A C 1
ATOM 2928 O O . HIS A 1 381 ? -10.978 8.682 -20.500 1.00 59.44 381 HIS A O 1
ATOM 2934 N N . ASP A 1 382 ? -8.854 8.113 -21.004 1.00 70.56 382 ASP A N 1
ATOM 2935 C CA . ASP A 1 382 ? -9.104 6.720 -21.379 1.00 70.56 382 ASP A CA 1
ATOM 2936 C C . ASP A 1 382 ? -7.795 5.929 -21.233 1.00 70.56 382 ASP A C 1
ATOM 2938 O O . ASP A 1 382 ? -7.047 5.711 -22.190 1.00 70.56 382 ASP A O 1
ATOM 2942 N N . ILE A 1 383 ? -7.470 5.560 -19.990 1.00 68.75 383 ILE A N 1
ATOM 2943 C CA . ILE A 1 383 ? -6.213 4.866 -19.679 1.00 68.75 383 ILE A CA 1
ATOM 2944 C C . ILE A 1 383 ? -6.134 3.503 -20.376 1.00 68.75 383 ILE A C 1
ATOM 2946 O O . ILE A 1 383 ? -5.050 3.093 -20.784 1.00 68.75 383 ILE A O 1
ATOM 2950 N N . LYS A 1 384 ? -7.275 2.830 -20.595 1.00 73.00 384 LYS A N 1
ATOM 2951 C CA . LYS A 1 384 ? -7.327 1.576 -21.357 1.00 73.00 384 LYS A CA 1
ATOM 2952 C C . LYS A 1 384 ? -6.873 1.815 -22.793 1.00 73.00 384 LYS A C 1
ATOM 2954 O O . LYS A 1 384 ? -5.997 1.097 -23.265 1.00 73.00 384 LYS A O 1
ATOM 2959 N N . LEU A 1 385 ? -7.389 2.847 -23.463 1.00 78.25 385 LEU A N 1
ATOM 2960 C CA . LEU A 1 385 ? -6.966 3.210 -24.817 1.00 78.25 385 LEU A CA 1
ATOM 2961 C C . LEU A 1 385 ? -5.489 3.620 -24.878 1.00 78.25 385 LEU A C 1
ATOM 2963 O O . LEU A 1 385 ? -4.790 3.230 -25.816 1.00 78.25 385 LEU A O 1
ATOM 2967 N N . VAL A 1 386 ? -5.007 4.398 -23.903 1.00 74.94 386 VAL A N 1
ATOM 2968 C CA . VAL A 1 386 ? -3.594 4.809 -23.837 1.00 74.94 386 VAL A CA 1
ATOM 2969 C C . VAL A 1 386 ? -2.694 3.589 -23.674 1.00 74.94 386 VAL A C 1
ATOM 2971 O O . VAL A 1 386 ? -1.805 3.376 -24.498 1.00 74.94 386 VAL A O 1
ATOM 2974 N N . LEU A 1 387 ? -2.960 2.738 -22.684 1.00 74.94 387 LEU A N 1
ATOM 2975 C CA . LEU A 1 387 ? -2.190 1.518 -22.457 1.00 74.94 387 LEU A CA 1
ATOM 2976 C C . LEU A 1 387 ? -2.300 0.549 -23.642 1.00 74.94 387 LEU A C 1
ATOM 2978 O O . LEU A 1 387 ? -1.307 -0.055 -24.022 1.00 74.94 387 LEU A O 1
ATOM 2982 N N . GLN A 1 388 ? -3.456 0.440 -24.294 1.00 81.75 388 GLN A N 1
ATOM 2983 C CA . GLN A 1 388 ? -3.619 -0.422 -25.467 1.00 81.75 388 GLN A CA 1
ATOM 2984 C C . GLN A 1 388 ? -2.784 0.045 -26.666 1.00 81.75 388 GLN A C 1
ATOM 2986 O O . GLN A 1 388 ? -2.270 -0.782 -27.418 1.00 81.75 388 GLN A O 1
ATOM 2991 N N . ARG A 1 389 ? -2.684 1.360 -26.889 1.00 80.88 389 ARG A N 1
ATOM 2992 C CA . ARG A 1 389 ? -1.977 1.920 -28.053 1.00 80.88 389 ARG A CA 1
ATOM 2993 C C . ARG A 1 389 ? -0.482 2.030 -27.852 1.00 80.88 389 ARG A C 1
ATOM 2995 O O . ARG A 1 389 ? 0.270 1.933 -28.818 1.00 80.88 389 ARG A O 1
ATOM 3002 N N . PHE A 1 390 ? -0.090 2.321 -26.625 1.00 76.69 390 PHE A N 1
ATOM 3003 C CA . PHE A 1 390 ? 1.263 2.715 -26.318 1.00 76.69 390 PHE A CA 1
ATOM 3004 C C . PHE A 1 390 ? 1.931 1.613 -25.480 1.00 76.69 390 PHE A C 1
ATOM 3006 O O . PHE A 1 390 ? 3.057 1.224 -25.775 1.00 76.69 390 PHE A O 1
ATOM 3013 N N . ALA A 1 391 ? 1.264 1.035 -24.480 1.00 74.06 391 ALA A N 1
ATOM 3014 C CA . ALA A 1 391 ? 1.933 0.144 -23.535 1.00 74.06 391 ALA A CA 1
ATOM 3015 C C . ALA A 1 391 ? 2.152 -1.281 -24.033 1.00 74.06 391 ALA A C 1
ATOM 3017 O O . ALA A 1 391 ? 1.383 -1.862 -24.798 1.00 74.06 391 ALA A O 1
ATOM 3018 N N . SER A 1 392 ? 3.248 -1.849 -23.542 1.00 78.44 392 SER A N 1
ATOM 3019 C CA . SER A 1 392 ? 3.653 -3.222 -23.777 1.00 78.44 392 SER A CA 1
ATOM 3020 C C . SER A 1 392 ? 4.452 -3.731 -22.591 1.00 78.44 392 SER A C 1
ATOM 3022 O O . SER A 1 392 ? 5.139 -2.947 -21.941 1.00 78.44 392 SER A O 1
ATOM 3024 N N . ASN A 1 393 ? 4.428 -5.045 -22.394 1.00 82.19 393 ASN A N 1
ATOM 3025 C CA . ASN A 1 393 ? 5.212 -5.765 -21.393 1.00 82.19 393 ASN A CA 1
ATOM 3026 C C . ASN A 1 393 ? 4.951 -5.279 -19.961 1.00 82.19 393 ASN A C 1
ATOM 3028 O O . ASN A 1 393 ? 5.887 -5.006 -19.214 1.00 82.19 393 ASN A O 1
ATOM 3032 N N . ILE A 1 394 ? 3.676 -5.161 -19.597 1.00 81.44 394 ILE A N 1
ATOM 3033 C CA . ILE A 1 394 ? 3.233 -4.838 -18.241 1.00 81.44 394 ILE A CA 1
ATOM 3034 C C . ILE A 1 394 ? 2.397 -6.004 -17.726 1.00 81.44 394 ILE A C 1
ATOM 3036 O O . ILE A 1 394 ? 1.466 -6.456 -18.393 1.00 81.44 394 ILE A O 1
ATOM 3040 N N . ILE A 1 395 ? 2.703 -6.454 -16.519 1.00 82.38 395 ILE A N 1
ATOM 3041 C CA . ILE A 1 395 ? 1.804 -7.247 -15.690 1.00 82.38 395 ILE A CA 1
ATOM 3042 C C . ILE A 1 395 ? 1.214 -6.303 -14.650 1.00 82.38 395 ILE A C 1
ATOM 3044 O O . ILE A 1 395 ? 1.967 -5.612 -13.972 1.00 82.38 395 ILE A O 1
ATOM 3048 N N . PHE A 1 396 ? -0.108 -6.300 -14.514 1.00 82.69 396 PHE A N 1
ATOM 3049 C CA . PHE A 1 396 ? -0.802 -5.721 -13.367 1.00 82.69 396 PHE A CA 1
ATOM 3050 C C . PHE A 1 396 ? -1.196 -6.856 -12.424 1.00 82.69 396 PHE A C 1
ATOM 3052 O O . PHE A 1 396 ? -2.154 -7.578 -12.720 1.00 82.69 396 PHE A O 1
ATOM 3059 N N . SER A 1 397 ? -0.448 -7.042 -11.336 1.00 83.38 397 SER A N 1
ATOM 3060 C CA . SER A 1 397 ? -0.750 -8.070 -10.340 1.00 83.38 397 SER A CA 1
ATOM 3061 C C . SER A 1 397 ? -1.749 -7.544 -9.306 1.00 83.38 397 SER A C 1
ATOM 3063 O O . SER A 1 397 ? -1.643 -6.397 -8.884 1.00 83.38 397 SER A O 1
ATOM 3065 N N . ASN A 1 398 ? -2.781 -8.330 -8.970 1.00 79.62 398 ASN A N 1
ATOM 3066 C CA . ASN A 1 398 ? -3.767 -7.974 -7.943 1.00 79.62 398 ASN A CA 1
ATOM 3067 C C . ASN A 1 398 ? -4.250 -9.176 -7.117 1.00 79.62 398 ASN A C 1
ATOM 3069 O O . ASN A 1 398 ? -4.655 -10.213 -7.635 1.00 79.62 398 ASN A O 1
ATOM 3073 N N . GLY A 1 399 ? -4.310 -9.016 -5.811 1.00 84.94 399 GLY A N 1
ATOM 3074 C CA . GLY A 1 399 ? -5.016 -9.865 -4.880 1.00 84.94 399 GLY A CA 1
ATOM 3075 C C . GLY A 1 399 ? -6.417 -9.325 -4.640 1.00 84.94 399 GLY A C 1
ATOM 3076 O O . GLY A 1 399 ? -6.583 -8.205 -4.177 1.00 84.94 399 GLY A O 1
ATOM 3077 N N . LEU A 1 400 ? -7.457 -10.109 -4.915 1.00 83.88 400 LEU A N 1
ATOM 3078 C CA . LEU A 1 400 ? -8.839 -9.626 -4.794 1.00 83.88 400 LEU A CA 1
ATOM 3079 C C . LEU A 1 400 ? -9.307 -9.433 -3.341 1.00 83.88 400 LEU A C 1
ATOM 3081 O O . LEU A 1 400 ? -10.399 -8.913 -3.134 1.00 83.88 400 LEU A O 1
ATOM 3085 N N . ARG A 1 401 ? -8.506 -9.827 -2.339 1.00 84.00 401 ARG A N 1
ATOM 3086 C CA . ARG A 1 401 ? -8.740 -9.461 -0.930 1.00 84.00 401 ARG A CA 1
ATOM 3087 C C . ARG A 1 401 ? -8.150 -8.109 -0.565 1.00 84.00 401 ARG A C 1
ATOM 3089 O O . ARG A 1 401 ? -8.467 -7.599 0.504 1.00 84.00 401 ARG A O 1
ATOM 3096 N N . ASP A 1 402 ? -7.291 -7.548 -1.408 1.00 78.19 402 ASP A N 1
ATOM 3097 C CA . ASP A 1 402 ? -6.791 -6.197 -1.222 1.00 78.19 402 ASP A CA 1
ATOM 3098 C C . ASP A 1 402 ? -7.894 -5.177 -1.569 1.00 78.19 402 ASP A C 1
ATOM 3100 O O . ASP A 1 402 ? -8.323 -5.131 -2.730 1.00 78.19 402 ASP A O 1
ATOM 3104 N N . PRO A 1 403 ? -8.322 -4.322 -0.614 1.00 72.62 403 PRO A N 1
ATOM 3105 C CA . PRO A 1 403 ? -9.065 -3.082 -0.858 1.00 72.62 403 PRO A CA 1
ATOM 3106 C C . PRO A 1 403 ? -8.749 -2.364 -2.163 1.00 72.62 403 PRO A C 1
ATOM 3108 O O . PRO A 1 403 ? -9.636 -1.904 -2.894 1.00 72.62 403 PRO A O 1
ATOM 3111 N N . TYR A 1 404 ? -7.463 -2.267 -2.461 1.00 73.31 404 TYR A N 1
ATOM 3112 C CA . TYR A 1 404 ? -6.971 -1.446 -3.542 1.00 73.31 404 TYR A CA 1
ATOM 3113 C C . TYR A 1 404 ? -7.046 -2.119 -4.910 1.00 73.31 404 TYR A C 1
ATOM 3115 O O . TYR A 1 404 ? -7.052 -1.409 -5.912 1.00 73.31 404 TYR A O 1
ATOM 3123 N N . SER A 1 405 ? -7.256 -3.437 -4.980 1.00 71.75 405 SER A N 1
ATOM 3124 C CA . SER A 1 405 ? -7.452 -4.163 -6.247 1.00 71.75 405 SER A CA 1
ATOM 3125 C C . SER A 1 405 ? -8.620 -3.627 -7.087 1.00 71.75 405 SER A C 1
ATOM 3127 O O . SER A 1 405 ? -8.610 -3.708 -8.316 1.00 71.75 405 SER A O 1
ATOM 3129 N N . SER A 1 406 ? -9.606 -3.004 -6.436 1.00 71.88 406 SER A N 1
ATOM 3130 C CA . SER A 1 406 ? -10.732 -2.329 -7.086 1.00 71.88 406 SER A CA 1
ATOM 3131 C C . SER A 1 406 ? -10.326 -1.107 -7.925 1.00 71.88 406 SER A C 1
ATOM 3133 O O . SER A 1 406 ? -11.018 -0.757 -8.880 1.00 71.88 406 SER A O 1
ATOM 3135 N N . GLY A 1 407 ? -9.194 -0.482 -7.591 1.00 69.69 407 GLY A N 1
ATOM 3136 C CA . GLY A 1 407 ? -8.535 0.565 -8.370 1.00 69.69 407 GLY A CA 1
ATOM 3137 C C . GLY A 1 407 ? -7.426 0.036 -9.288 1.00 69.69 407 GLY A C 1
ATOM 3138 O O . GLY A 1 407 ? -6.653 0.831 -9.820 1.00 69.69 407 GLY A O 1
ATOM 3139 N N . GLY A 1 408 ? -7.308 -1.283 -9.464 1.00 70.12 408 GLY A N 1
ATOM 3140 C CA . GLY A 1 408 ? -6.315 -1.929 -10.322 1.00 70.12 408 GLY A CA 1
ATOM 3141 C C . GLY A 1 408 ? -6.816 -2.252 -11.739 1.00 70.12 408 GLY A C 1
ATOM 3142 O O . GLY A 1 408 ? -7.941 -1.936 -12.129 1.00 70.12 408 GLY A O 1
ATOM 3143 N N . VAL A 1 409 ? -5.973 -2.930 -12.532 1.00 74.94 409 VAL A N 1
ATOM 3144 C CA . VAL A 1 409 ? -6.362 -3.506 -13.837 1.00 74.94 409 VAL A CA 1
ATOM 3145 C C . VAL A 1 409 ? -6.700 -4.972 -13.676 1.00 74.94 409 VAL A C 1
ATOM 3147 O O . VAL A 1 409 ? -5.817 -5.798 -13.464 1.00 74.94 409 VAL A O 1
ATOM 3150 N N . LEU A 1 410 ? -7.970 -5.304 -13.887 1.00 81.81 410 LEU A N 1
ATOM 3151 C CA . LEU A 1 410 ? -8.456 -6.686 -13.848 1.00 81.81 410 LEU A CA 1
ATOM 3152 C C . LEU A 1 410 ? -8.823 -7.234 -15.238 1.00 81.81 410 LEU A C 1
ATOM 3154 O O . LEU A 1 410 ? -9.156 -8.408 -15.388 1.00 81.81 410 LEU A O 1
ATOM 3158 N N . GLU A 1 411 ? -8.733 -6.403 -16.278 1.00 85.81 411 GLU A N 1
ATOM 3159 C CA . GLU A 1 411 ? -9.065 -6.765 -17.657 1.00 85.81 411 GLU A CA 1
ATOM 3160 C C . GLU A 1 411 ? -7.832 -6.765 -18.562 1.00 85.81 411 GLU A C 1
ATOM 3162 O O . GLU A 1 411 ? -6.940 -5.928 -18.433 1.00 85.81 411 GLU A O 1
ATOM 3167 N N . LYS A 1 412 ? -7.788 -7.698 -19.520 1.00 88.62 412 LYS A N 1
ATOM 3168 C CA . LYS A 1 412 ? -6.713 -7.755 -20.516 1.00 88.62 412 LYS A CA 1
ATOM 3169 C C . LYS A 1 412 ? -6.790 -6.538 -21.438 1.00 88.62 412 LYS A C 1
ATOM 3171 O O . LYS A 1 412 ? -7.777 -6.371 -22.149 1.00 88.62 412 LYS A O 1
ATOM 3176 N N . ILE A 1 413 ? -5.725 -5.735 -21.463 1.00 82.31 413 ILE A N 1
ATOM 3177 C CA . ILE A 1 413 ? -5.636 -4.519 -22.287 1.00 82.31 413 ILE A CA 1
ATOM 3178 C C . ILE A 1 413 ? -5.036 -4.831 -23.665 1.00 82.31 413 ILE A C 1
ATOM 3180 O O . ILE A 1 413 ? -5.523 -4.348 -24.687 1.00 82.31 413 ILE A O 1
ATOM 3184 N N . SER A 1 414 ? -3.983 -5.650 -23.713 1.00 88.12 414 SER A N 1
ATOM 3185 C CA . SER A 1 414 ? -3.337 -6.093 -24.955 1.00 88.12 414 SER A CA 1
ATOM 3186 C C . SER A 1 414 ? -2.674 -7.461 -24.762 1.00 88.12 414 SER A C 1
ATOM 3188 O O . SER A 1 414 ? -2.762 -8.055 -23.689 1.00 88.12 414 SER A O 1
ATOM 3190 N N . ASP A 1 415 ? -2.009 -7.996 -25.787 1.00 89.94 415 ASP A N 1
ATOM 3191 C CA . ASP A 1 415 ? -1.285 -9.272 -25.678 1.00 89.94 415 ASP A CA 1
ATOM 3192 C C . ASP A 1 415 ? -0.052 -9.218 -24.766 1.00 89.94 415 ASP A C 1
ATOM 3194 O O . ASP A 1 415 ? 0.434 -10.266 -24.348 1.00 89.94 415 ASP A O 1
ATOM 3198 N N . SER A 1 416 ? 0.438 -8.022 -24.434 1.00 83.44 416 SER A N 1
ATOM 3199 C CA . SER A 1 416 ? 1.592 -7.827 -23.549 1.00 83.44 416 SER A CA 1
ATOM 3200 C C . SER A 1 416 ? 1.304 -6.916 -22.355 1.00 83.44 416 SER A C 1
ATOM 3202 O O . SER A 1 416 ? 2.206 -6.676 -21.559 1.00 83.44 416 SER A O 1
ATOM 3204 N N . VAL A 1 417 ? 0.068 -6.434 -22.207 1.00 84.38 417 VAL A N 1
ATOM 3205 C CA . VAL A 1 417 ? -0.418 -5.711 -21.025 1.00 84.38 417 VAL A CA 1
ATOM 3206 C C . VAL A 1 417 ? -1.487 -6.574 -20.364 1.00 84.38 417 VAL A C 1
ATOM 3208 O O . VAL A 1 417 ? -2.646 -6.602 -20.797 1.00 84.38 417 VAL A O 1
ATOM 3211 N N . LEU A 1 418 ? -1.056 -7.343 -19.366 1.00 85.62 418 LEU A N 1
ATOM 3212 C CA . LEU A 1 418 ? -1.775 -8.491 -18.826 1.00 85.62 418 LEU A CA 1
ATOM 3213 C C . LEU A 1 418 ? -2.174 -8.257 -17.362 1.00 85.62 418 LEU A C 1
ATOM 3215 O O . LEU A 1 418 ? -1.315 -7.905 -16.558 1.00 85.62 418 LEU A O 1
ATOM 3219 N N . PRO A 1 419 ? -3.438 -8.495 -16.981 1.00 87.25 419 PRO A N 1
ATOM 3220 C CA . PRO A 1 419 ? -3.810 -8.621 -15.583 1.00 87.25 419 PRO A CA 1
ATOM 3221 C C . PRO A 1 419 ? -3.443 -10.021 -15.083 1.00 87.25 419 PRO A C 1
ATOM 3223 O O . PRO A 1 419 ? -3.724 -11.025 -15.746 1.00 87.25 419 PRO A O 1
ATOM 3226 N N . ILE A 1 420 ? -2.852 -10.100 -13.899 1.00 89.69 420 ILE A N 1
ATOM 3227 C CA . ILE A 1 420 ? -2.675 -11.348 -13.159 1.00 89.69 420 ILE A CA 1
ATOM 3228 C C . ILE A 1 420 ? -3.307 -11.124 -11.801 1.00 89.69 420 ILE A C 1
ATOM 3230 O O . ILE A 1 420 ? -2.919 -10.218 -11.084 1.00 89.69 420 ILE A O 1
ATOM 3234 N N . TYR A 1 421 ? -4.313 -11.907 -11.440 1.00 88.44 421 TYR A N 1
ATOM 3235 C CA . TYR A 1 421 ? -4.942 -11.719 -10.144 1.00 88.44 421 TYR A CA 1
ATOM 3236 C C . TYR A 1 421 ? -5.387 -13.020 -9.513 1.00 88.44 421 TYR A C 1
ATOM 3238 O O . TYR A 1 421 ? -5.642 -14.015 -10.197 1.00 88.44 421 TYR A O 1
ATOM 3246 N N . THR A 1 422 ? -5.482 -13.008 -8.188 1.00 90.19 422 THR A N 1
ATOM 3247 C CA . THR A 1 422 ? -5.884 -14.172 -7.402 1.00 90.19 422 THR A CA 1
ATOM 3248 C C . THR A 1 422 ? -6.969 -13.811 -6.404 1.00 90.19 422 THR A C 1
ATOM 3250 O O . THR A 1 422 ? -6.918 -12.782 -5.7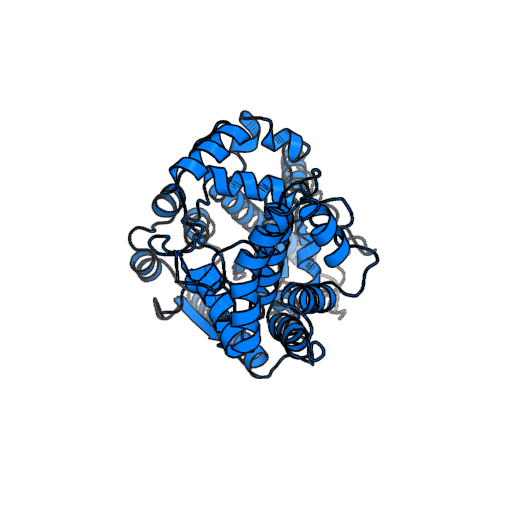41 1.00 90.19 422 THR A O 1
ATOM 3253 N N . VAL A 1 423 ? -7.957 -14.698 -6.267 1.00 89.25 423 VAL A N 1
ATOM 3254 C CA . VAL A 1 423 ? -9.089 -14.510 -5.340 1.00 89.25 423 VAL A CA 1
ATOM 3255 C C . VAL A 1 423 ? -8.619 -14.386 -3.889 1.00 89.25 423 VAL A C 1
ATOM 3257 O O . VAL A 1 423 ? -9.199 -13.639 -3.118 1.00 89.25 423 VAL A O 1
ATOM 3260 N N . ASN A 1 424 ? -7.552 -15.103 -3.528 1.00 88.31 424 ASN A N 1
ATOM 3261 C CA . ASN A 1 424 ? -7.031 -15.160 -2.161 1.00 88.31 424 ASN A CA 1
ATOM 3262 C C . ASN A 1 424 ? -5.816 -14.253 -1.924 1.00 88.31 424 ASN A C 1
ATOM 3264 O O . ASN A 1 424 ? -5.317 -14.212 -0.798 1.00 88.31 424 ASN A O 1
ATOM 3268 N N . GLY A 1 425 ? -5.310 -13.583 -2.964 1.00 87.38 425 GLY A N 1
ATOM 3269 C CA . GLY A 1 425 ? -4.225 -12.620 -2.833 1.00 87.38 425 GLY A CA 1
ATOM 3270 C C . GLY A 1 425 ? -4.675 -11.433 -1.995 1.00 87.38 425 GLY A C 1
ATOM 3271 O O . GLY A 1 425 ? -5.810 -10.981 -2.128 1.00 87.38 425 GLY A O 1
ATOM 3272 N N . SER A 1 426 ? -3.781 -10.944 -1.148 1.00 86.25 426 SER A N 1
ATOM 3273 C CA . SER A 1 426 ? -3.914 -9.654 -0.476 1.00 86.25 426 SER A CA 1
ATOM 3274 C C . SER A 1 426 ? -2.827 -8.716 -0.995 1.00 86.25 426 SER A C 1
ATOM 3276 O O . SER A 1 426 ? -2.095 -9.091 -1.912 1.00 86.25 426 SER A O 1
ATOM 3278 N N . HIS A 1 427 ? -2.659 -7.574 -0.327 1.00 80.00 427 HIS A N 1
ATOM 3279 C CA . HIS A 1 427 ? -1.782 -6.521 -0.796 1.00 80.00 427 HIS A CA 1
ATOM 3280 C C . HIS A 1 427 ? -0.350 -7.008 -1.076 1.00 80.00 427 HIS A C 1
ATOM 3282 O O . HIS A 1 427 ? 0.366 -7.406 -0.150 1.00 80.00 427 HIS A O 1
ATOM 3288 N N . CYS A 1 428 ? 0.040 -6.998 -2.347 1.00 81.50 428 CYS A N 1
ATOM 3289 C CA . CYS A 1 428 ? 1.363 -7.253 -2.890 1.00 81.50 428 CYS A CA 1
ATOM 3290 C C . CYS A 1 428 ? 1.966 -8.605 -2.556 1.00 81.50 428 CYS A C 1
ATOM 3292 O O . CYS A 1 428 ? 3.187 -8.768 -2.481 1.00 81.50 428 CYS A O 1
ATOM 3294 N N . LEU A 1 429 ? 1.123 -9.595 -2.290 1.00 87.94 429 LEU A N 1
ATOM 3295 C CA . LEU A 1 429 ? 1.594 -10.861 -1.751 1.00 87.94 429 LEU A CA 1
ATOM 3296 C C . LEU A 1 429 ? 2.542 -11.600 -2.717 1.00 87.94 429 LEU A C 1
ATOM 3298 O O . LEU A 1 429 ? 3.459 -12.306 -2.286 1.00 87.94 429 LEU A O 1
ATOM 3302 N N . ASP A 1 430 ? 2.344 -11.433 -4.021 1.00 87.94 430 ASP A N 1
ATOM 3303 C CA . ASP A 1 430 ? 3.151 -12.001 -5.102 1.00 87.94 430 ASP A CA 1
ATOM 3304 C C . ASP A 1 430 ? 4.604 -11.527 -5.083 1.00 87.94 430 ASP A C 1
ATOM 3306 O O . ASP A 1 430 ? 5.499 -12.327 -5.362 1.00 87.94 430 ASP A O 1
ATOM 3310 N N . ILE A 1 431 ? 4.874 -10.290 -4.664 1.00 85.88 431 ILE A N 1
ATOM 3311 C CA . ILE A 1 431 ? 6.240 -9.756 -4.690 1.00 85.88 431 ILE A CA 1
ATOM 3312 C C . ILE A 1 431 ? 7.044 -10.011 -3.408 1.00 85.88 431 ILE A C 1
ATOM 3314 O O . ILE A 1 431 ? 8.266 -9.812 -3.390 1.00 85.88 431 ILE A O 1
ATOM 3318 N N . LEU A 1 432 ? 6.371 -10.428 -2.330 1.00 88.38 432 LEU A N 1
ATOM 3319 C CA . LEU A 1 432 ? 7.016 -10.698 -1.047 1.00 88.38 432 LEU A CA 1
ATOM 3320 C C . LEU A 1 432 ? 7.976 -11.891 -1.143 1.00 88.38 432 LEU A C 1
ATOM 3322 O O . LEU A 1 432 ? 7.859 -12.745 -2.025 1.00 88.38 432 LEU A O 1
ATOM 3326 N N . THR A 1 433 ? 8.909 -11.973 -0.196 1.00 89.81 433 THR A N 1
ATOM 3327 C CA . THR A 1 433 ? 9.815 -13.119 -0.041 1.00 89.81 433 THR A CA 1
ATOM 3328 C C . THR A 1 433 ? 9.061 -14.437 0.017 1.00 89.81 433 THR A C 1
ATOM 3330 O O . THR A 1 433 ? 8.117 -14.600 0.795 1.00 89.81 433 THR A O 1
ATOM 3333 N N . SER A 1 434 ? 9.492 -15.389 -0.813 1.00 90.50 434 SER A N 1
ATOM 3334 C CA . SER A 1 434 ? 8.896 -16.717 -0.822 1.00 90.50 434 SER A CA 1
ATOM 3335 C C . SER A 1 434 ? 9.145 -17.472 0.483 1.00 90.50 434 SER A C 1
ATOM 3337 O O . SER A 1 434 ? 10.205 -17.396 1.107 1.00 90.50 434 SER A O 1
ATOM 3339 N N . SER A 1 435 ? 8.143 -18.238 0.897 1.00 89.94 435 SER A N 1
ATOM 3340 C CA . SER A 1 435 ? 8.164 -19.063 2.098 1.00 89.94 435 SER A CA 1
ATOM 3341 C C . SER A 1 435 ? 7.701 -20.480 1.783 1.00 89.94 435 SER A C 1
ATOM 3343 O O . SER A 1 435 ? 6.849 -20.707 0.927 1.00 89.94 435 SER A O 1
ATOM 3345 N N . GLN A 1 436 ? 8.211 -21.469 2.523 1.00 88.19 436 GLN A N 1
ATOM 3346 C CA . GLN A 1 436 ? 7.728 -22.854 2.418 1.00 88.19 436 GLN A CA 1
ATOM 3347 C C . GLN A 1 436 ? 6.247 -22.998 2.804 1.00 88.19 436 GLN A C 1
ATOM 3349 O O . GLN A 1 436 ? 5.611 -23.975 2.419 1.00 88.19 436 GLN A O 1
ATOM 3354 N N . GLY A 1 437 ? 5.713 -22.047 3.577 1.00 88.00 437 GLY A N 1
ATOM 3355 C CA . GLY A 1 437 ? 4.301 -21.999 3.954 1.00 88.00 437 GLY A CA 1
ATOM 3356 C C . GLY A 1 437 ? 3.392 -21.355 2.905 1.00 88.00 437 GLY A C 1
ATOM 3357 O O . GLY A 1 437 ? 2.185 -21.284 3.139 1.00 88.00 437 GLY A O 1
ATOM 3358 N N . ASP A 1 438 ? 3.940 -20.877 1.783 1.00 92.75 438 ASP A N 1
ATOM 3359 C CA . ASP A 1 438 ? 3.144 -20.215 0.757 1.00 92.75 438 ASP A CA 1
ATOM 3360 C C . ASP A 1 438 ? 2.162 -21.196 0.110 1.00 92.75 438 ASP A C 1
ATOM 3362 O O . ASP A 1 438 ? 2.529 -22.318 -0.259 1.00 92.75 438 ASP A O 1
ATOM 3366 N N . PRO A 1 439 ? 0.892 -20.798 -0.058 1.00 93.44 439 PRO A N 1
ATOM 3367 C CA . PRO A 1 439 ? -0.092 -21.664 -0.671 1.00 93.44 439 PRO A CA 1
ATOM 3368 C C . PRO A 1 439 ? 0.230 -21.879 -2.153 1.00 93.44 439 PRO A C 1
ATOM 3370 O O . PRO A 1 439 ? 0.727 -20.990 -2.844 1.00 93.44 439 PRO A O 1
ATOM 3373 N N . GLN A 1 440 ? -0.137 -23.049 -2.679 1.00 95.06 440 GLN A N 1
ATOM 3374 C CA . GLN A 1 440 ? 0.189 -23.430 -4.056 1.00 95.06 440 GLN A CA 1
ATOM 3375 C C . GLN A 1 440 ? -0.296 -22.411 -5.101 1.00 95.06 440 GLN A C 1
ATOM 3377 O O . GLN A 1 440 ? 0.370 -22.216 -6.112 1.00 95.06 440 GLN A O 1
ATOM 3382 N N . TRP A 1 441 ? -1.429 -21.737 -4.874 1.00 94.06 441 TRP A N 1
ATOM 3383 C CA . TRP A 1 441 ? -1.929 -20.704 -5.789 1.00 94.06 441 TRP A CA 1
ATOM 3384 C C . TRP A 1 441 ? -1.005 -19.483 -5.876 1.00 94.06 441 TRP A C 1
ATOM 3386 O O . TRP A 1 441 ? -0.843 -18.944 -6.967 1.00 94.06 441 TRP A O 1
ATOM 3396 N N . LEU A 1 442 ? -0.356 -19.092 -4.774 1.00 94.00 442 LEU A N 1
ATOM 3397 C CA . LEU A 1 442 ? 0.589 -17.974 -4.741 1.00 94.00 442 LEU A CA 1
ATOM 3398 C C . LEU A 1 442 ? 1.879 -18.355 -5.468 1.00 94.00 442 LEU A C 1
ATOM 3400 O O . LEU A 1 442 ? 2.397 -17.597 -6.283 1.00 94.00 442 LEU A O 1
ATOM 3404 N N . VAL A 1 443 ? 2.355 -19.581 -5.232 1.00 94.94 443 VAL A N 1
ATOM 3405 C CA . V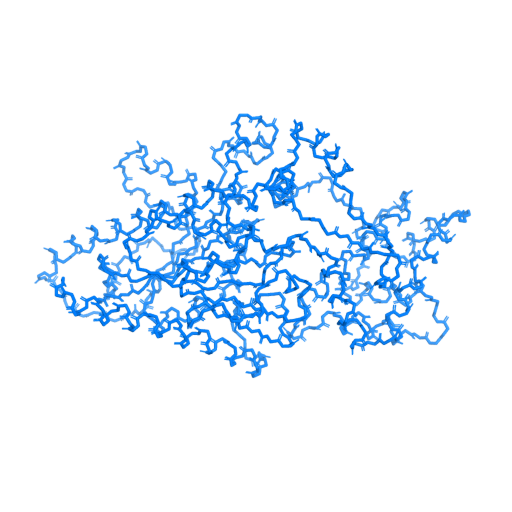AL A 1 443 ? 3.501 -20.142 -5.957 1.00 94.94 443 VAL A CA 1
ATOM 3406 C C . VAL A 1 443 ? 3.226 -20.172 -7.464 1.00 94.94 443 VAL A C 1
ATOM 3408 O O . VAL A 1 443 ? 4.093 -19.791 -8.247 1.00 94.94 443 VAL A O 1
ATOM 3411 N N . MET A 1 444 ? 2.024 -20.585 -7.878 1.00 95.19 444 MET A N 1
ATOM 3412 C CA . MET A 1 444 ? 1.624 -20.596 -9.289 1.00 95.19 444 MET A CA 1
ATOM 3413 C C . MET A 1 444 ? 1.529 -19.185 -9.880 1.00 95.19 444 MET A C 1
ATOM 3415 O O . MET A 1 444 ? 2.011 -18.983 -10.990 1.00 95.19 444 MET A O 1
ATOM 3419 N N . GLN A 1 445 ? 0.970 -18.210 -9.153 1.00 93.75 445 GLN A N 1
ATOM 3420 C CA . GLN A 1 445 ? 0.925 -16.810 -9.596 1.00 93.75 445 GLN A CA 1
ATOM 3421 C C . GLN A 1 445 ? 2.336 -16.287 -9.912 1.00 93.75 445 GLN A C 1
ATOM 3423 O O . GLN A 1 445 ? 2.599 -15.879 -11.045 1.00 93.75 445 GLN A O 1
ATOM 3428 N N . ARG A 1 446 ? 3.267 -16.423 -8.959 1.00 93.88 446 ARG A N 1
ATOM 3429 C CA . ARG A 1 446 ? 4.671 -16.016 -9.137 1.00 93.88 446 ARG A CA 1
ATOM 3430 C C . ARG A 1 446 ? 5.346 -16.739 -10.301 1.00 93.88 446 ARG A C 1
ATOM 3432 O O . ARG A 1 446 ? 6.147 -16.157 -11.025 1.00 93.88 446 ARG A O 1
ATOM 3439 N N . GLN A 1 447 ? 5.046 -18.024 -10.503 1.00 94.62 447 GLN A N 1
ATOM 3440 C CA . GLN A 1 447 ? 5.580 -18.777 -11.642 1.00 94.62 447 GLN A CA 1
ATOM 3441 C C . GLN A 1 447 ? 5.104 -18.201 -12.978 1.00 94.62 447 GLN A C 1
ATOM 3443 O O . GLN A 1 447 ? 5.935 -18.002 -13.862 1.00 94.62 447 GLN A O 1
ATOM 3448 N N . VAL A 1 448 ? 3.813 -17.884 -13.108 1.00 95.00 448 VAL A N 1
ATOM 3449 C CA . VAL A 1 448 ? 3.249 -17.283 -14.327 1.00 95.00 448 VAL A CA 1
ATOM 3450 C C . VAL A 1 448 ? 3.885 -15.921 -14.612 1.00 95.00 448 VAL A C 1
ATOM 3452 O O . VAL A 1 448 ? 4.314 -15.672 -15.740 1.00 95.00 448 VAL A O 1
ATOM 3455 N N . GLU A 1 449 ? 4.012 -15.063 -13.598 1.00 91.44 449 GLU A N 1
ATOM 3456 C CA . GLU A 1 449 ? 4.672 -13.753 -13.712 1.00 91.44 449 GLU A CA 1
ATOM 3457 C C . GLU A 1 449 ? 6.108 -13.892 -14.236 1.00 91.44 449 GLU A C 1
ATOM 3459 O O . GLU A 1 449 ? 6.501 -13.256 -15.219 1.00 91.44 449 GLU A O 1
ATOM 3464 N N . ILE A 1 450 ? 6.882 -14.796 -13.634 1.00 91.94 450 ILE A N 1
ATOM 3465 C CA . ILE A 1 450 ? 8.278 -15.048 -13.998 1.00 91.94 450 ILE A CA 1
ATOM 3466 C C . ILE A 1 450 ? 8.420 -15.686 -15.385 1.00 91.94 450 ILE A C 1
ATOM 3468 O O . ILE A 1 450 ? 9.382 -15.393 -16.102 1.00 91.94 450 ILE A O 1
ATOM 3472 N N . GLU A 1 451 ? 7.490 -16.543 -15.799 1.00 93.75 451 GLU A N 1
ATOM 3473 C CA . GLU A 1 451 ? 7.479 -17.123 -17.146 1.00 93.75 451 GLU A CA 1
ATOM 3474 C C . GLU A 1 451 ? 7.200 -16.074 -18.225 1.00 93.75 451 GLU A C 1
ATOM 3476 O O . GLU A 1 451 ? 7.878 -16.067 -19.256 1.00 93.75 451 GLU A O 1
ATOM 3481 N N . ILE A 1 452 ? 6.274 -15.147 -17.971 1.00 89.88 452 ILE A N 1
ATOM 3482 C CA . ILE A 1 452 ? 5.998 -14.015 -18.864 1.00 89.88 452 ILE A CA 1
ATOM 3483 C C . ILE A 1 452 ? 7.240 -13.127 -18.995 1.00 89.88 452 ILE A C 1
ATOM 3485 O O . ILE A 1 452 ? 7.677 -12.842 -20.114 1.00 89.88 452 ILE A O 1
ATOM 3489 N N . ILE A 1 453 ? 7.864 -12.765 -17.870 1.00 85.06 453 ILE A N 1
ATOM 3490 C CA . ILE A 1 453 ? 9.102 -11.971 -17.839 1.00 85.06 453 ILE A CA 1
ATOM 3491 C C . ILE A 1 453 ? 10.224 -12.670 -18.615 1.00 85.06 453 ILE A C 1
ATOM 3493 O O . ILE A 1 453 ? 10.928 -12.047 -19.414 1.00 85.06 453 ILE A O 1
ATOM 3497 N N . ARG A 1 454 ? 10.375 -13.988 -18.438 1.00 88.38 454 ARG A N 1
ATOM 3498 C CA . ARG A 1 454 ? 11.332 -14.788 -19.212 1.00 88.38 454 ARG A CA 1
ATOM 3499 C C . ARG A 1 454 ? 11.043 -14.719 -20.708 1.00 88.38 454 ARG A C 1
ATOM 3501 O O . ARG A 1 454 ? 11.984 -14.591 -21.489 1.00 88.38 454 ARG A O 1
ATOM 3508 N N . GLY A 1 455 ? 9.773 -14.778 -21.102 1.00 87.38 455 GLY A N 1
ATOM 3509 C CA . GLY A 1 455 ? 9.347 -14.600 -22.488 1.00 87.38 455 GLY A CA 1
ATOM 3510 C C . GLY A 1 455 ? 9.752 -13.239 -23.059 1.00 87.38 455 GLY A C 1
ATOM 3511 O O . GLY A 1 455 ? 10.261 -13.180 -24.180 1.00 87.38 455 GLY A O 1
ATOM 3512 N N . TRP A 1 456 ? 9.600 -12.158 -22.286 1.00 84.62 456 TRP A N 1
ATOM 3513 C CA . TRP A 1 456 ? 10.020 -10.814 -22.699 1.00 84.62 456 TRP A CA 1
ATOM 3514 C C . TRP A 1 456 ? 11.525 -10.726 -22.939 1.00 84.62 456 TRP A C 1
ATOM 3516 O O . TRP A 1 456 ? 11.941 -10.232 -23.987 1.00 84.62 456 TRP A O 1
ATOM 3526 N N . PHE A 1 457 ? 12.340 -11.257 -22.027 1.00 80.31 457 PHE A N 1
ATOM 3527 C CA . PHE A 1 457 ? 13.792 -11.276 -22.208 1.00 80.31 457 PHE A CA 1
ATOM 3528 C C . PHE A 1 457 ? 14.226 -12.138 -23.388 1.00 80.31 457 PHE A C 1
ATOM 3530 O O . PHE A 1 457 ? 15.045 -11.700 -24.192 1.00 80.31 457 PHE A O 1
ATOM 3537 N N . ALA A 1 458 ? 13.656 -13.336 -23.532 1.00 86.81 458 ALA A N 1
ATOM 3538 C CA . ALA A 1 458 ? 13.968 -14.214 -24.655 1.00 86.81 458 ALA A CA 1
ATOM 3539 C C . ALA A 1 458 ? 13.661 -13.537 -25.998 1.00 86.81 458 ALA A C 1
ATOM 3541 O O . ALA A 1 458 ? 14.483 -13.588 -26.912 1.00 86.81 458 ALA A O 1
ATOM 3542 N N . LYS A 1 459 ? 12.509 -12.859 -26.098 1.00 85.06 459 LYS A N 1
ATOM 3543 C CA . LYS A 1 459 ? 12.142 -12.082 -27.284 1.00 85.06 459 LYS A CA 1
ATOM 3544 C C . LYS A 1 459 ? 13.128 -10.945 -27.538 1.00 85.06 459 LYS A C 1
ATOM 3546 O O . LYS A 1 459 ? 13.632 -10.828 -28.646 1.00 85.06 459 LYS A O 1
ATOM 3551 N N . TYR A 1 460 ? 13.433 -10.153 -26.515 1.00 80.81 460 TYR A N 1
ATOM 3552 C CA . TYR A 1 460 ? 14.343 -9.021 -26.642 1.00 80.81 460 TYR A CA 1
ATOM 3553 C C . TYR A 1 460 ? 15.737 -9.441 -27.138 1.00 80.81 460 TYR A C 1
ATOM 3555 O O . TYR A 1 460 ? 16.246 -8.856 -28.090 1.00 80.81 460 TYR A O 1
ATOM 3563 N N . TYR A 1 461 ? 16.336 -10.486 -26.559 1.00 79.31 461 TYR A N 1
ATOM 3564 C CA . TYR A 1 461 ? 17.663 -10.944 -26.988 1.00 79.31 461 TYR A CA 1
ATOM 3565 C C . TYR A 1 461 ? 17.647 -11.615 -28.367 1.00 79.31 461 TYR A C 1
ATOM 3567 O O . TYR A 1 461 ? 18.628 -11.517 -29.103 1.00 79.31 461 TYR A O 1
ATOM 3575 N N . ALA A 1 462 ? 16.543 -12.266 -28.746 1.00 85.38 462 ALA A N 1
ATOM 3576 C CA . ALA A 1 462 ? 16.372 -12.776 -30.104 1.00 85.38 462 ALA A CA 1
ATOM 3577 C C . ALA A 1 462 ? 16.289 -11.634 -31.130 1.00 85.38 462 ALA A C 1
ATOM 3579 O O . ALA A 1 462 ? 16.946 -11.704 -32.170 1.00 85.38 462 ALA A O 1
ATOM 3580 N N . ASP A 1 463 ? 15.527 -10.580 -30.821 1.00 80.00 463 ASP A N 1
ATOM 3581 C CA . ASP A 1 463 ? 15.400 -9.388 -31.664 1.00 80.00 463 ASP A CA 1
ATOM 3582 C C . ASP A 1 463 ? 16.754 -8.670 -31.794 1.00 80.00 463 ASP A C 1
ATOM 3584 O O . ASP A 1 463 ? 17.166 -8.330 -32.901 1.00 80.00 463 ASP A O 1
ATOM 3588 N N . LEU A 1 464 ? 17.490 -8.518 -30.690 1.00 74.50 464 LEU A N 1
ATOM 3589 C CA . LEU A 1 464 ? 18.834 -7.940 -30.678 1.00 74.50 464 LEU A CA 1
ATOM 3590 C C . LEU A 1 464 ? 19.808 -8.723 -31.572 1.00 74.50 464 LEU A C 1
ATOM 3592 O O . LEU A 1 464 ? 20.449 -8.145 -32.445 1.00 74.50 464 LEU A O 1
ATOM 3596 N N . HIS A 1 465 ? 19.869 -10.049 -31.418 1.00 80.56 465 HIS A N 1
ATOM 3597 C CA . HIS A 1 465 ? 20.730 -10.895 -32.247 1.00 80.56 465 HIS A CA 1
ATOM 3598 C C . HIS A 1 465 ? 20.340 -10.828 -33.735 1.00 80.56 465 HIS A C 1
ATOM 3600 O O . HIS A 1 465 ? 21.200 -10.863 -34.617 1.00 80.56 465 HIS A O 1
ATOM 3606 N N . ALA A 1 466 ? 19.043 -10.730 -34.043 1.00 83.56 466 ALA A N 1
ATOM 3607 C CA . ALA A 1 466 ? 18.561 -10.584 -35.416 1.00 83.56 466 ALA A CA 1
ATOM 3608 C C . ALA A 1 466 ? 18.961 -9.242 -36.055 1.00 83.56 466 ALA A C 1
ATOM 3610 O O . ALA A 1 466 ? 19.073 -9.166 -37.280 1.00 83.56 466 ALA A O 1
ATOM 3611 N N . LEU A 1 467 ? 19.201 -8.206 -35.246 1.00 77.00 467 LEU A N 1
ATOM 3612 C CA . LEU A 1 467 ? 19.622 -6.883 -35.705 1.00 77.00 467 LEU A CA 1
ATOM 3613 C C . LEU A 1 467 ? 21.124 -6.789 -36.038 1.00 77.00 467 LEU A C 1
ATOM 3615 O O . LEU A 1 467 ? 21.523 -5.771 -36.598 1.00 77.00 467 LEU A O 1
ATOM 3619 N N . GLN A 1 468 ? 21.926 -7.836 -35.779 1.00 59.12 468 GLN A N 1
ATOM 3620 C CA . GLN A 1 468 ? 23.385 -7.860 -36.015 1.00 59.12 468 GLN A CA 1
ATOM 3621 C C . GLN A 1 468 ? 24.120 -6.621 -35.465 1.00 59.12 468 GLN A C 1
ATOM 3623 O O . GLN A 1 468 ? 25.020 -6.094 -36.124 1.00 59.12 468 GLN A O 1
ATOM 3628 N N . ILE A 1 469 ? 23.708 -6.134 -34.293 1.00 50.81 469 ILE A N 1
ATOM 3629 C CA . ILE A 1 469 ? 24.498 -5.175 -33.511 1.00 50.81 469 ILE A CA 1
ATOM 3630 C C . ILE A 1 469 ? 25.513 -5.966 -32.691 1.00 50.81 469 ILE A C 1
ATOM 3632 O O . ILE A 1 469 ? 25.115 -7.044 -32.186 1.00 50.81 469 ILE A O 1
#

InterPro domains:
  IPR008758 Peptidase S28 [PF05577] (2-87)
  IPR008758 Peptidase S28 [PF05577] (211-448)
  IPR029058 Alpha/Beta hydrolase fold [G3DSA:3.40.50.1820] (1-107)
  IPR029058 Alpha/Beta 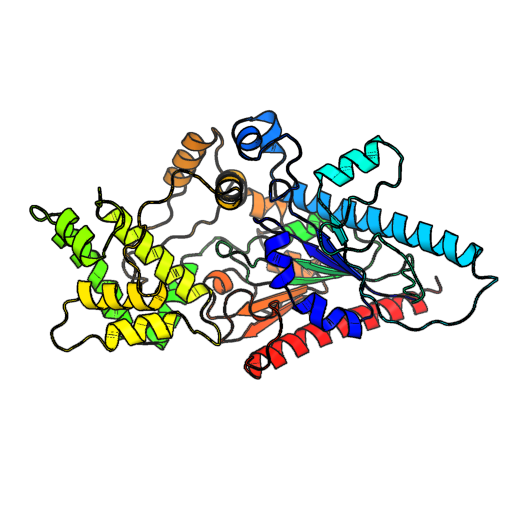hydrolase fold [G3DSA:3.40.50.1820] (233-460)

Organism: NCBI:txid1293975

Secondary structure (DSSP, 8-state):
----EEEEE--SS-HHHHTTTB-HHHHHHHHHT-EEEEEPPTTSTT--TTS-HHHHHT-HHHHTT-SHHHHHHHHHHHHHHHHHHHHHHHHHHHTTTTS----------EEEE-HHHHHHHHHH-S--PPP--SSS------S------TT--EEEEE---STT-S---EEEEE-TT-HHHHHHHGGGGS----SS--HHHHHHHHHHHHH-HHHHHHHHHHHHHHHHHHHSTTHHHHHHHHTTBSS--SSHHHHHHHHHHHHHHHHHT--TTT-HHHHHHHHHHTSPTT--HHHHHHHHHHHHH-S-S-B--SPPSS--HHHHHHHHHHHHT------B-SSSSSSPPB---HHHHHHHHHHHHS----TTHHHHHTTTTSHHHHHHHH--SEEEEEETTSGGGGGS--S--SSSEEEEEETT--TTGGGBPP-TT--HHHHHHHHHHHHHHHHHHHHHHHHHHHTT-

Radius of gyration: 24.65 Å; chains: 1; bounding box: 72×50×68 Å

Sequence (469 aa):
ENAPIFAYFGEEGPIDEDLPIIGLLNDNAPRFKALIIYIEHRFYGKSVPFGTLDEVINNENTRGYFSSAQAIADYAEVLVYLKEKLSAKIHRLSSLEDHMGEVSDSKQLYASLSFGEFDKSRQSGQAVLPAAVYGGTNLKLDGDSLSLDDDSAWLLMTTVCSGRRMIDGALIGFAPGVVRLLTEWLSALRLFDLAGVASGCDVGELVGEEASESCYETIRNSWSVIDEVATRPNGLSFLSQRFKTCSPLDTSLELKDYLDTMYAVAAQYNHPPTYPVTVVCGSIDGAPDGTDILGRIFAGVVAYGGERSCYEMKKSNSASQTNLGWSWQTCSELVMPIGRGSNDTMFPSAPFSLNDFTNSCMSKYGVPPRPRWVTTYYGSHDIKLVLQRFASNIIFSNGLRDPYSSGGVLEKISDSVLPIYTVNGSHCLDILTSSQGDPQWLVMQRQVEIEIIRGWFAKYYADLHALQI

Foldseek 3Di:
DQQAEEEEEADLEAQVVVVQWQCLCVVCCVVSVYAYEYEHFALYDQQDQPPHSVVQLQDPVRVVCLAPLNRQVVVLVVVVVCLVVLQVVLVVVVVVPPDDDADDDDDHDYAYDHNNVVVVCVVPVDPPRPDPDDDDDDPDPDGDDDDDHLFHWYWYWYAPFDLPAQFQTKIFTDTNPCSVVSSLAVLQVGFADLPDALQLQLLLQVLLVVLPPLLLVLLLVVLVVLQVQQPDVCSQVVLCVLLQAPDGDPGSVLVQVQLVVLSSVLLQPCAPDLRLSNQLSVQLVVPDPPQDSSRSNSSSVCSSVPDDNHDHSDDDPPQDSSRSSVLSHCQAEVPRQHFHDPPSHSGHGGGRDLVVSQVVSCVSRVDGYDDCRSVVSNVHVPSLVVCLVPNFQMEREEESSRSSCVRTDPDDSYPGHYYQYDPRDHRNLLRTRDDPPHDPVSVVSSVVSVVSNVVSSVVSVVVVVVVVD